Protein AF-A0A7C4EGX7-F1 (afdb_monomer_lite)

Structure (mmCIF, N/CA/C/O backbone):
data_AF-A0A7C4EGX7-F1
#
_entry.id   AF-A0A7C4EGX7-F1
#
loop_
_atom_site.group_PDB
_atom_site.id
_atom_site.type_symbol
_atom_site.label_atom_id
_atom_site.label_alt_id
_atom_site.label_comp_id
_atom_site.label_asym_id
_atom_site.label_entity_id
_atom_site.label_seq_id
_atom_site.pdbx_PDB_ins_code
_atom_site.Cartn_x
_atom_site.Cartn_y
_atom_site.Cartn_z
_atom_site.occupancy
_atom_site.B_iso_or_equiv
_atom_site.auth_seq_id
_atom_site.auth_comp_id
_atom_site.auth_asym_id
_atom_site.auth_atom_id
_atom_site.pdbx_PDB_model_num
ATOM 1 N N . MET A 1 1 ? 46.959 39.408 42.301 1.00 31.08 1 MET A N 1
ATOM 2 C CA . MET A 1 1 ? 48.158 40.152 41.850 1.00 31.08 1 MET A CA 1
ATOM 3 C C . MET A 1 1 ? 49.341 39.191 41.805 1.00 31.08 1 MET A C 1
ATOM 5 O O . MET A 1 1 ? 49.471 38.444 42.759 1.00 31.08 1 MET A O 1
ATOM 9 N N . ALA A 1 2 ? 50.121 39.245 40.710 1.00 28.59 2 ALA A N 1
ATOM 10 C CA . ALA A 1 2 ? 51.495 38.740 40.466 1.00 28.59 2 ALA A CA 1
ATOM 11 C C . ALA A 1 2 ? 51.808 37.249 40.782 1.00 28.59 2 ALA A C 1
ATOM 13 O O . ALA A 1 2 ? 51.752 36.844 41.931 1.00 28.59 2 ALA A O 1
ATOM 14 N N . VAL A 1 3 ? 51.978 36.334 39.810 1.00 28.19 3 VAL A N 1
ATOM 15 C CA . VAL A 1 3 ? 53.048 36.126 38.786 1.00 28.19 3 VAL A CA 1
ATOM 16 C C . VAL A 1 3 ? 54.298 35.387 39.323 1.00 28.19 3 VAL A C 1
ATOM 18 O O . VAL A 1 3 ? 55.082 35.977 40.050 1.00 28.19 3 VAL A O 1
ATOM 21 N N . VAL A 1 4 ? 54.428 34.113 38.885 1.00 32.00 4 VAL A N 1
ATOM 22 C CA . VAL A 1 4 ? 55.608 33.334 38.386 1.00 32.00 4 VAL A CA 1
ATOM 23 C C . VAL A 1 4 ? 56.923 33.414 39.190 1.00 32.00 4 VAL A C 1
ATOM 25 O O . VAL A 1 4 ? 57.422 34.495 39.439 1.00 32.00 4 VAL A O 1
ATOM 28 N N . GLY A 1 5 ? 57.663 32.358 39.551 1.00 28.59 5 GLY A N 1
ATOM 29 C CA . GLY A 1 5 ? 57.717 30.928 39.217 1.00 28.59 5 GLY A CA 1
ATOM 30 C C . GLY A 1 5 ? 59.186 30.460 39.348 1.00 28.59 5 GLY A C 1
ATOM 31 O O . GLY A 1 5 ? 60.080 31.268 39.105 1.00 28.59 5 GLY A O 1
ATOM 32 N N . LYS A 1 6 ? 59.455 29.197 39.731 1.00 25.88 6 LYS A N 1
ATOM 33 C CA . LYS A 1 6 ? 60.702 28.446 39.432 1.00 25.88 6 LYS A CA 1
ATOM 34 C C . LYS A 1 6 ? 60.573 26.944 39.789 1.00 25.88 6 LYS A C 1
ATOM 36 O O . LYS A 1 6 ? 60.050 26.582 40.833 1.00 25.88 6 LYS A O 1
ATOM 41 N N . SER A 1 7 ? 61.043 26.133 38.841 1.00 28.33 7 SER A N 1
ATOM 42 C CA . SER A 1 7 ? 61.294 24.674 38.713 1.00 28.33 7 SER A CA 1
ATOM 43 C C . SER A 1 7 ? 62.180 24.051 39.830 1.00 28.33 7 SER A C 1
ATOM 45 O O . SER A 1 7 ? 62.887 24.825 40.461 1.00 28.33 7 SER A O 1
ATOM 47 N N . LEU A 1 8 ? 62.329 22.736 40.128 1.00 25.83 8 LEU A N 1
ATOM 48 C CA . LEU A 1 8 ? 62.163 21.406 39.466 1.00 25.83 8 LEU A CA 1
ATOM 49 C C . LEU A 1 8 ? 62.235 20.258 40.576 1.00 25.83 8 LEU A C 1
ATOM 51 O O . LEU A 1 8 ? 62.137 20.619 41.742 1.00 25.83 8 LEU A O 1
ATOM 55 N N . PRO A 1 9 ? 62.464 18.932 40.325 1.00 41.22 9 PRO A N 1
ATOM 56 C CA . PRO A 1 9 ? 61.529 17.771 40.357 1.00 41.22 9 PRO A CA 1
ATOM 57 C C . PRO A 1 9 ? 61.746 16.664 41.453 1.00 41.22 9 PRO A C 1
ATOM 59 O O . PRO A 1 9 ? 62.824 16.585 42.023 1.00 41.22 9 PRO A O 1
ATOM 62 N N . HIS A 1 10 ? 60.777 15.738 41.665 1.00 27.00 10 HIS A N 1
ATOM 63 C CA . HIS A 1 10 ? 60.859 14.250 41.482 1.00 27.00 10 HIS A CA 1
ATOM 64 C C . HIS A 1 10 ? 59.695 13.434 42.133 1.00 27.00 10 HIS A C 1
ATOM 66 O O . HIS A 1 10 ? 59.415 13.561 43.315 1.00 27.00 10 HIS A O 1
ATOM 72 N N . GLN A 1 11 ? 59.097 12.557 41.307 1.00 28.45 11 GLN A N 1
ATOM 73 C CA . GLN A 1 11 ? 58.602 11.172 41.510 1.00 28.45 11 GLN A CA 1
ATOM 74 C C . GLN A 1 11 ? 57.504 10.727 42.529 1.00 28.45 11 GLN A C 1
ATOM 76 O O . GLN A 1 11 ? 57.683 10.739 43.737 1.00 28.45 11 GLN A O 1
ATOM 81 N N . ILE A 1 12 ? 56.473 10.101 41.915 1.00 26.48 12 ILE A N 1
ATOM 82 C CA . ILE A 1 12 ? 55.692 8.876 42.251 1.00 26.48 12 ILE A CA 1
ATOM 83 C C . ILE A 1 12 ? 54.601 8.938 43.345 1.00 26.48 12 ILE A C 1
ATOM 85 O O . ILE A 1 12 ? 54.891 8.933 44.533 1.00 26.48 12 ILE A O 1
ATOM 89 N N . ALA A 1 13 ? 53.331 8.783 42.924 1.00 27.42 13 ALA A N 1
ATOM 90 C CA . ALA A 1 13 ? 52.282 8.086 43.687 1.00 27.42 13 ALA A CA 1
ATOM 91 C C . ALA A 1 13 ? 51.165 7.526 42.772 1.00 27.42 13 ALA A C 1
ATOM 93 O O . ALA A 1 13 ? 50.861 8.073 41.713 1.00 27.42 13 ALA A O 1
ATOM 94 N N . GLN A 1 14 ? 50.614 6.386 43.194 1.00 28.70 14 GLN A N 1
ATOM 95 C CA . GLN A 1 14 ? 49.834 5.383 42.458 1.00 28.70 14 GLN A CA 1
ATOM 96 C C . GLN A 1 14 ? 48.339 5.722 42.265 1.00 28.70 14 GLN A C 1
ATOM 98 O O . GLN A 1 14 ? 47.744 6.468 43.038 1.00 28.70 14 GLN A O 1
ATOM 103 N N . ARG A 1 15 ? 47.723 5.105 41.242 1.00 27.77 15 ARG A N 1
ATOM 104 C CA . ARG A 1 15 ? 46.274 5.087 40.954 1.00 27.77 15 ARG A CA 1
ATOM 105 C C . ARG A 1 15 ? 45.603 3.869 41.602 1.00 27.77 15 ARG A C 1
ATOM 107 O O . ARG A 1 15 ? 46.111 2.761 41.462 1.00 27.77 15 ARG A O 1
ATOM 114 N N . LEU A 1 16 ? 44.429 4.074 42.204 1.00 23.73 16 LEU A N 1
ATOM 115 C CA . LEU A 1 16 ? 43.520 3.024 42.677 1.00 23.73 16 LEU A CA 1
ATOM 116 C C . LEU A 1 16 ? 42.332 2.884 41.704 1.00 23.73 16 LEU A C 1
ATOM 118 O O . LEU A 1 16 ? 41.705 3.879 41.344 1.00 23.73 16 LEU A O 1
ATOM 122 N N . VAL A 1 17 ? 42.031 1.648 41.303 1.00 23.53 17 VAL A N 1
ATOM 123 C CA . VAL A 1 17 ? 40.806 1.215 40.606 1.00 23.53 17 VAL A CA 1
ATOM 124 C C . VAL A 1 17 ? 40.046 0.321 41.586 1.00 23.53 17 VAL A C 1
ATOM 126 O O . VAL A 1 17 ? 40.646 -0.590 42.152 1.00 23.53 17 VAL A O 1
ATOM 129 N N . LEU A 1 18 ? 38.753 0.580 41.803 1.00 22.22 18 LEU A N 1
ATOM 130 C CA . LEU A 1 18 ? 37.898 -0.208 42.695 1.00 22.22 18 LEU A CA 1
ATOM 131 C C . LEU A 1 18 ? 36.970 -1.121 41.878 1.00 22.22 18 LEU A C 1
ATOM 133 O O . LEU A 1 18 ? 36.244 -0.661 40.999 1.00 22.22 18 LEU A O 1
ATOM 137 N N . VAL A 1 19 ? 37.018 -2.413 42.203 1.00 23.64 19 VAL A N 1
ATOM 138 C CA . VAL A 1 19 ? 36.162 -3.508 41.723 1.00 23.64 19 VAL A CA 1
ATOM 139 C C . VAL A 1 19 ? 35.101 -3.782 42.794 1.00 23.64 19 VAL A C 1
ATOM 141 O O . VAL A 1 19 ? 35.438 -3.793 43.977 1.00 23.64 19 VAL A O 1
ATOM 144 N N . ILE A 1 20 ? 33.845 -4.033 42.408 1.00 23.48 20 ILE A N 1
ATOM 145 C CA . ILE A 1 20 ? 32.796 -4.521 43.320 1.00 23.48 20 ILE A CA 1
ATOM 146 C C . ILE A 1 20 ? 32.321 -5.901 42.850 1.00 23.48 20 ILE A C 1
ATOM 148 O O . ILE A 1 20 ? 31.915 -6.075 41.703 1.00 23.48 20 ILE A O 1
ATOM 152 N N . SER A 1 21 ? 32.405 -6.863 43.771 1.00 25.28 21 SER A N 1
ATOM 153 C CA . SER A 1 21 ? 32.056 -8.282 43.643 1.00 25.28 21 SER A CA 1
ATOM 154 C C . SER A 1 21 ? 30.624 -8.566 44.127 1.00 25.28 21 SER A C 1
ATOM 156 O O . SER A 1 21 ? 30.154 -7.929 45.068 1.00 25.28 21 SER A O 1
ATOM 158 N N . LEU A 1 22 ? 29.964 -9.570 43.537 1.00 23.44 22 LEU A N 1
ATOM 159 C CA . LEU A 1 22 ? 28.702 -10.173 44.007 1.00 23.44 22 LEU A CA 1
ATOM 160 C C . LEU A 1 22 ? 28.979 -11.468 44.807 1.00 23.44 22 LEU A C 1
ATOM 162 O O . LEU A 1 22 ? 29.961 -12.149 44.497 1.00 23.44 22 LEU A O 1
ATOM 166 N N . PRO A 1 23 ? 28.145 -11.850 45.799 1.00 28.70 23 PRO A N 1
ATOM 167 C CA . PRO A 1 23 ? 28.383 -13.031 46.628 1.00 28.70 23 PRO A CA 1
ATOM 168 C C . PRO A 1 23 ? 27.711 -14.305 46.082 1.00 28.70 23 PRO A C 1
ATOM 170 O O . PRO A 1 23 ? 26.596 -14.271 45.565 1.00 28.70 23 PRO A O 1
ATOM 173 N N . VAL A 1 24 ? 28.384 -15.444 46.273 1.00 23.62 24 VAL A N 1
ATOM 174 C CA . VAL A 1 24 ? 27.868 -16.812 46.091 1.00 23.62 24 VAL A CA 1
ATOM 175 C C . VAL A 1 24 ? 27.718 -17.447 47.474 1.00 23.62 24 VAL A C 1
ATOM 177 O O . VAL A 1 24 ? 28.634 -17.357 48.290 1.00 23.62 24 VAL A O 1
ATOM 180 N N . ALA A 1 25 ? 26.584 -18.102 47.730 1.00 25.58 25 ALA A N 1
ATOM 181 C CA . ALA A 1 25 ? 26.356 -18.925 48.915 1.00 25.58 25 ALA A CA 1
ATOM 182 C C . ALA A 1 25 ? 26.492 -20.420 48.570 1.00 25.58 25 ALA A C 1
ATOM 184 O O . ALA A 1 25 ? 25.968 -20.885 47.560 1.00 25.58 25 ALA A O 1
ATOM 185 N N . THR A 1 26 ? 27.190 -21.160 49.430 1.00 25.25 26 THR A N 1
ATOM 186 C CA . THR A 1 26 ? 27.412 -22.616 49.395 1.00 25.25 26 THR A CA 1
ATOM 187 C C . THR A 1 26 ? 26.672 -23.302 50.543 1.00 25.25 26 THR A C 1
ATOM 189 O O . THR A 1 26 ? 26.768 -22.816 51.668 1.00 25.25 26 THR A O 1
ATOM 192 N N . VAL A 1 27 ? 26.042 -24.462 50.297 1.00 26.03 27 VAL A N 1
ATOM 193 C CA . VAL A 1 27 ? 25.704 -25.474 51.326 1.00 26.03 27 VAL A CA 1
ATOM 194 C C . VAL A 1 27 ? 25.920 -26.899 50.768 1.00 26.03 27 VAL A C 1
ATOM 196 O O . VAL A 1 27 ? 25.755 -27.144 49.575 1.00 26.03 27 VAL A O 1
ATOM 199 N N . ASP A 1 28 ? 26.353 -27.781 51.673 1.00 26.53 28 ASP A N 1
ATOM 200 C CA . ASP A 1 28 ? 27.012 -29.097 51.589 1.00 26.53 28 ASP A CA 1
ATOM 201 C C . ASP A 1 28 ? 26.179 -30.359 51.197 1.00 26.53 28 ASP A C 1
ATOM 203 O O . ASP A 1 28 ? 24.998 -30.473 51.504 1.00 26.53 28 ASP A O 1
ATOM 207 N N . ARG A 1 29 ? 26.914 -31.337 50.615 1.00 26.19 29 ARG A N 1
ATOM 208 C CA . ARG A 1 29 ? 26.995 -32.832 50.779 1.00 26.19 29 ARG A CA 1
ATOM 209 C C . ARG A 1 29 ? 25.771 -33.804 50.737 1.00 26.19 29 ARG A C 1
ATOM 211 O O . ARG A 1 29 ? 25.076 -33.956 51.727 1.00 26.19 29 ARG A O 1
ATOM 218 N N . GLN A 1 30 ? 25.715 -34.593 49.632 1.00 24.12 30 GLN A N 1
ATOM 219 C CA . GLN A 1 30 ? 25.692 -36.091 49.424 1.00 24.12 30 GLN A CA 1
ATOM 220 C C . GLN A 1 30 ? 24.792 -37.079 50.244 1.00 24.12 30 GLN A C 1
ATOM 222 O O . GLN A 1 30 ? 24.519 -36.796 51.402 1.00 24.12 30 GLN A O 1
ATOM 227 N N . PRO A 1 31 ? 24.566 -38.364 49.802 1.00 47.06 31 PRO A N 1
ATOM 228 C CA . PRO A 1 31 ? 24.392 -38.974 48.448 1.00 47.06 31 PRO A CA 1
ATOM 229 C C . PRO A 1 31 ? 23.313 -40.122 48.369 1.00 47.06 31 PRO A C 1
ATOM 231 O O . PRO A 1 31 ? 22.775 -40.513 49.396 1.00 47.06 31 PRO A O 1
ATOM 234 N N . LEU A 1 32 ? 23.045 -40.692 47.167 1.00 26.28 32 LEU A N 1
ATOM 235 C CA . LEU A 1 32 ? 22.717 -42.120 46.816 1.00 26.28 32 LEU A CA 1
ATOM 236 C C . LEU A 1 32 ? 22.138 -42.172 45.369 1.00 26.28 32 LEU A C 1
ATOM 238 O O . LEU A 1 32 ? 21.136 -41.521 45.109 1.00 26.28 32 LEU A O 1
ATOM 242 N N . GLY A 1 33 ? 22.850 -42.681 44.342 1.00 23.75 33 GLY A N 1
ATOM 243 C CA . GLY A 1 33 ? 22.751 -44.049 43.757 1.00 23.75 33 GLY A CA 1
ATOM 244 C C . GLY A 1 33 ? 21.582 -44.155 42.745 1.00 23.75 33 GLY A C 1
ATOM 245 O O . GLY A 1 33 ? 20.476 -43.803 43.110 1.00 23.75 33 GLY A O 1
ATOM 246 N N . LEU A 1 34 ? 21.651 -44.574 41.472 1.00 25.84 34 LEU A N 1
ATOM 247 C CA . LEU A 1 34 ? 22.515 -45.436 40.647 1.00 25.84 34 LEU A CA 1
ATOM 248 C C . LEU A 1 34 ? 22.307 -45.045 39.151 1.00 25.84 34 LEU A C 1
ATOM 250 O O . LEU A 1 34 ? 21.224 -44.597 38.789 1.00 25.84 34 LEU A O 1
ATOM 254 N N . GLY A 1 35 ? 23.334 -45.184 38.294 1.00 25.95 35 GLY A N 1
ATOM 255 C CA . GLY A 1 35 ? 23.310 -44.826 36.851 1.00 25.95 35 GLY A CA 1
ATOM 256 C C . GLY A 1 35 ? 22.769 -45.931 35.920 1.00 25.95 35 GLY A C 1
ATOM 257 O O . GLY A 1 35 ? 21.938 -46.716 36.359 1.00 25.95 35 GLY A O 1
ATOM 258 N N . PRO A 1 36 ? 23.328 -46.140 34.706 1.00 41.34 36 PRO A N 1
ATOM 259 C CA . PRO A 1 36 ? 23.906 -45.180 33.751 1.00 41.34 36 PRO A CA 1
ATOM 260 C C . PRO A 1 36 ? 23.484 -45.460 32.278 1.00 41.34 36 PRO A C 1
ATOM 262 O O . PRO A 1 36 ? 23.054 -46.555 31.946 1.00 41.34 36 PRO A O 1
ATOM 265 N N . HIS A 1 37 ? 23.762 -44.537 31.347 1.00 25.69 37 HIS A N 1
ATOM 266 C CA . HIS A 1 37 ? 24.266 -44.920 30.016 1.00 25.69 37 HIS A CA 1
ATOM 267 C C . HIS A 1 37 ? 25.221 -43.845 29.461 1.00 25.69 37 HIS A C 1
ATOM 269 O O . HIS A 1 37 ? 24.865 -42.685 29.274 1.00 25.69 37 HIS A O 1
ATOM 275 N N . ARG A 1 38 ? 26.480 -44.270 29.272 1.00 28.48 38 ARG A N 1
ATOM 276 C CA . ARG A 1 38 ? 27.599 -43.595 28.578 1.00 28.48 38 ARG A CA 1
ATOM 277 C C . ARG A 1 38 ? 27.318 -43.594 27.057 1.00 28.48 38 ARG A C 1
ATOM 279 O O . ARG A 1 38 ? 26.510 -44.397 26.609 1.00 28.48 38 ARG A O 1
ATOM 286 N N . SER A 1 39 ? 27.947 -42.821 26.166 1.00 26.27 39 SER A N 1
ATOM 287 C CA . SER A 1 39 ? 29.379 -42.497 25.984 1.00 26.27 39 SER A CA 1
ATOM 288 C C . SER A 1 39 ? 29.453 -41.486 24.814 1.00 26.27 39 SER A C 1
ATOM 290 O O . SER A 1 39 ? 28.737 -41.678 23.843 1.00 26.27 39 SER A O 1
ATOM 292 N N . HIS A 1 40 ? 30.125 -40.334 24.867 1.00 25.84 40 HIS A N 1
ATOM 293 C CA . HIS A 1 40 ? 31.567 -40.030 24.759 1.00 25.84 40 HIS A CA 1
ATOM 294 C C . HIS A 1 40 ? 31.889 -39.156 23.525 1.00 25.84 40 HIS A C 1
ATOM 296 O O . HIS A 1 40 ? 31.771 -39.569 22.378 1.00 25.84 40 HIS A O 1
ATOM 302 N N . LEU A 1 41 ? 32.360 -37.944 23.838 1.00 25.38 41 LEU A N 1
ATOM 303 C CA . LEU A 1 41 ? 33.113 -36.999 23.012 1.00 25.38 41 LEU A CA 1
ATOM 304 C C . LEU A 1 41 ? 34.391 -37.596 22.394 1.00 25.38 41 LEU A C 1
ATOM 306 O O . LEU A 1 41 ? 35.042 -38.420 23.036 1.00 25.38 41 LEU A O 1
ATOM 310 N N . ARG A 1 42 ? 34.881 -36.972 21.308 1.00 23.42 42 ARG A N 1
ATOM 311 C CA . ARG A 1 42 ? 36.255 -36.421 21.265 1.00 23.42 42 ARG A CA 1
ATOM 312 C C . ARG A 1 42 ? 36.448 -35.364 20.169 1.00 23.42 42 ARG A C 1
ATOM 314 O O . ARG A 1 42 ? 36.116 -35.571 19.012 1.00 23.42 42 ARG A O 1
ATOM 321 N N . VAL A 1 43 ? 37.041 -34.246 20.586 1.00 22.94 43 VAL A N 1
ATOM 322 C CA . VAL A 1 43 ? 37.581 -33.139 19.784 1.00 22.94 43 VAL A CA 1
ATOM 323 C C . VAL A 1 43 ? 39.104 -33.298 19.737 1.00 22.94 43 VAL A C 1
ATOM 325 O O . VAL A 1 43 ? 39.708 -33.582 20.772 1.00 22.94 43 VAL A O 1
ATOM 328 N N . GLN A 1 44 ? 39.736 -33.053 18.585 1.00 23.64 44 GLN A N 1
ATOM 329 C CA . GLN A 1 44 ? 41.179 -32.794 18.490 1.00 23.64 44 GLN A CA 1
ATOM 330 C C . GLN A 1 44 ? 41.476 -31.608 17.556 1.00 23.64 44 GLN A C 1
ATOM 332 O O . GLN A 1 44 ? 40.919 -31.488 16.470 1.00 23.64 44 GLN A O 1
ATOM 337 N N . ARG A 1 45 ? 42.376 -30.736 18.026 1.00 25.31 45 ARG A N 1
ATOM 338 C CA . ARG A 1 45 ? 43.075 -29.652 17.314 1.00 25.31 45 ARG A CA 1
ATOM 339 C C . ARG A 1 45 ? 44.400 -30.190 16.759 1.00 25.31 45 ARG A C 1
ATOM 341 O O . ARG A 1 45 ? 45.053 -30.918 17.496 1.00 25.31 45 ARG A O 1
ATOM 348 N N . PHE A 1 46 ? 44.874 -29.692 15.610 1.00 22.66 46 PHE A N 1
ATOM 349 C CA . PHE A 1 46 ? 46.311 -29.466 15.354 1.00 22.66 46 PHE A CA 1
ATOM 350 C C . PHE A 1 46 ? 46.551 -28.397 14.262 1.00 22.66 46 PHE A C 1
ATOM 352 O O . PHE A 1 46 ? 45.690 -28.143 13.425 1.00 22.66 46 PHE A O 1
ATOM 359 N N . LEU A 1 47 ? 47.712 -27.736 14.337 1.00 24.56 47 LEU A N 1
ATOM 360 C CA . LEU A 1 47 ? 48.193 -26.568 13.576 1.00 24.56 47 LEU A CA 1
ATOM 361 C C . LEU A 1 47 ? 49.359 -26.941 12.626 1.00 24.56 47 LEU A C 1
ATOM 363 O O . LEU A 1 47 ? 50.199 -27.725 13.050 1.00 24.56 47 LEU A O 1
ATOM 367 N N . ARG A 1 48 ? 49.487 -26.206 11.491 1.00 27.34 48 ARG A N 1
ATOM 368 C CA . ARG A 1 48 ? 50.701 -25.918 10.647 1.00 27.34 48 ARG A CA 1
ATOM 369 C C . ARG A 1 48 ? 51.334 -27.131 9.905 1.00 27.34 48 ARG A C 1
ATOM 371 O O . ARG A 1 48 ? 51.307 -28.229 10.419 1.00 27.34 48 ARG A O 1
ATOM 378 N N . SER A 1 49 ? 51.927 -27.071 8.701 1.00 26.61 49 SER A N 1
ATOM 379 C CA . SER A 1 49 ? 52.599 -26.024 7.905 1.00 26.61 49 SER A CA 1
ATOM 380 C C . SER A 1 49 ? 52.832 -26.478 6.436 1.00 26.61 49 SER A C 1
ATOM 382 O O . SER A 1 49 ? 52.947 -27.669 6.194 1.00 26.61 49 SER A O 1
ATOM 384 N N . ALA A 1 50 ? 52.953 -25.496 5.526 1.00 26.80 50 ALA A N 1
ATOM 385 C CA . ALA A 1 50 ? 53.821 -25.372 4.331 1.00 26.80 50 ALA A CA 1
ATOM 386 C C . ALA A 1 50 ? 53.978 -26.483 3.251 1.00 26.80 50 ALA A C 1
ATOM 388 O O . ALA A 1 50 ? 54.550 -27.532 3.504 1.00 26.80 50 ALA A O 1
ATOM 389 N N . GLY A 1 51 ? 53.757 -26.086 1.980 1.00 25.09 51 GLY A N 1
ATOM 390 C CA . GLY A 1 51 ? 54.848 -26.065 0.981 1.00 25.09 51 GLY A CA 1
ATOM 391 C C . GLY A 1 51 ? 54.753 -26.928 -0.295 1.00 25.09 51 GLY A C 1
ATOM 392 O O . GLY A 1 51 ? 55.104 -28.093 -0.259 1.00 25.09 51 GLY A O 1
ATOM 393 N N . ARG A 1 52 ? 54.487 -26.241 -1.427 1.00 28.05 52 ARG A N 1
ATOM 394 C CA . ARG A 1 52 ? 55.015 -26.410 -2.813 1.00 28.05 52 ARG A CA 1
ATOM 395 C C . ARG A 1 52 ? 54.774 -27.712 -3.615 1.00 28.05 52 ARG A C 1
ATOM 397 O O . ARG A 1 52 ? 55.149 -28.790 -3.187 1.00 28.05 52 ARG A O 1
ATOM 404 N N . GLY A 1 53 ? 54.384 -27.527 -4.888 1.00 24.77 53 GLY A N 1
ATOM 405 C CA . GLY A 1 53 ? 54.811 -28.384 -6.014 1.00 24.77 53 GLY A CA 1
ATOM 406 C C . GLY A 1 53 ? 53.717 -28.817 -7.003 1.00 24.77 53 GLY A C 1
ATOM 407 O O . GLY A 1 53 ? 53.004 -29.772 -6.742 1.00 24.77 53 GLY A O 1
ATOM 408 N N . THR A 1 54 ? 53.622 -28.128 -8.144 1.00 26.41 54 THR A N 1
ATOM 409 C CA . THR A 1 54 ? 52.982 -28.523 -9.430 1.00 26.41 54 THR A CA 1
ATOM 410 C C . THR A 1 54 ? 53.717 -29.722 -10.098 1.00 26.41 54 THR A C 1
ATOM 412 O O . THR A 1 54 ? 54.764 -30.080 -9.554 1.00 26.41 54 THR A O 1
ATOM 415 N N . PRO A 1 55 ? 53.314 -30.322 -11.263 1.00 40.84 55 PRO A N 1
ATOM 416 C CA . PRO A 1 55 ? 52.369 -29.879 -12.314 1.00 40.84 55 PRO A CA 1
ATOM 417 C C . PRO A 1 55 ? 51.438 -30.962 -12.960 1.00 40.84 55 PRO A C 1
ATOM 419 O O . PRO A 1 55 ? 51.374 -32.112 -12.543 1.00 40.84 55 PRO A O 1
ATOM 422 N N . VAL A 1 56 ? 50.714 -30.492 -13.988 1.00 29.97 56 VAL A N 1
ATOM 423 C CA . VAL A 1 56 ? 49.724 -31.067 -14.942 1.00 29.97 56 VAL A CA 1
ATOM 424 C C . VAL A 1 56 ? 50.298 -32.181 -15.866 1.00 29.97 56 VAL A C 1
ATOM 426 O O . VAL A 1 56 ? 51.520 -32.312 -15.927 1.00 29.97 56 VAL A O 1
ATOM 429 N N . PRO A 1 57 ? 49.463 -32.977 -16.584 1.00 37.88 57 PRO A N 1
ATOM 430 C CA . PRO A 1 57 ? 49.151 -32.732 -18.023 1.00 37.88 57 PRO A CA 1
ATOM 431 C C . PRO A 1 57 ? 47.643 -32.943 -18.365 1.00 37.88 57 PRO A C 1
ATOM 433 O O . PRO A 1 57 ? 46.979 -33.754 -17.731 1.00 37.88 57 PRO A O 1
ATOM 436 N N . GLN A 1 58 ? 46.966 -32.048 -19.102 1.00 28.70 58 GLN A N 1
ATOM 437 C CA . GLN A 1 58 ? 46.817 -31.905 -20.570 1.00 28.70 58 GLN A CA 1
ATOM 438 C C . GLN A 1 58 ? 46.085 -33.060 -21.274 1.00 28.70 58 GLN A C 1
ATOM 440 O O . GLN A 1 58 ? 46.613 -34.159 -21.326 1.00 28.70 58 GLN A O 1
ATOM 445 N N . ASP A 1 59 ? 44.939 -32.741 -21.898 1.00 26.25 59 ASP A N 1
ATOM 446 C CA . ASP A 1 59 ? 44.544 -33.296 -23.200 1.00 26.25 59 ASP A CA 1
ATOM 447 C C . ASP A 1 59 ? 43.665 -32.312 -24.005 1.00 26.25 59 ASP A C 1
ATOM 449 O O . ASP A 1 59 ? 42.837 -31.578 -23.460 1.00 26.25 59 ASP A O 1
ATOM 453 N N . HIS A 1 60 ? 43.951 -32.274 -25.311 1.00 28.88 60 HIS A N 1
ATOM 454 C CA . HIS A 1 60 ? 43.485 -31.371 -26.375 1.00 28.88 60 HIS A CA 1
ATOM 455 C C . HIS A 1 60 ? 42.151 -31.831 -27.010 1.00 28.88 60 HIS A C 1
ATOM 457 O O . HIS A 1 60 ? 41.799 -32.999 -26.913 1.00 28.88 60 HIS A O 1
ATOM 463 N N . CYS A 1 61 ? 41.307 -30.971 -27.601 1.00 24.97 61 CYS A N 1
ATOM 464 C CA . CYS A 1 61 ? 41.213 -30.570 -29.032 1.00 24.97 61 CYS A CA 1
ATOM 465 C C . CYS A 1 61 ? 39.736 -30.118 -29.249 1.00 24.97 61 CYS A C 1
ATOM 467 O O . CYS A 1 61 ? 38.875 -30.597 -28.523 1.00 24.97 61 CYS A O 1
ATOM 469 N N . HIS A 1 62 ? 39.261 -29.269 -30.169 1.00 27.19 62 HIS A N 1
ATOM 470 C CA . HIS A 1 62 ? 39.741 -28.621 -31.393 1.00 27.19 62 HIS A CA 1
ATOM 471 C C . HIS A 1 62 ? 38.797 -27.423 -31.698 1.00 27.19 62 HIS A C 1
ATOM 473 O O . HIS A 1 62 ? 37.585 -27.542 -31.528 1.00 27.19 62 HIS A O 1
ATOM 479 N N . GLN A 1 63 ? 39.338 -26.307 -32.205 1.00 28.86 63 GLN A N 1
ATOM 480 C CA . GLN A 1 63 ? 38.640 -25.370 -33.114 1.00 28.86 63 GLN A CA 1
ATOM 481 C C . GLN A 1 63 ? 38.952 -25.743 -34.581 1.00 28.86 63 GLN A C 1
ATOM 483 O O . GLN A 1 63 ? 39.866 -26.544 -34.811 1.00 28.86 63 GLN A O 1
ATOM 488 N N . PRO A 1 64 ? 38.233 -25.171 -35.569 1.00 42.72 64 PRO A N 1
ATOM 489 C CA . PRO A 1 64 ? 38.766 -24.011 -36.329 1.00 42.72 64 PRO A CA 1
ATOM 490 C C . PRO A 1 64 ? 37.662 -22.976 -36.693 1.00 42.72 64 PRO A C 1
ATOM 492 O O . PRO A 1 64 ? 36.485 -23.299 -36.613 1.00 42.72 64 PRO A O 1
ATOM 495 N N . GLY A 1 65 ? 37.890 -21.727 -37.125 1.00 27.23 65 GLY A N 1
ATOM 496 C CA . GLY A 1 65 ? 39.082 -20.913 -37.379 1.00 27.23 65 GLY A CA 1
ATOM 497 C C . GLY A 1 65 ? 38.734 -19.663 -38.235 1.00 27.23 65 GLY A C 1
ATOM 498 O O . GLY A 1 65 ? 37.753 -19.694 -38.970 1.00 27.23 65 GLY A O 1
ATOM 499 N N . GLY A 1 66 ? 39.578 -18.613 -38.154 1.00 26.59 66 GLY A N 1
ATOM 500 C CA . GLY A 1 66 ? 39.826 -17.532 -39.148 1.00 26.59 66 GLY A CA 1
ATOM 501 C C . GLY A 1 66 ? 38.893 -16.301 -39.142 1.00 26.59 66 GLY A C 1
ATOM 502 O O . GLY A 1 66 ? 37.704 -16.447 -38.914 1.00 26.59 66 GLY A O 1
ATOM 503 N N . GLN A 1 67 ? 39.304 -15.047 -39.399 1.00 26.86 67 GLN A N 1
ATOM 504 C CA . GLN A 1 67 ? 40.579 -14.351 -39.709 1.00 26.86 67 GLN A CA 1
ATOM 505 C C . GLN A 1 67 ? 40.389 -12.857 -39.298 1.00 26.86 67 GLN A C 1
ATOM 507 O O . GLN A 1 67 ? 39.306 -12.321 -39.488 1.00 26.86 67 GLN A O 1
ATOM 512 N N . ALA A 1 68 ? 41.259 -12.202 -38.518 1.00 27.70 68 ALA A N 1
ATOM 513 C CA . ALA A 1 68 ? 42.460 -11.421 -38.877 1.00 27.70 68 ALA A CA 1
ATOM 514 C C . ALA A 1 68 ? 42.298 -10.295 -39.932 1.00 27.70 68 ALA A C 1
ATOM 516 O O . ALA A 1 68 ? 42.215 -10.585 -41.120 1.00 27.70 68 ALA A O 1
ATOM 517 N N . GLN A 1 69 ? 42.439 -9.028 -39.502 1.00 28.84 69 GLN A N 1
ATOM 518 C CA . GLN A 1 69 ? 43.227 -8.000 -40.210 1.00 28.84 69 GLN A CA 1
ATOM 519 C C . GLN A 1 69 ? 43.663 -6.851 -39.268 1.00 28.84 69 GLN A C 1
ATOM 521 O O . GLN A 1 69 ? 42.874 -6.329 -38.484 1.00 28.84 69 GLN A O 1
ATOM 526 N N . GLN A 1 70 ? 44.955 -6.515 -39.344 1.00 29.02 70 GLN A N 1
ATOM 527 C CA . GLN A 1 70 ? 45.676 -5.408 -38.695 1.00 29.02 70 GLN A CA 1
ATOM 528 C C . GLN A 1 70 ? 45.701 -4.172 -39.614 1.00 29.02 70 GLN A C 1
ATOM 530 O O . GLN A 1 70 ? 45.758 -4.356 -40.827 1.00 29.02 70 GLN A O 1
ATOM 535 N N . HIS A 1 71 ? 45.772 -2.951 -39.060 1.00 28.94 71 HIS A N 1
ATOM 536 C CA . HIS A 1 71 ? 46.962 -2.069 -39.129 1.00 28.94 71 HIS A CA 1
ATOM 537 C C . HIS A 1 71 ? 46.714 -0.643 -38.585 1.00 28.94 71 HIS A C 1
ATOM 539 O O . HIS A 1 71 ? 45.657 -0.073 -38.824 1.00 28.94 71 HIS A O 1
ATOM 545 N N . ASP A 1 72 ? 47.758 -0.124 -37.910 1.00 27.45 72 ASP A N 1
ATOM 546 C CA . ASP A 1 72 ? 48.287 1.258 -37.789 1.00 27.45 72 ASP A CA 1
ATOM 547 C C . ASP A 1 72 ? 47.344 2.430 -37.435 1.00 27.45 72 ASP A C 1
ATOM 549 O O . ASP A 1 72 ? 46.262 2.573 -37.971 1.00 27.45 72 ASP A O 1
ATOM 553 N N . GLY A 1 73 ? 47.678 3.416 -36.596 1.00 25.92 73 GLY A N 1
ATOM 554 C CA . GLY A 1 73 ? 48.927 3.862 -35.983 1.00 25.92 73 GLY A CA 1
ATOM 555 C C . GLY A 1 73 ? 48.862 5.395 -35.778 1.00 25.92 73 GLY A C 1
ATOM 556 O O . GLY A 1 73 ? 48.218 6.084 -36.560 1.00 25.92 73 GLY A O 1
ATOM 557 N N . ARG A 1 74 ? 49.609 5.912 -34.783 1.00 26.34 74 ARG A N 1
ATOM 558 C CA . ARG A 1 74 ? 50.044 7.324 -34.566 1.00 26.34 74 ARG A CA 1
ATOM 559 C C . ARG A 1 74 ? 49.172 8.286 -33.719 1.00 26.34 74 ARG A C 1
ATOM 561 O O . ARG A 1 74 ? 48.204 8.874 -34.177 1.00 26.34 74 ARG A O 1
ATOM 568 N N . HIS A 1 75 ? 49.676 8.561 -32.509 1.00 32.62 75 HIS A N 1
ATOM 569 C CA . HIS A 1 75 ? 49.811 9.908 -31.904 1.00 32.62 75 HIS A CA 1
ATOM 570 C C . HIS A 1 75 ? 50.932 10.702 -32.634 1.00 32.62 75 HIS A C 1
ATOM 572 O O . HIS A 1 75 ? 51.692 10.032 -33.343 1.00 32.62 75 HIS A O 1
ATOM 578 N N . PRO A 1 76 ? 51.138 12.043 -32.478 1.00 44.03 76 PRO A N 1
ATOM 579 C CA . PRO A 1 76 ? 50.955 12.869 -31.260 1.00 44.03 76 PRO A CA 1
ATOM 580 C C . PRO A 1 76 ? 50.506 14.344 -31.488 1.00 44.03 76 PRO A C 1
ATOM 582 O O . PRO A 1 76 ? 50.319 14.774 -32.620 1.00 44.03 76 PRO A O 1
ATOM 585 N N . GLY A 1 77 ? 50.410 15.144 -30.411 1.00 26.39 77 GLY A N 1
ATOM 586 C CA . GLY A 1 77 ? 50.617 16.602 -30.498 1.00 26.39 77 GLY A CA 1
ATOM 587 C C . GLY A 1 77 ? 49.754 17.481 -29.587 1.00 26.39 77 GLY A C 1
ATOM 588 O O . GLY A 1 77 ? 48.645 17.843 -29.958 1.00 26.39 77 GLY A O 1
ATOM 589 N N . ASP A 1 78 ? 50.316 17.882 -28.447 1.00 33.75 78 ASP A N 1
ATOM 590 C CA . ASP A 1 78 ? 50.045 19.158 -27.759 1.00 33.75 78 ASP A CA 1
ATOM 591 C C . ASP A 1 78 ? 51.178 20.138 -28.143 1.00 33.75 78 ASP A C 1
ATOM 593 O O . ASP A 1 78 ? 52.296 19.670 -28.410 1.00 33.75 78 ASP A O 1
ATOM 597 N N . PRO A 1 79 ? 50.932 21.460 -28.229 1.00 44.94 79 PRO A N 1
ATOM 598 C CA . PRO A 1 79 ? 51.676 22.349 -27.328 1.00 44.94 79 PRO A CA 1
ATOM 599 C C . PRO A 1 79 ? 50.907 23.600 -26.830 1.00 44.94 79 PRO A C 1
ATOM 601 O O . PRO A 1 79 ? 50.466 24.448 -27.600 1.00 44.94 79 PRO A O 1
ATOM 604 N N . THR A 1 80 ? 50.862 23.736 -25.502 1.00 30.38 80 THR A N 1
ATOM 605 C CA . THR A 1 80 ? 51.252 24.861 -24.609 1.00 30.38 80 THR A CA 1
ATOM 606 C C . THR A 1 80 ? 51.422 26.325 -25.087 1.00 30.38 80 THR A C 1
ATOM 608 O O . THR A 1 80 ? 52.068 26.599 -26.097 1.00 30.38 80 THR A O 1
ATOM 611 N N . ASN A 1 81 ? 51.103 27.223 -24.125 1.00 27.58 81 ASN A N 1
ATOM 612 C CA . ASN A 1 81 ? 51.489 28.640 -23.874 1.00 27.58 81 ASN A CA 1
ATOM 613 C C . ASN A 1 81 ? 50.447 29.692 -24.304 1.00 27.58 81 ASN A C 1
ATOM 615 O O . ASN A 1 81 ? 50.021 29.708 -25.444 1.00 27.58 81 ASN A O 1
ATOM 619 N N . GLY A 1 82 ? 49.996 30.650 -23.488 1.00 26.00 82 GLY A N 1
ATOM 620 C CA . GLY A 1 82 ? 50.482 31.230 -22.232 1.00 26.00 82 GLY A CA 1
ATOM 621 C C . GLY A 1 82 ? 49.729 32.564 -21.964 1.00 26.00 82 GLY A C 1
ATOM 622 O O . GLY A 1 82 ? 48.817 32.892 -22.713 1.00 26.00 82 GLY A O 1
ATOM 623 N N . PRO A 1 83 ? 50.059 33.333 -20.911 1.00 50.12 83 PRO A N 1
ATOM 624 C CA . PRO A 1 83 ? 49.089 33.947 -19.984 1.00 50.12 83 PRO A CA 1
ATOM 625 C C . PRO A 1 83 ? 48.994 35.484 -20.059 1.00 50.12 83 PRO A C 1
ATOM 627 O O . PRO A 1 83 ? 49.987 36.106 -20.404 1.00 50.12 83 PRO A O 1
ATOM 630 N N . VAL A 1 84 ? 47.896 36.112 -19.592 1.00 27.56 84 VAL A N 1
ATOM 631 C CA . VAL A 1 84 ? 47.913 37.481 -19.007 1.00 27.56 84 VAL A CA 1
ATOM 632 C C . VAL A 1 84 ? 46.795 37.664 -17.963 1.00 27.56 84 VAL A C 1
ATOM 634 O O . VAL A 1 84 ? 45.689 37.148 -18.091 1.00 27.56 84 VAL A O 1
ATOM 637 N N . ALA A 1 85 ? 47.149 38.398 -16.910 1.00 26.55 85 ALA A N 1
ATOM 638 C CA . ALA A 1 85 ? 46.441 38.699 -15.676 1.00 26.55 85 ALA A CA 1
ATOM 639 C C . ALA A 1 85 ? 45.361 39.804 -15.751 1.00 26.55 85 ALA A C 1
ATOM 641 O O . ALA A 1 85 ? 45.410 40.678 -16.607 1.00 26.55 85 ALA A O 1
ATOM 642 N N . GLY A 1 86 ? 44.529 39.859 -14.699 1.00 23.27 86 GLY A N 1
ATOM 643 C CA . GLY A 1 86 ? 44.365 41.088 -13.907 1.00 23.27 86 GLY A CA 1
ATOM 644 C C . GLY A 1 86 ? 43.056 41.885 -14.029 1.00 23.27 86 GLY A C 1
ATOM 645 O O . GLY A 1 86 ? 42.743 42.430 -15.076 1.00 23.27 86 GLY A O 1
ATOM 646 N N . GLY A 1 87 ? 42.402 42.087 -12.874 1.00 22.84 87 GLY A N 1
ATOM 647 C CA . GLY A 1 87 ? 41.702 43.339 -12.538 1.00 22.84 87 GLY A CA 1
ATOM 648 C C . GLY A 1 87 ? 40.187 43.383 -12.755 1.00 22.84 87 GLY A C 1
ATOM 649 O O . GLY A 1 87 ? 39.706 43.399 -13.879 1.00 22.84 87 GLY A O 1
ATOM 650 N N . GLY A 1 88 ? 39.430 43.451 -11.655 1.00 21.64 88 GLY A N 1
ATOM 651 C CA . GLY A 1 88 ? 37.968 43.537 -11.654 1.00 21.64 88 GLY A CA 1
ATOM 652 C C . GLY A 1 88 ? 37.383 44.938 -11.861 1.00 21.64 88 GLY A C 1
ATOM 653 O O . GLY A 1 88 ? 38.103 45.923 -11.811 1.00 21.64 88 GLY A O 1
ATOM 654 N N . LEU A 1 89 ? 36.052 45.010 -11.999 1.00 23.39 89 LEU A N 1
ATOM 655 C CA . LEU A 1 89 ? 35.151 45.864 -11.206 1.00 23.39 89 LEU A CA 1
ATOM 656 C C . LEU A 1 89 ? 33.673 45.670 -11.625 1.00 23.39 89 LEU A C 1
ATOM 658 O O . LEU A 1 89 ? 33.331 45.743 -12.796 1.00 23.39 89 LEU A O 1
ATOM 662 N N . LEU A 1 90 ? 32.815 45.477 -10.614 1.00 23.97 90 LEU A N 1
ATOM 663 C CA . LEU A 1 90 ? 31.510 46.128 -10.379 1.00 23.97 90 LEU A CA 1
ATOM 664 C C . LEU A 1 90 ? 30.565 46.481 -11.557 1.00 23.97 90 LEU A C 1
ATOM 666 O O . LEU A 1 90 ? 30.806 47.447 -12.266 1.00 23.97 90 LEU A O 1
ATOM 670 N N . ALA A 1 91 ? 29.355 45.894 -11.549 1.00 26.06 91 ALA A N 1
ATOM 671 C CA . ALA A 1 91 ? 28.057 46.612 -11.499 1.00 26.06 91 ALA A CA 1
ATOM 672 C C . ALA A 1 91 ? 26.874 45.614 -11.406 1.00 26.06 91 ALA A C 1
ATOM 674 O O . ALA A 1 91 ? 26.620 44.838 -12.315 1.00 26.06 91 ALA A O 1
ATOM 675 N N . ARG A 1 92 ? 26.239 45.487 -10.233 1.00 24.77 92 ARG A N 1
ATOM 676 C CA . ARG A 1 92 ? 24.935 46.087 -9.849 1.00 24.77 92 ARG A CA 1
ATOM 677 C C . ARG A 1 92 ? 23.683 45.471 -10.501 1.00 24.77 92 ARG A C 1
ATOM 679 O O . ARG A 1 92 ? 23.357 45.782 -11.634 1.00 24.77 92 ARG A O 1
ATOM 686 N N . ARG A 1 93 ? 22.896 44.780 -9.666 1.00 26.95 93 ARG A N 1
ATOM 687 C CA . ARG A 1 93 ? 21.423 44.857 -9.479 1.00 26.95 93 ARG A CA 1
ATOM 688 C C . ARG A 1 93 ? 21.135 44.011 -8.225 1.00 26.95 93 ARG A C 1
ATOM 690 O O . ARG A 1 93 ? 21.590 42.885 -8.152 1.00 26.95 93 ARG A O 1
ATOM 697 N N . GLY A 1 94 ? 20.510 44.447 -7.138 1.00 24.34 94 GLY A N 1
ATOM 698 C CA . GLY A 1 94 ? 19.650 45.591 -6.866 1.00 24.34 94 GLY A CA 1
ATOM 699 C C . GLY A 1 94 ? 18.541 45.071 -5.948 1.00 24.34 94 GLY A C 1
ATOM 700 O O . GLY A 1 94 ? 17.522 44.600 -6.433 1.00 24.34 94 GLY A O 1
ATOM 701 N N . ARG A 1 95 ? 18.790 45.067 -4.631 1.00 24.86 95 ARG A N 1
ATOM 702 C CA . ARG A 1 95 ? 17.820 44.697 -3.588 1.00 24.86 95 ARG A CA 1
ATOM 703 C C . ARG A 1 95 ? 16.667 45.704 -3.573 1.00 24.86 95 ARG A C 1
ATOM 705 O O . ARG A 1 95 ? 16.934 46.899 -3.481 1.00 24.86 95 ARG A O 1
ATOM 712 N N . TRP A 1 96 ? 15.427 45.222 -3.538 1.00 22.88 96 TRP A N 1
ATOM 713 C CA . TRP A 1 96 ? 14.278 45.993 -3.062 1.00 22.88 96 TRP A CA 1
ATOM 714 C C . TRP A 1 96 ? 13.769 45.388 -1.755 1.00 22.88 96 TRP A C 1
ATOM 716 O O . TRP A 1 96 ? 13.210 44.297 -1.711 1.00 22.88 96 TRP A O 1
ATOM 726 N N . LEU A 1 97 ? 14.037 46.123 -0.677 1.00 23.41 97 LEU A N 1
ATOM 727 C CA . LEU A 1 97 ? 13.427 45.994 0.638 1.00 23.41 97 LEU A CA 1
ATOM 728 C C . LEU A 1 97 ? 12.077 46.716 0.604 1.00 23.41 97 LEU A C 1
ATOM 730 O O . LEU A 1 97 ? 12.053 47.915 0.331 1.00 23.41 97 LEU A O 1
ATOM 734 N N . HIS A 1 98 ? 10.990 46.042 0.985 1.00 24.22 98 HIS A N 1
ATOM 735 C CA . HIS A 1 98 ? 9.793 46.730 1.465 1.00 24.22 98 HIS A CA 1
ATOM 736 C C . HIS A 1 98 ? 9.675 46.579 2.983 1.00 24.22 98 HIS A C 1
ATOM 738 O O . HIS A 1 98 ? 9.534 45.490 3.530 1.00 24.22 98 HIS A O 1
ATOM 744 N N . ARG A 1 99 ? 9.777 47.730 3.654 1.00 22.28 99 ARG A N 1
ATOM 745 C CA . ARG A 1 99 ? 9.460 47.957 5.065 1.00 22.28 99 ARG A CA 1
ATOM 746 C C . ARG A 1 99 ? 7.949 47.835 5.280 1.00 22.28 99 ARG A C 1
ATOM 748 O O . ARG A 1 99 ? 7.206 48.547 4.611 1.00 22.28 99 ARG A O 1
ATOM 755 N N . CYS A 1 100 ? 7.530 47.123 6.324 1.00 22.44 100 CYS A N 1
ATOM 756 C CA . CYS A 1 100 ? 6.283 47.424 7.030 1.00 22.44 100 CYS A CA 1
ATOM 757 C C . CYS A 1 100 ? 6.600 47.799 8.482 1.00 22.44 100 CYS A C 1
ATOM 759 O O . CYS A 1 100 ? 7.101 47.006 9.273 1.00 22.44 100 CYS A O 1
ATOM 761 N N . ARG A 1 101 ? 6.341 49.076 8.782 1.00 22.69 101 ARG A N 1
ATOM 762 C CA . ARG A 1 101 ? 6.372 49.706 10.104 1.00 22.69 101 ARG A CA 1
ATOM 763 C C . ARG A 1 101 ? 5.276 49.099 10.981 1.00 22.69 101 ARG A C 1
ATOM 765 O O . ARG A 1 101 ? 4.103 49.209 10.639 1.00 22.69 101 ARG A O 1
ATOM 772 N N . ILE A 1 102 ? 5.642 48.585 12.152 1.00 24.14 102 ILE A N 1
ATOM 773 C CA . ILE A 1 102 ? 4.694 48.396 13.254 1.00 24.14 102 ILE A CA 1
ATOM 774 C C . ILE A 1 102 ? 4.508 49.755 13.935 1.00 24.14 102 ILE A C 1
ATOM 776 O O . ILE A 1 102 ? 5.434 50.316 14.522 1.00 24.14 102 ILE A O 1
ATOM 780 N N . ILE A 1 103 ? 3.300 50.300 13.816 1.00 24.27 103 ILE A N 1
ATOM 781 C CA . ILE A 1 103 ? 2.850 51.487 14.539 1.00 24.27 103 ILE A CA 1
ATOM 782 C C . ILE A 1 103 ? 2.527 51.067 15.976 1.00 24.27 103 ILE A C 1
ATOM 784 O O . ILE A 1 103 ? 1.565 50.346 16.226 1.00 24.27 103 ILE A O 1
ATOM 788 N N . ARG A 1 104 ? 3.315 51.566 16.934 1.00 24.75 104 ARG A N 1
ATOM 789 C CA . ARG A 1 104 ? 2.914 51.661 18.342 1.00 24.75 104 ARG A CA 1
ATOM 790 C C . ARG A 1 104 ? 1.836 52.740 18.463 1.00 24.75 104 ARG A C 1
ATOM 792 O O . ARG A 1 104 ? 2.107 53.909 18.200 1.00 24.75 104 ARG A O 1
ATOM 799 N N . ARG A 1 105 ? 0.641 52.372 18.926 1.00 25.59 105 ARG A N 1
ATOM 800 C CA . ARG A 1 105 ? -0.304 53.307 19.552 1.00 25.59 105 ARG A CA 1
ATOM 801 C C . ARG A 1 105 ? -0.521 52.879 20.994 1.00 25.59 105 ARG A C 1
ATOM 803 O O . ARG A 1 105 ? -1.066 51.815 21.260 1.00 25.59 105 ARG A O 1
ATOM 810 N N . GLY A 1 106 ? -0.057 53.724 21.907 1.00 23.55 106 GLY A N 1
ATOM 811 C CA . GLY A 1 106 ? -0.381 53.628 23.320 1.00 23.55 106 GLY A CA 1
ATOM 812 C C . GLY A 1 106 ? -1.830 54.024 23.590 1.00 23.55 106 GLY A C 1
ATOM 813 O O . GLY A 1 106 ? -2.427 54.803 22.845 1.00 23.55 106 GLY A O 1
ATOM 814 N N . LYS A 1 107 ? -2.363 53.542 24.710 1.00 25.45 107 LYS A N 1
ATOM 815 C CA . LYS A 1 107 ? -3.437 54.224 25.427 1.00 25.45 107 LYS A CA 1
ATOM 816 C C . LYS A 1 107 ? -3.060 54.355 26.897 1.00 25.45 107 LYS A C 1
ATOM 818 O O . LYS A 1 107 ? -2.497 53.454 27.509 1.00 25.45 107 LYS A O 1
ATOM 823 N N . ARG A 1 108 ? -3.292 55.576 27.367 1.00 25.19 108 ARG A N 1
ATOM 824 C CA . ARG A 1 108 ? -2.921 56.172 28.646 1.00 25.19 108 ARG A CA 1
ATOM 825 C C . ARG A 1 108 ? -3.735 55.598 29.805 1.00 25.19 108 ARG A C 1
ATOM 827 O O . ARG A 1 108 ? -4.885 55.213 29.630 1.00 25.19 108 ARG A O 1
ATOM 834 N N . ARG A 1 109 ? -3.133 55.672 30.995 1.00 25.55 109 ARG A N 1
ATOM 835 C CA . ARG A 1 109 ? -3.811 55.692 32.297 1.00 25.55 109 ARG A CA 1
ATOM 836 C C . ARG A 1 109 ? -4.770 56.886 32.390 1.00 25.55 109 ARG A C 1
ATOM 838 O O . ARG A 1 109 ? -4.383 57.992 32.016 1.00 25.55 109 ARG A O 1
ATOM 845 N N . GLN A 1 110 ? -5.925 56.680 33.016 1.00 25.20 110 GLN A N 1
ATOM 846 C CA . GLN A 1 110 ? -6.621 57.699 33.801 1.00 25.20 110 GLN A CA 1
ATOM 847 C C . GLN A 1 110 ? -7.262 57.031 35.024 1.00 25.20 110 GLN A C 1
ATOM 849 O O . GLN A 1 110 ? -7.927 56.005 34.909 1.00 25.20 110 GLN A O 1
ATOM 854 N N . GLN A 1 111 ? -6.968 57.596 36.194 1.00 23.70 111 GLN A N 1
ATOM 855 C CA . GLN A 1 111 ? -7.657 57.358 37.458 1.00 23.70 111 GLN A CA 1
ATOM 856 C C . GLN A 1 111 ? -9.001 58.103 37.478 1.00 23.70 111 GLN A C 1
ATOM 858 O O . GLN A 1 111 ? -9.145 59.112 36.791 1.00 23.70 111 GLN A O 1
ATOM 863 N N . VAL A 1 112 ? -9.871 57.653 38.392 1.00 25.19 112 VAL A N 1
ATOM 864 C CA . VAL A 1 112 ? -10.756 58.408 39.311 1.00 25.19 112 VAL A CA 1
ATOM 865 C C . VAL A 1 112 ? -12.195 57.876 39.278 1.00 25.19 112 VAL A C 1
ATOM 867 O O . VAL A 1 112 ? -12.821 57.827 38.227 1.00 25.19 112 VAL A O 1
ATOM 870 N N . GLY A 1 113 ? -12.724 57.561 40.470 1.00 24.16 113 GLY A N 1
ATOM 871 C CA . GLY A 1 113 ? -14.160 57.635 40.762 1.00 24.16 113 GLY A CA 1
ATOM 872 C C . GLY A 1 113 ? -14.770 56.409 41.447 1.00 24.16 113 GLY A C 1
ATOM 873 O O . GLY A 1 113 ? -15.169 55.464 40.781 1.00 24.16 113 GLY A O 1
ATOM 874 N N . ARG A 1 114 ? -14.916 56.462 42.781 1.00 25.23 114 ARG A N 1
ATOM 875 C CA . ARG A 1 114 ? -15.976 55.731 43.511 1.00 25.23 114 ARG A CA 1
ATOM 876 C C . ARG A 1 114 ? -17.357 56.232 43.043 1.00 25.23 114 ARG A C 1
ATOM 878 O O . ARG A 1 114 ? -17.463 57.402 42.675 1.00 25.23 114 ARG A O 1
ATOM 885 N N . PRO A 1 115 ? -18.413 55.410 43.162 1.00 27.97 115 PRO A N 1
ATOM 886 C CA . PRO A 1 115 ? -19.340 55.634 44.275 1.00 27.97 115 PRO A CA 1
ATOM 887 C C . PRO A 1 115 ? -19.797 54.347 44.983 1.00 27.97 115 PRO A C 1
ATOM 889 O O . PRO A 1 115 ? -19.496 53.229 44.577 1.00 27.97 115 PRO A O 1
ATOM 892 N N . ALA A 1 116 ? -20.463 54.567 46.115 1.00 23.81 116 ALA A N 1
ATOM 893 C CA . ALA A 1 116 ? -20.945 53.599 47.090 1.00 23.81 116 ALA A CA 1
ATOM 894 C C . ALA A 1 116 ? -22.428 53.214 46.883 1.00 23.81 116 ALA A C 1
ATOM 896 O O . ALA A 1 116 ? -23.143 53.891 46.148 1.00 23.81 116 ALA A O 1
ATOM 897 N N . SER A 1 117 ? -22.868 52.223 47.681 1.00 24.72 117 SER A N 1
ATOM 898 C CA . SER A 1 117 ? -24.247 51.738 47.952 1.00 24.72 117 SER A CA 1
ATOM 899 C C . SER A 1 117 ? -24.854 50.813 46.870 1.00 24.72 117 SER A C 1
ATOM 901 O O . SER A 1 117 ? -24.629 51.043 45.694 1.00 24.72 117 SER A O 1
ATOM 903 N N . ALA A 1 118 ? -25.577 49.720 47.157 1.00 24.81 118 ALA A N 1
ATOM 904 C CA . ALA A 1 118 ? -26.277 49.303 48.372 1.00 24.81 118 ALA A CA 1
ATOM 905 C C . ALA A 1 118 ? -26.500 47.759 48.439 1.00 24.81 118 ALA A C 1
ATOM 907 O O . ALA A 1 118 ? -26.679 47.113 47.415 1.00 24.81 118 ALA A O 1
ATOM 908 N N . THR A 1 119 ? -26.463 47.236 49.675 1.00 24.11 119 THR A N 1
ATOM 909 C CA . THR A 1 119 ? -27.312 46.207 50.343 1.00 24.11 119 THR A CA 1
ATOM 910 C C . THR A 1 119 ? -27.705 44.837 49.738 1.00 24.11 119 THR A C 1
ATOM 912 O O . THR A 1 119 ? -28.306 44.777 48.676 1.00 24.11 119 THR A O 1
ATOM 915 N N . GLN A 1 120 ? -27.556 43.810 50.614 1.00 25.00 120 GLN A N 1
ATOM 916 C CA . GLN A 1 120 ? -28.358 42.564 50.801 1.00 25.00 120 GLN A CA 1
ATOM 917 C C . GLN A 1 120 ? -28.200 41.460 49.724 1.00 25.00 120 GLN A C 1
ATOM 919 O O . GLN A 1 120 ? -28.236 41.749 48.543 1.00 25.00 120 GLN A O 1
ATOM 924 N N . ASP A 1 121 ? -27.937 40.170 49.993 1.00 24.91 121 ASP A N 1
ATOM 925 C CA . ASP A 1 121 ? -28.222 39.296 51.140 1.00 24.91 121 ASP A CA 1
ATOM 926 C C . ASP A 1 121 ? -27.186 38.154 51.300 1.00 24.91 121 ASP A C 1
ATOM 928 O O . ASP A 1 121 ? -26.543 37.712 50.347 1.00 24.91 121 ASP A O 1
ATOM 932 N N . ARG A 1 122 ? -27.039 37.658 52.536 1.00 23.55 122 ARG A N 1
ATOM 933 C CA . ARG A 1 122 ? -26.271 36.456 52.922 1.00 23.55 122 ARG A CA 1
ATOM 934 C C . ARG A 1 122 ? -27.206 35.243 53.002 1.00 23.55 122 ARG A C 1
ATOM 936 O O . ARG A 1 122 ? -28.254 35.395 53.608 1.00 23.55 122 ARG A O 1
ATOM 943 N N . LEU A 1 123 ? -26.769 34.061 52.535 1.00 24.58 123 LEU A N 1
ATOM 944 C CA . LEU A 1 123 ? -27.103 32.689 53.011 1.00 24.58 123 LEU A CA 1
ATOM 945 C C . LEU A 1 123 ? -26.163 31.659 52.299 1.00 24.58 123 LEU A C 1
ATOM 947 O O . LEU A 1 123 ? -25.468 32.051 51.362 1.00 24.58 123 LEU A O 1
ATOM 951 N N . PRO A 1 124 ? -25.979 30.409 52.789 1.00 27.61 124 PRO A N 1
ATOM 952 C CA . PRO A 1 124 ? -24.669 29.916 53.217 1.00 27.61 124 PRO A CA 1
ATOM 953 C C . PRO A 1 124 ? -24.018 28.850 52.314 1.00 27.61 124 PRO A C 1
ATOM 955 O O . PRO A 1 124 ? -24.640 28.184 51.493 1.00 27.61 124 PRO A O 1
ATOM 958 N N . VAL A 1 125 ? -22.718 28.682 52.557 1.00 25.83 125 VAL A N 1
ATOM 959 C CA . VAL A 1 125 ? -21.787 27.720 51.958 1.00 25.83 125 VAL A CA 1
ATOM 960 C C . VAL A 1 125 ? -22.173 26.270 52.283 1.00 25.83 125 VAL A C 1
ATOM 962 O O . VAL A 1 125 ? -22.296 25.890 53.446 1.00 25.83 125 VAL A O 1
ATOM 965 N N . VAL A 1 126 ? -22.268 25.438 51.241 1.00 28.38 126 VAL A N 1
ATOM 966 C CA . VAL A 1 126 ? -22.371 23.972 51.313 1.00 28.38 126 VAL A CA 1
ATOM 967 C C . VAL A 1 126 ? -21.033 23.393 51.789 1.00 28.38 126 VAL A C 1
ATOM 969 O O . VAL A 1 126 ? -20.120 23.129 51.009 1.00 28.38 126 VAL A O 1
ATOM 972 N N . LEU A 1 127 ? -20.913 23.198 53.099 1.00 27.98 127 LEU A N 1
ATOM 973 C CA . LEU A 1 127 ? -19.801 22.526 53.776 1.00 27.98 127 LEU A CA 1
ATOM 974 C C . LEU A 1 127 ? -20.330 21.224 54.400 1.00 27.98 127 LEU A C 1
ATOM 976 O O . LEU A 1 127 ? -20.434 21.092 55.612 1.00 27.98 127 LEU A O 1
ATOM 980 N N . CYS A 1 128 ? -20.723 20.260 53.562 1.00 28.28 128 CYS A N 1
ATOM 981 C CA . CYS A 1 128 ? -21.111 18.923 54.040 1.00 28.28 128 CYS A CA 1
ATOM 982 C C . CYS A 1 128 ? -20.479 17.779 53.221 1.00 28.28 128 CYS A C 1
ATOM 984 O O . CYS A 1 128 ? -20.051 16.781 53.791 1.00 28.28 128 CYS A O 1
ATOM 986 N N . GLY A 1 129 ? -20.262 17.958 51.909 1.00 31.11 129 GLY A N 1
ATOM 987 C CA . GLY A 1 129 ? -19.684 16.900 51.059 1.00 31.11 129 GLY A CA 1
ATOM 988 C C . GLY A 1 129 ? -18.188 16.618 51.274 1.00 31.11 129 GLY A C 1
ATOM 989 O O . GLY A 1 129 ? -17.733 15.493 51.089 1.00 31.11 129 GLY A O 1
ATOM 990 N N . ARG A 1 130 ? -17.399 17.614 51.706 1.00 30.92 130 ARG A N 1
ATOM 991 C CA . ARG A 1 130 ? -15.933 17.470 51.843 1.00 30.92 130 ARG A CA 1
ATOM 992 C C . ARG A 1 130 ? -15.492 16.749 53.122 1.00 30.92 130 ARG A C 1
ATOM 994 O O . ARG A 1 130 ? -14.418 16.158 53.136 1.00 30.92 130 ARG A O 1
ATOM 1001 N N . VAL A 1 131 ? -16.315 16.768 54.172 1.00 30.20 131 VAL A N 1
ATOM 1002 C CA . VAL A 1 131 ? -15.991 16.138 55.467 1.00 30.20 131 VAL A CA 1
ATOM 1003 C C . VAL A 1 131 ? -16.281 14.631 55.438 1.00 30.20 131 VAL A C 1
ATOM 1005 O O . VAL A 1 131 ? -15.542 13.855 56.035 1.00 30.20 131 VAL A O 1
ATOM 1008 N N . GLN A 1 132 ? -17.277 14.192 54.661 1.00 38.66 132 GLN A N 1
ATOM 1009 C CA . GLN A 1 132 ? -17.594 12.767 54.497 1.00 38.66 132 GLN A CA 1
ATOM 1010 C C . GLN A 1 132 ? -16.573 12.027 53.613 1.00 38.66 132 GLN A C 1
ATOM 1012 O O . GLN A 1 132 ? -16.214 10.890 53.912 1.00 38.66 132 GLN A O 1
ATOM 1017 N N . PHE A 1 133 ? -16.028 12.689 52.585 1.00 34.59 133 PHE A N 1
ATOM 1018 C CA . PHE A 1 133 ? -15.024 12.097 51.687 1.00 34.59 133 PHE A CA 1
ATOM 1019 C C . PHE A 1 133 ? -13.677 11.826 52.381 1.00 34.59 133 PHE A C 1
ATOM 1021 O O . PHE A 1 133 ? -13.071 10.777 52.180 1.00 34.59 133 PHE A O 1
ATOM 1028 N N . LEU A 1 134 ? -13.232 12.739 53.253 1.00 36.22 134 LEU A N 1
ATOM 1029 C CA . LEU A 1 134 ? -11.994 12.570 54.027 1.00 36.22 134 LEU A CA 1
ATOM 1030 C C . LEU A 1 134 ? -12.132 11.516 55.142 1.00 36.22 134 LEU A C 1
ATOM 1032 O O . LEU A 1 134 ? -11.150 10.859 55.492 1.00 36.22 134 LEU A O 1
ATOM 1036 N N . ALA A 1 135 ? -13.340 11.307 55.675 1.00 36.25 135 ALA A N 1
ATOM 1037 C CA . ALA A 1 135 ? -13.610 10.265 56.667 1.00 36.25 135 ALA A CA 1
ATOM 1038 C C . ALA A 1 135 ? -13.617 8.850 56.049 1.00 36.25 135 ALA A C 1
ATOM 1040 O O . ALA A 1 135 ? -13.115 7.911 56.664 1.00 36.25 135 ALA A O 1
ATOM 1041 N N . ALA A 1 136 ? -14.112 8.696 54.816 1.00 41.47 136 ALA A N 1
ATOM 1042 C CA . ALA A 1 136 ? -14.117 7.413 54.109 1.00 41.47 136 ALA A CA 1
ATOM 1043 C C . ALA A 1 136 ? -12.714 6.997 53.621 1.00 41.47 136 ALA A C 1
ATOM 1045 O O . ALA A 1 136 ? -12.327 5.838 53.774 1.00 41.47 136 ALA A O 1
ATOM 1046 N N . ASP A 1 137 ? -11.920 7.949 53.113 1.00 42.16 137 ASP A N 1
ATOM 1047 C CA . ASP A 1 137 ? -10.558 7.685 52.619 1.00 42.16 137 ASP A CA 1
ATOM 1048 C C . ASP A 1 137 ? -9.535 7.459 53.754 1.00 42.16 137 ASP A C 1
ATOM 1050 O O . ASP A 1 137 ? -8.523 6.781 53.583 1.00 42.16 137 ASP A O 1
ATOM 1054 N N . SER A 1 138 ? -9.806 7.978 54.958 1.00 40.12 138 SER A N 1
ATOM 1055 C CA . SER A 1 138 ? -8.993 7.690 56.151 1.00 40.12 138 SER A CA 1
ATOM 1056 C C . SER A 1 138 ? -9.358 6.360 56.826 1.00 40.12 138 SER A C 1
ATOM 1058 O O . SER A 1 138 ? -8.486 5.728 57.428 1.00 40.12 138 SER A O 1
ATOM 1060 N N . ALA A 1 139 ? -10.604 5.891 56.695 1.00 40.69 139 ALA A N 1
ATOM 1061 C CA . ALA A 1 139 ? -11.044 4.595 57.216 1.00 40.69 139 ALA A CA 1
ATOM 1062 C C . ALA A 1 139 ? -10.582 3.413 56.341 1.00 40.69 139 ALA A C 1
ATOM 1064 O O . ALA A 1 139 ? -10.143 2.396 56.884 1.00 40.69 139 ALA A O 1
ATOM 1065 N N . SER A 1 140 ? -10.596 3.561 55.009 1.00 43.69 140 SER A N 1
ATOM 1066 C CA . SER A 1 140 ? -10.135 2.530 54.058 1.00 43.69 140 SER A CA 1
ATOM 1067 C C . SER A 1 140 ? -8.636 2.226 54.182 1.00 43.69 140 SER A C 1
ATOM 1069 O O . SER A 1 140 ? -8.209 1.090 54.002 1.00 43.69 140 SER A O 1
ATOM 1071 N N . ARG A 1 141 ? -7.829 3.222 54.569 1.00 47.97 141 ARG A N 1
ATOM 1072 C CA . ARG A 1 141 ? -6.383 3.059 54.800 1.00 47.97 141 ARG A CA 1
ATOM 1073 C C . ARG A 1 141 ? -6.040 2.417 56.148 1.00 47.97 141 ARG A C 1
ATOM 1075 O O . ARG A 1 141 ? -4.899 2.010 56.343 1.00 47.97 141 ARG A O 1
ATOM 1082 N N . ARG A 1 142 ? -6.992 2.334 57.088 1.00 42.72 142 ARG A N 1
ATOM 1083 C CA . ARG A 1 142 ? -6.777 1.780 58.442 1.00 42.72 142 ARG A CA 1
ATOM 1084 C C . ARG A 1 142 ? -7.300 0.359 58.634 1.00 42.72 142 ARG A C 1
ATOM 1086 O O . ARG A 1 142 ? -6.823 -0.326 59.535 1.00 42.72 142 ARG A O 1
ATOM 1093 N N . PHE A 1 143 ? -8.245 -0.098 57.817 1.00 44.78 143 PHE A N 1
ATOM 1094 C CA . PHE A 1 143 ? -8.838 -1.427 57.938 1.00 44.78 143 PHE A CA 1
ATOM 1095 C C . PHE A 1 143 ? -8.823 -2.127 56.579 1.00 44.78 143 PHE A C 1
ATOM 1097 O O . PHE A 1 143 ? -9.343 -1.594 55.606 1.00 44.78 143 PHE A O 1
ATOM 1104 N N . GLY A 1 144 ? -8.220 -3.319 56.514 1.00 49.19 144 GLY A N 1
ATOM 1105 C CA . GLY A 1 144 ? -8.200 -4.137 55.298 1.00 49.19 144 GLY A CA 1
ATOM 1106 C C . GLY A 1 144 ? -9.609 -4.453 54.755 1.00 49.19 144 GLY A C 1
ATOM 1107 O O . GLY A 1 144 ? -10.600 -4.302 55.481 1.00 49.19 144 GLY A O 1
ATOM 1108 N N . PRO A 1 145 ? -9.707 -4.920 53.495 1.00 46.53 145 PRO A N 1
ATOM 1109 C CA . PRO A 1 145 ? -10.951 -4.963 52.714 1.00 46.53 145 PRO A CA 1
ATOM 1110 C C . PRO A 1 145 ? -12.097 -5.738 53.384 1.00 46.53 145 PRO A C 1
ATOM 1112 O O . PRO A 1 145 ? -13.258 -5.353 53.259 1.00 46.53 145 PRO A O 1
ATOM 1115 N N . GLU A 1 146 ? -11.788 -6.765 54.179 1.00 45.91 146 GLU A N 1
ATOM 1116 C CA . GLU A 1 146 ? -12.797 -7.577 54.873 1.00 45.91 146 GLU A CA 1
ATOM 1117 C C . GLU A 1 146 ? -13.481 -6.852 56.047 1.00 45.91 146 GLU A C 1
ATOM 1119 O O . GLU A 1 146 ? -14.661 -7.066 56.318 1.00 45.91 146 GLU A O 1
ATOM 1124 N N . ARG A 1 147 ? -12.782 -5.933 56.729 1.00 46.16 147 ARG A N 1
ATOM 1125 C CA . ARG A 1 147 ? -13.343 -5.169 57.862 1.00 46.16 147 ARG A CA 1
ATOM 1126 C C . ARG A 1 147 ? -14.157 -3.951 57.422 1.00 46.16 147 ARG A C 1
ATOM 1128 O O . ARG A 1 147 ? -15.051 -3.524 58.150 1.00 46.16 147 ARG A O 1
ATOM 1135 N N . PHE A 1 148 ? -13.895 -3.425 56.227 1.00 47.53 148 PHE A N 1
ATOM 1136 C CA . PHE A 1 148 ? -14.658 -2.321 55.639 1.00 47.53 148 PHE A CA 1
ATOM 1137 C C . PHE A 1 148 ? -16.077 -2.756 55.224 1.00 47.53 148 PHE A C 1
ATOM 1139 O O . PHE A 1 148 ? -17.042 -2.018 55.429 1.00 47.53 148 PHE A O 1
ATOM 1146 N N . LEU A 1 149 ? -16.229 -3.996 54.745 1.00 46.62 149 LEU A N 1
ATOM 1147 C CA . LEU A 1 149 ? -17.529 -4.587 54.396 1.00 46.62 149 LEU A CA 1
ATOM 1148 C C . LEU A 1 149 ? -18.429 -4.814 55.627 1.00 46.62 149 LEU A C 1
ATOM 1150 O O . LEU A 1 149 ? -19.636 -4.585 55.562 1.00 46.62 149 LEU A O 1
ATOM 1154 N N . LEU A 1 150 ? -17.848 -5.169 56.778 1.00 44.38 150 LEU A N 1
ATOM 1155 C CA . LEU A 1 150 ? -18.574 -5.297 58.053 1.00 44.38 150 LEU A CA 1
ATOM 1156 C C . LEU A 1 150 ? -19.031 -3.942 58.629 1.00 44.38 150 LEU A C 1
ATOM 1158 O O . LEU A 1 150 ? -20.096 -3.862 59.247 1.00 44.38 150 LEU A O 1
ATOM 1162 N N . TRP A 1 151 ? -18.257 -2.875 58.397 1.00 46.69 151 TRP A N 1
ATOM 1163 C CA . TRP A 1 151 ? -18.618 -1.506 58.786 1.00 46.69 151 TRP A CA 1
ATOM 1164 C C . TRP A 1 151 ? -19.787 -0.957 57.951 1.00 46.69 151 TRP A C 1
ATOM 1166 O O . TRP A 1 151 ? -20.707 -0.355 58.505 1.00 46.69 151 TRP A O 1
ATOM 1176 N N . LEU A 1 152 ? -19.822 -1.252 56.645 1.00 43.03 152 LEU A N 1
ATOM 1177 C CA . LEU A 1 152 ? -20.961 -0.937 55.768 1.00 43.03 152 LEU A CA 1
ATOM 1178 C C . LEU A 1 152 ? -22.242 -1.687 56.174 1.00 43.03 152 LEU A C 1
ATOM 1180 O O . LEU A 1 152 ? -23.332 -1.116 56.113 1.00 43.03 152 LEU A O 1
ATOM 1184 N N . GLY A 1 153 ? -22.118 -2.926 56.662 1.00 42.19 153 GLY A N 1
ATOM 1185 C CA . GLY A 1 153 ? -23.251 -3.724 57.147 1.00 42.19 153 GLY A CA 1
ATOM 1186 C C . GLY A 1 153 ? -24.020 -3.076 58.307 1.00 42.19 153 GLY A C 1
ATOM 1187 O O . GLY A 1 153 ? -25.246 -3.171 58.353 1.00 42.19 153 GLY A O 1
ATOM 1188 N N . HIS A 1 154 ? -23.336 -2.339 59.190 1.00 42.56 154 HIS A N 1
ATOM 1189 C CA . HIS A 1 154 ? -23.954 -1.678 60.350 1.00 42.56 154 HIS A CA 1
ATOM 1190 C C . HIS A 1 154 ? -24.676 -0.360 60.015 1.00 42.56 154 HIS A C 1
ATOM 1192 O O . HIS A 1 154 ? -25.494 0.100 60.808 1.00 42.56 154 HIS A O 1
ATOM 1198 N N . PHE A 1 155 ? -24.440 0.230 58.837 1.00 39.66 155 PHE A N 1
ATOM 1199 C CA . PHE A 1 155 ? -25.127 1.452 58.387 1.00 39.66 155 PHE A CA 1
ATOM 1200 C C . PHE A 1 155 ? -26.408 1.187 57.576 1.00 39.66 155 PHE A C 1
ATOM 1202 O O . PHE A 1 155 ? -27.144 2.120 57.253 1.00 39.66 155 PHE A O 1
ATOM 1209 N N . SER A 1 156 ? -26.721 -0.081 57.292 1.00 37.78 156 SER A N 1
ATOM 1210 C CA . SER A 1 156 ? -27.910 -0.477 56.524 1.00 37.78 156 SER A CA 1
ATOM 1211 C C . SER A 1 156 ? -29.235 -0.342 57.297 1.00 37.78 156 SER A C 1
ATOM 1213 O O . SER A 1 156 ? -30.295 -0.244 56.683 1.00 37.78 156 SER A O 1
ATOM 1215 N N . GLY A 1 157 ? -29.193 -0.243 58.632 1.00 36.69 157 GLY A N 1
ATOM 1216 C CA . GLY A 1 157 ? -30.391 -0.134 59.477 1.00 36.69 157 GLY A CA 1
ATOM 1217 C C . GLY A 1 157 ? -31.041 1.257 59.540 1.00 36.69 157 GLY A C 1
ATOM 1218 O O . GLY A 1 157 ? -32.182 1.364 59.974 1.00 36.69 157 GLY A O 1
ATOM 1219 N N . ALA A 1 158 ? -30.357 2.322 59.101 1.00 37.19 158 ALA A N 1
ATOM 1220 C CA . ALA A 1 158 ? -30.830 3.705 59.272 1.00 37.19 158 ALA A CA 1
ATOM 1221 C C . ALA A 1 158 ? -31.285 4.404 57.973 1.00 37.19 158 ALA A C 1
ATOM 1223 O O . ALA A 1 158 ? -31.767 5.531 58.025 1.00 37.19 158 ALA A O 1
ATOM 1224 N N . ILE A 1 159 ? -31.167 3.755 56.807 1.00 38.75 159 ILE A N 1
ATOM 1225 C CA . ILE A 1 159 ? -31.496 4.363 55.497 1.00 38.75 159 ILE A CA 1
ATOM 1226 C C . ILE A 1 159 ? -32.851 3.870 54.943 1.00 38.75 159 ILE A C 1
ATOM 1228 O O . ILE A 1 159 ? -33.392 4.442 54.000 1.00 38.75 159 ILE A O 1
ATOM 1232 N N . CYS A 1 160 ? -33.491 2.886 55.585 1.00 30.84 160 CYS A N 1
ATOM 1233 C CA . CYS A 1 160 ? -34.785 2.351 55.138 1.00 30.84 160 CYS A CA 1
ATOM 1234 C C . CYS A 1 160 ? -36.006 3.251 55.463 1.00 30.84 160 CYS A C 1
ATOM 1236 O O . CYS A 1 160 ? -37.124 2.920 55.085 1.00 30.84 160 CYS A O 1
ATOM 1238 N N . ALA A 1 161 ? -35.817 4.406 56.118 1.00 34.06 161 ALA A N 1
ATOM 1239 C CA . ALA A 1 161 ? -36.906 5.330 56.474 1.00 34.06 161 ALA A CA 1
ATOM 1240 C C . ALA A 1 161 ? -37.125 6.495 55.482 1.00 34.06 161 ALA A C 1
ATOM 1242 O O . ALA A 1 161 ? -38.059 7.273 55.659 1.00 34.06 161 ALA A O 1
ATOM 1243 N N . CYS A 1 162 ? -36.312 6.622 54.426 1.00 32.50 162 CYS A N 1
ATOM 1244 C CA . CYS A 1 162 ? -36.376 7.757 53.495 1.00 32.50 162 CYS A CA 1
ATOM 1245 C C . CYS A 1 162 ? -36.351 7.311 52.024 1.00 32.50 162 CYS A C 1
ATOM 1247 O O . CYS A 1 162 ? -35.412 7.656 51.323 1.00 32.50 162 CYS A O 1
ATOM 1249 N N . GLY A 1 163 ? -37.343 6.530 51.577 1.00 33.84 163 GLY A N 1
ATOM 1250 C CA . GLY A 1 163 ? -37.857 6.399 50.192 1.00 33.84 163 GLY A CA 1
ATOM 1251 C C . GLY A 1 163 ? -36.978 6.672 48.949 1.00 33.84 163 GLY A C 1
ATOM 1252 O O . GLY A 1 163 ? -37.521 7.080 47.927 1.00 33.84 163 GLY A O 1
ATOM 1253 N N . LEU A 1 164 ? -35.662 6.466 48.983 1.00 36.09 164 LEU A N 1
ATOM 1254 C CA . LEU A 1 164 ? -34.734 6.728 47.881 1.00 36.09 164 LEU A CA 1
ATOM 1255 C C . LEU A 1 164 ? -34.260 5.396 47.294 1.00 36.09 164 LEU A C 1
ATOM 1257 O O . LEU A 1 164 ? -33.681 4.560 47.985 1.00 36.09 164 LEU A O 1
ATOM 1261 N N . SER A 1 165 ? -34.531 5.192 46.004 1.00 35.97 165 SER A N 1
ATOM 1262 C CA . SER A 1 165 ? -34.190 3.972 45.271 1.00 35.97 165 SER A CA 1
ATOM 1263 C C . SER A 1 165 ? -32.680 3.705 45.277 1.00 35.97 165 SER A C 1
ATOM 1265 O O . SER A 1 165 ? -31.902 4.579 44.901 1.00 35.97 165 SER A O 1
ATOM 1267 N N . LEU A 1 166 ? -32.277 2.473 45.599 1.00 35.19 166 LEU A N 1
ATOM 1268 C CA . LEU A 1 166 ? -30.886 1.981 45.599 1.00 35.19 166 LEU A CA 1
ATOM 1269 C C . LEU A 1 166 ? -30.283 1.738 44.196 1.00 35.19 166 LEU A C 1
ATOM 1271 O O . LEU A 1 166 ? -29.132 1.321 44.079 1.00 35.19 166 LEU A O 1
ATOM 1275 N N . LEU A 1 167 ? -31.020 2.029 43.121 1.00 36.12 167 LEU A N 1
ATOM 1276 C CA . LEU A 1 167 ? -30.569 1.844 41.734 1.00 36.12 167 LEU A CA 1
ATOM 1277 C C . LEU A 1 167 ? -29.305 2.647 41.333 1.00 36.12 167 LEU A C 1
ATOM 1279 O O . LEU A 1 167 ? -28.517 2.107 40.559 1.00 36.12 167 LEU A O 1
ATOM 1283 N N . PRO A 1 168 ? -29.008 3.852 41.867 1.00 37.19 168 PRO A N 1
ATOM 1284 C CA . PRO A 1 168 ? -27.766 4.564 41.538 1.00 37.19 168 PRO A CA 1
ATOM 1285 C C . PRO A 1 168 ? -26.514 3.990 42.224 1.00 37.19 168 PRO A C 1
ATOM 1287 O O . PRO A 1 168 ? -25.399 4.283 41.800 1.00 37.19 168 PRO A O 1
ATOM 1290 N N . LEU A 1 169 ? -26.672 3.186 43.284 1.00 31.97 169 LEU A N 1
ATOM 1291 C CA . LEU A 1 169 ? -25.556 2.647 44.078 1.00 31.97 169 LEU A CA 1
ATOM 1292 C C . LEU A 1 169 ? -24.984 1.343 43.502 1.00 31.97 169 LEU A C 1
ATOM 1294 O O . LEU A 1 169 ? -23.802 1.063 43.685 1.00 31.97 169 LEU A O 1
ATOM 1298 N N . LEU A 1 170 ? -25.770 0.588 42.730 1.00 31.33 170 LEU A N 1
ATOM 1299 C CA . LEU A 1 170 ? -25.288 -0.600 42.010 1.00 31.33 170 LEU A CA 1
ATOM 1300 C C . LEU A 1 170 ? -24.362 -0.251 40.827 1.00 31.33 170 LEU A C 1
ATOM 1302 O O . LEU A 1 170 ? -23.518 -1.062 40.455 1.00 31.33 170 LEU A O 1
ATOM 1306 N N . GLY A 1 171 ? -24.440 0.975 40.294 1.00 31.77 171 GLY A N 1
ATOM 1307 C CA . GLY A 1 171 ? -23.525 1.487 39.261 1.00 31.77 171 GLY A CA 1
ATOM 1308 C C . GLY A 1 171 ? -22.134 1.894 39.771 1.00 31.77 171 GLY A C 1
ATOM 1309 O O . GLY A 1 171 ? -21.256 2.190 38.965 1.00 31.77 171 GLY A O 1
ATOM 1310 N N . LEU A 1 172 ? -21.921 1.908 41.093 1.00 35.38 172 LEU A N 1
ATOM 1311 C CA . LEU A 1 172 ? -20.640 2.235 41.740 1.00 35.38 172 LEU A CA 1
ATOM 1312 C C . LEU A 1 172 ? -19.818 0.993 42.130 1.00 35.38 172 LEU A C 1
ATOM 1314 O O . LEU A 1 172 ? -18.665 1.135 42.527 1.00 35.38 172 LEU A O 1
ATOM 1318 N N . LEU A 1 173 ? -20.400 -0.209 42.022 1.00 28.44 173 LEU A N 1
ATOM 1319 C CA . LEU A 1 173 ? -19.781 -1.482 42.424 1.00 28.44 173 LEU A CA 1
ATOM 1320 C C . LEU A 1 173 ? -19.456 -2.416 41.251 1.00 28.44 173 LEU A C 1
ATOM 1322 O O . LEU A 1 173 ? -18.772 -3.417 41.445 1.00 28.44 173 LEU A O 1
ATOM 1326 N N . TYR A 1 174 ? -19.884 -2.078 40.033 1.00 28.17 174 TYR A N 1
ATOM 1327 C CA . TYR A 1 174 ? -19.275 -2.641 38.834 1.00 28.17 174 TYR A CA 1
ATOM 1328 C C . TYR A 1 174 ? -17.975 -1.881 38.566 1.00 28.17 174 TYR A C 1
ATOM 1330 O O . TYR A 1 174 ? -18.005 -0.645 38.578 1.00 28.17 174 TYR A O 1
ATOM 1338 N N . PRO A 1 175 ? -16.839 -2.550 38.283 1.00 30.25 175 PRO A N 1
ATOM 1339 C CA . PRO A 1 175 ? -15.765 -1.845 37.611 1.00 30.25 175 PRO A CA 1
ATOM 1340 C C . PRO A 1 175 ? -16.413 -1.243 36.366 1.00 30.25 175 PRO A C 1
ATOM 1342 O O . PRO A 1 175 ? -17.019 -1.971 35.575 1.00 30.25 175 PRO A O 1
ATOM 1345 N N . ARG A 1 176 ? -16.350 0.088 36.208 1.00 35.50 176 ARG A N 1
ATOM 1346 C CA . ARG A 1 176 ? -16.486 0.678 34.874 1.00 35.50 176 ARG A CA 1
ATOM 1347 C C . ARG A 1 176 ? -15.647 -0.230 33.987 1.00 35.50 176 ARG A C 1
ATOM 1349 O O . ARG A 1 176 ? -14.463 -0.377 34.298 1.00 35.50 176 ARG A O 1
ATOM 1356 N N . MET A 1 177 ? -16.251 -0.886 32.986 1.00 32.75 177 MET A N 1
ATOM 1357 C CA . MET A 1 177 ? -15.482 -1.464 31.882 1.00 32.75 177 MET A CA 1
ATOM 1358 C C . MET A 1 177 ? -14.436 -0.409 31.586 1.00 32.75 177 MET A C 1
ATOM 1360 O O . MET A 1 177 ? -14.828 0.726 31.300 1.00 32.75 177 MET A O 1
ATOM 1364 N N . ALA A 1 178 ? -13.164 -0.706 31.868 1.00 34.03 178 ALA A N 1
ATOM 1365 C CA . ALA A 1 178 ? -12.122 0.291 31.731 1.00 34.03 178 ALA A CA 1
ATOM 1366 C C . ALA A 1 178 ? -12.273 0.789 30.300 1.00 34.03 178 ALA A C 1
ATOM 1368 O O . ALA A 1 178 ? -12.167 -0.015 29.372 1.00 34.03 178 ALA A O 1
ATOM 1369 N N . ALA A 1 179 ? -12.699 2.048 30.143 1.00 45.78 179 ALA A N 1
ATOM 1370 C CA . ALA A 1 179 ? -12.913 2.618 28.828 1.00 45.78 179 ALA A CA 1
ATOM 1371 C C . ALA A 1 179 ? -11.607 2.371 28.086 1.00 45.78 179 ALA A C 1
ATOM 1373 O O . ALA A 1 179 ? -10.547 2.685 28.635 1.00 45.78 179 ALA A O 1
ATOM 1374 N N . ASN A 1 180 ? -11.680 1.696 26.936 1.00 55.25 180 ASN A N 1
ATOM 1375 C CA . ASN A 1 180 ? -10.486 1.343 26.190 1.00 55.25 180 ASN A CA 1
ATOM 1376 C C . ASN A 1 180 ? -9.669 2.638 26.035 1.00 55.25 180 ASN A C 1
ATOM 1378 O O . ASN A 1 180 ? -10.226 3.606 25.515 1.00 55.25 180 ASN A O 1
ATOM 1382 N N . PRO A 1 181 ? -8.414 2.724 26.522 1.00 55.81 181 PRO A N 1
ATOM 1383 C CA . PRO A 1 181 ? -7.622 3.949 26.411 1.00 55.81 181 PRO A CA 1
ATOM 1384 C C . PRO A 1 181 ? -7.565 4.462 24.967 1.00 55.81 181 PRO A C 1
ATOM 1386 O O . PRO A 1 181 ? -7.562 5.673 24.739 1.00 55.81 181 PRO A O 1
ATOM 1389 N N . TYR A 1 182 ? -7.650 3.535 24.010 1.00 56.19 182 TYR A N 1
ATOM 1390 C CA . TYR A 1 182 ? -7.780 3.790 22.582 1.00 56.19 182 TYR A CA 1
ATOM 1391 C C . TYR A 1 182 ? -9.021 4.623 22.188 1.00 56.19 182 TYR A C 1
ATOM 1393 O O . TYR A 1 182 ? -8.952 5.434 21.268 1.00 56.19 182 TYR A O 1
ATOM 1401 N N . ASP A 1 183 ? -10.141 4.491 22.902 1.00 61.19 183 ASP A N 1
ATOM 1402 C CA . ASP A 1 183 ? -11.401 5.197 22.618 1.00 61.19 183 ASP A CA 1
ATOM 1403 C C . ASP A 1 183 ? -11.405 6.646 23.142 1.00 61.19 183 ASP A C 1
ATOM 1405 O O . ASP A 1 183 ? -12.290 7.430 22.800 1.00 61.19 183 ASP A O 1
ATOM 1409 N N . SER A 1 184 ? -10.418 7.028 23.964 1.00 58.06 184 SER A N 1
ATOM 1410 C CA . SER A 1 184 ? -10.336 8.377 24.544 1.00 58.06 184 SER A CA 1
ATOM 1411 C C . SER A 1 184 ? -9.968 9.458 23.519 1.00 58.06 184 SER A C 1
ATOM 1413 O O . SER A 1 184 ? -10.420 10.598 23.635 1.00 58.06 184 SER A O 1
ATOM 1415 N N . VAL A 1 185 ? -9.185 9.092 22.497 1.00 57.31 185 VAL A N 1
ATOM 1416 C CA . VAL A 1 185 ? -8.871 9.917 21.323 1.00 57.31 185 VAL A CA 1
ATOM 1417 C C . VAL A 1 185 ? -8.977 9.019 20.090 1.00 57.31 185 VAL A C 1
ATOM 1419 O O . VAL A 1 185 ? -8.031 8.283 19.796 1.00 57.31 185 VAL A O 1
ATOM 1422 N N . PRO A 1 186 ? -10.119 9.046 19.375 1.00 60.25 186 PRO A N 1
ATOM 1423 C CA . PRO A 1 186 ? -10.347 8.164 18.240 1.00 60.25 186 PRO A CA 1
ATOM 1424 C C . PRO A 1 186 ? -9.229 8.281 17.204 1.00 60.25 186 PRO A C 1
ATOM 1426 O O . PRO A 1 186 ? -8.860 9.384 16.797 1.00 60.25 186 PRO A O 1
ATOM 1429 N N . TYR A 1 187 ? -8.703 7.137 16.768 1.00 61.28 187 TYR A N 1
ATOM 1430 C CA . TYR A 1 187 ? -7.737 7.070 15.675 1.00 61.28 187 TYR A CA 1
ATOM 1431 C C . TYR A 1 187 ? -8.341 7.677 14.405 1.00 61.28 187 TYR A C 1
ATOM 1433 O O . TYR A 1 187 ? -9.478 7.354 14.042 1.00 61.28 187 TYR A O 1
ATOM 1441 N N . THR A 1 188 ? -7.601 8.552 13.719 1.00 67.44 188 THR A N 1
ATOM 1442 C CA . THR A 1 188 ? -8.098 9.158 12.480 1.00 67.44 188 THR A CA 1
ATOM 1443 C C . THR A 1 188 ? -8.304 8.074 11.430 1.00 67.44 188 THR A C 1
ATOM 1445 O O . THR A 1 188 ? -7.392 7.311 11.119 1.00 67.44 188 THR A O 1
ATOM 1448 N N . ASN A 1 189 ? -9.490 8.045 10.829 1.00 72.81 189 ASN A N 1
ATOM 1449 C CA . ASN A 1 189 ? -9.854 7.072 9.807 1.00 72.81 189 ASN A CA 1
ATOM 1450 C C . ASN A 1 189 ? -9.052 7.335 8.512 1.00 72.81 189 ASN A C 1
ATOM 1452 O O . ASN A 1 189 ? -9.384 8.227 7.727 1.00 72.81 189 ASN A O 1
ATOM 1456 N N . ARG A 1 190 ? -7.932 6.623 8.324 1.00 81.44 190 ARG A N 1
ATOM 1457 C C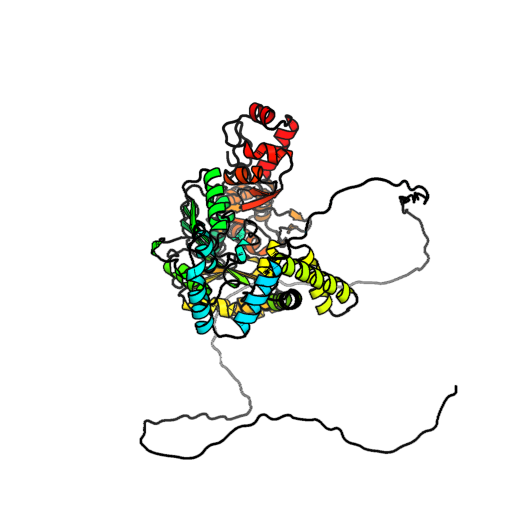A . ARG A 1 190 ? -6.970 6.834 7.226 1.00 81.44 190 ARG A CA 1
ATOM 1458 C C . ARG A 1 190 ? -7.080 5.723 6.182 1.00 81.44 190 ARG A C 1
ATOM 1460 O O . ARG A 1 190 ? -7.404 4.582 6.490 1.00 81.44 190 ARG A O 1
ATOM 1467 N N . THR A 1 191 ? -6.767 6.063 4.934 1.00 89.56 191 THR A N 1
ATOM 1468 C CA . THR A 1 191 ? -6.617 5.094 3.842 1.00 89.56 191 THR A CA 1
ATOM 1469 C C . THR A 1 191 ? -5.145 4.894 3.513 1.00 89.56 191 THR A C 1
ATOM 1471 O O . THR A 1 191 ? -4.359 5.847 3.505 1.00 89.56 191 THR A O 1
ATOM 1474 N N . HIS A 1 192 ? -4.771 3.652 3.214 1.00 91.31 192 HIS A N 1
ATOM 1475 C CA . HIS A 1 192 ? -3.389 3.272 2.950 1.00 91.31 192 HIS A CA 1
ATOM 1476 C C . HIS A 1 192 ? -3.293 2.600 1.582 1.00 91.31 192 HIS A C 1
ATOM 1478 O O . HIS A 1 192 ? -3.527 1.407 1.448 1.00 91.31 192 HIS A O 1
ATOM 1484 N N . SER A 1 193 ? -2.903 3.357 0.556 1.00 91.06 193 SER A N 1
ATOM 1485 C CA . SER A 1 193 ? -2.863 2.890 -0.840 1.00 91.06 193 SER A CA 1
ATOM 1486 C C . SER A 1 193 ? -2.133 1.545 -1.016 1.00 91.06 193 SER A C 1
ATOM 1488 O O . SER A 1 193 ? -2.597 0.662 -1.737 1.00 91.06 193 SER A O 1
ATOM 1490 N N . VAL A 1 194 ? -1.029 1.359 -0.292 1.00 91.81 194 VAL A N 1
ATOM 1491 C CA . VAL A 1 194 ? -0.178 0.155 -0.246 1.00 91.81 194 VAL A CA 1
ATOM 1492 C C . VAL A 1 194 ? -0.853 -1.119 0.276 1.00 91.81 194 VAL A C 1
ATOM 1494 O O . VAL A 1 194 ? -0.306 -2.197 0.061 1.00 91.81 194 VAL A O 1
ATOM 1497 N N . THR A 1 195 ? -2.003 -1.020 0.949 1.00 96.19 195 THR A N 1
ATOM 1498 C CA . THR A 1 195 ? -2.767 -2.184 1.437 1.00 96.19 195 THR A CA 1
ATOM 1499 C C . THR A 1 195 ? -3.812 -2.667 0.432 1.00 96.19 195 THR A C 1
ATOM 1501 O O . THR A 1 195 ? -4.418 -3.712 0.644 1.00 96.19 195 THR A O 1
ATOM 1504 N N . HIS A 1 196 ? -4.016 -1.942 -0.675 1.00 96.81 196 HIS A N 1
ATOM 1505 C CA . HIS A 1 196 ? -5.016 -2.295 -1.680 1.00 96.81 196 HIS A CA 1
ATOM 1506 C C . HIS A 1 196 ? -4.754 -3.705 -2.258 1.00 96.81 196 HIS A C 1
ATOM 1508 O O . HIS A 1 196 ? -3.635 -3.942 -2.727 1.00 96.81 196 HIS A O 1
ATOM 1514 N N . PRO A 1 197 ? -5.755 -4.612 -2.314 1.00 97.50 197 PRO A N 1
ATOM 1515 C CA . PRO A 1 197 ? -5.592 -5.992 -2.787 1.00 97.50 197 PRO A CA 1
ATOM 1516 C C . PRO A 1 197 ? -4.879 -6.113 -4.136 1.00 97.50 197 PRO A C 1
ATOM 1518 O O . PRO A 1 197 ? -3.978 -6.928 -4.279 1.00 97.50 197 PRO A O 1
ATOM 1521 N N . ASP A 1 198 ? -5.193 -5.232 -5.090 1.00 96.38 198 ASP A N 1
ATOM 1522 C CA . ASP A 1 198 ? -4.540 -5.173 -6.411 1.00 96.38 198 ASP A CA 1
ATOM 1523 C C . ASP A 1 198 ? -3.013 -4.966 -6.341 1.00 96.38 198 ASP A C 1
ATOM 1525 O O . ASP A 1 198 ? -2.262 -5.563 -7.114 1.00 96.38 198 ASP A O 1
ATOM 1529 N N . ARG A 1 199 ? -2.511 -4.202 -5.359 1.00 95.69 199 ARG A N 1
ATOM 1530 C CA . ARG A 1 199 ? -1.062 -4.043 -5.136 1.00 95.69 199 ARG A CA 1
ATOM 1531 C C . ARG A 1 199 ? -0.436 -5.306 -4.534 1.00 95.69 199 ARG A C 1
ATOM 1533 O O . ARG A 1 199 ? 0.676 -5.685 -4.914 1.00 95.69 199 ARG A O 1
ATOM 1540 N N . LEU A 1 200 ? -1.155 -5.978 -3.630 1.00 98.00 200 LEU A N 1
ATOM 1541 C CA . LEU A 1 200 ? -0.720 -7.249 -3.034 1.00 98.00 200 LEU A CA 1
ATOM 1542 C C . LEU A 1 200 ? -0.664 -8.348 -4.108 1.00 98.00 200 LEU A C 1
ATOM 1544 O O . LEU A 1 200 ? 0.343 -9.044 -4.237 1.00 98.00 200 LEU A O 1
ATOM 1548 N N . ALA A 1 201 ? -1.719 -8.442 -4.922 1.00 98.19 201 ALA A N 1
ATOM 1549 C CA . ALA A 1 201 ? -1.858 -9.365 -6.041 1.00 98.19 201 ALA A CA 1
ATOM 1550 C C . ALA A 1 201 ? -0.758 -9.156 -7.085 1.00 98.19 201 ALA A C 1
ATOM 1552 O O . ALA A 1 201 ? -0.082 -10.103 -7.473 1.00 98.19 201 ALA A O 1
ATOM 1553 N N . THR A 1 202 ? -0.512 -7.905 -7.476 1.00 97.31 202 THR A N 1
ATOM 1554 C CA . THR A 1 202 ? 0.558 -7.549 -8.416 1.00 97.31 202 THR A CA 1
ATOM 1555 C C . THR A 1 202 ? 1.914 -8.040 -7.924 1.00 97.31 202 THR A C 1
ATOM 1557 O O . THR A 1 202 ? 2.643 -8.703 -8.660 1.00 97.31 202 THR A O 1
ATOM 1560 N N . THR A 1 203 ? 2.243 -7.771 -6.658 1.00 96.44 203 THR A N 1
ATOM 1561 C CA . THR A 1 203 ? 3.508 -8.236 -6.081 1.00 96.44 203 THR A CA 1
ATOM 1562 C C . THR A 1 203 ? 3.582 -9.764 -6.086 1.00 96.44 203 THR A C 1
ATOM 1564 O O . THR A 1 203 ? 4.607 -10.327 -6.460 1.00 96.44 203 THR A O 1
ATOM 1567 N N . ALA A 1 204 ? 2.489 -10.448 -5.744 1.00 97.25 204 ALA A N 1
ATOM 1568 C CA . ALA A 1 204 ? 2.414 -11.904 -5.797 1.00 97.25 204 ALA A CA 1
ATOM 1569 C C . ALA A 1 204 ? 2.670 -12.454 -7.213 1.00 97.25 204 ALA A C 1
ATOM 1571 O O . ALA A 1 204 ? 3.514 -13.338 -7.370 1.00 97.25 204 ALA A O 1
ATOM 1572 N N . VAL A 1 205 ? 2.041 -11.877 -8.243 1.00 97.62 205 VAL A N 1
ATOM 1573 C CA . VAL A 1 205 ? 2.255 -12.247 -9.654 1.00 97.62 205 VAL A CA 1
ATOM 1574 C C . VAL A 1 205 ? 3.724 -12.102 -10.062 1.00 97.62 205 VAL A C 1
ATOM 1576 O O . VAL A 1 205 ? 4.287 -13.009 -10.681 1.00 97.62 205 VAL A O 1
ATOM 1579 N N . LEU A 1 206 ? 4.382 -11.004 -9.674 1.00 95.88 206 LEU A N 1
ATOM 1580 C CA . LEU A 1 206 ? 5.796 -10.757 -9.990 1.00 95.88 206 LEU A CA 1
ATOM 1581 C C . LEU A 1 206 ? 6.750 -11.783 -9.357 1.00 95.88 206 LEU A C 1
ATOM 1583 O O . LEU A 1 206 ? 7.805 -12.070 -9.924 1.00 95.88 206 LEU A O 1
ATOM 1587 N N . PHE A 1 207 ? 6.372 -12.358 -8.213 1.00 95.56 207 PHE A N 1
ATOM 1588 C CA . PHE A 1 207 ? 7.112 -13.421 -7.526 1.00 95.56 207 PHE A CA 1
ATOM 1589 C C . PHE A 1 207 ? 6.578 -14.831 -7.830 1.00 95.56 207 PHE A C 1
ATOM 1591 O O . PHE A 1 207 ? 6.945 -15.791 -7.152 1.00 95.56 207 PHE A O 1
ATOM 1598 N N . GLY A 1 208 ? 5.762 -14.984 -8.877 1.00 95.44 208 GLY A N 1
ATOM 1599 C CA . GLY A 1 208 ? 5.357 -16.281 -9.423 1.00 95.44 208 GLY A CA 1
ATOM 1600 C C . GLY A 1 208 ? 4.096 -16.901 -8.817 1.00 95.44 208 GLY A C 1
ATOM 1601 O O . GLY A 1 208 ? 3.747 -18.010 -9.217 1.00 95.44 208 GLY A O 1
ATOM 1602 N N . LEU A 1 209 ? 3.391 -16.207 -7.917 1.00 95.75 209 LEU A N 1
ATOM 1603 C CA . LEU A 1 209 ? 2.063 -16.632 -7.464 1.00 95.75 209 LEU A CA 1
ATOM 1604 C C . LEU A 1 209 ? 1.011 -16.433 -8.559 1.00 95.75 209 LEU A C 1
ATOM 1606 O O . LEU A 1 209 ? 1.122 -15.546 -9.403 1.00 95.75 209 LEU A O 1
ATOM 1610 N N . SER A 1 210 ? -0.064 -17.213 -8.469 1.00 95.75 210 SER A N 1
ATOM 1611 C CA . SER A 1 210 ? -1.330 -16.951 -9.164 1.00 95.75 210 SER A CA 1
ATOM 1612 C C . SER A 1 210 ? -2.382 -16.583 -8.113 1.00 95.75 210 SER A C 1
ATOM 1614 O O . SER A 1 210 ? -3.099 -17.470 -7.647 1.00 95.75 210 SER A O 1
ATOM 1616 N N . PRO A 1 211 ? -2.405 -15.323 -7.638 1.00 97.31 211 PRO A N 1
ATOM 1617 C CA . PRO A 1 211 ? -3.327 -14.920 -6.586 1.00 97.31 211 PRO A CA 1
ATOM 1618 C C . PRO A 1 211 ? -4.781 -14.931 -7.098 1.00 97.31 211 PRO A C 1
ATOM 1620 O O . PRO A 1 211 ? -4.998 -14.806 -8.306 1.00 97.31 211 PRO A O 1
ATOM 1623 N N . PRO A 1 212 ? -5.776 -15.062 -6.204 1.00 98.00 212 PRO A N 1
ATOM 1624 C CA . PRO A 1 212 ? -7.189 -14.941 -6.563 1.00 98.00 212 PRO A CA 1
ATOM 1625 C C . PRO A 1 212 ? -7.514 -13.597 -7.232 1.00 98.00 212 PRO A C 1
ATOM 1627 O O . PRO A 1 212 ? -6.856 -12.595 -6.969 1.00 98.00 212 PRO A O 1
ATOM 1630 N N . ASP A 1 213 ? -8.542 -13.555 -8.081 1.00 97.56 213 ASP A N 1
ATOM 1631 C CA . ASP A 1 213 ? -8.959 -12.310 -8.737 1.00 97.56 213 ASP A CA 1
ATOM 1632 C C . ASP A 1 213 ? -9.482 -11.296 -7.709 1.00 97.56 213 ASP A C 1
ATOM 1634 O O . ASP A 1 213 ? -10.465 -11.541 -7.002 1.00 97.56 213 ASP A O 1
ATOM 1638 N N . VAL A 1 214 ? -8.840 -10.126 -7.655 1.00 97.38 214 VAL A N 1
ATOM 1639 C CA . VAL A 1 214 ? -9.200 -9.032 -6.750 1.00 97.38 214 VAL A CA 1
ATOM 1640 C C . VAL A 1 214 ? -10.633 -8.551 -6.951 1.00 97.38 214 VAL A C 1
ATOM 1642 O O . VAL A 1 214 ? -11.266 -8.165 -5.969 1.00 97.38 214 VAL A O 1
ATOM 1645 N N . GLN A 1 215 ? -11.171 -8.619 -8.175 1.00 96.06 215 GLN A N 1
ATOM 1646 C CA . GLN A 1 215 ? -12.520 -8.146 -8.491 1.00 96.06 215 GLN A CA 1
ATOM 1647 C C . GLN A 1 215 ? -13.614 -8.986 -7.824 1.00 96.06 215 GLN A C 1
ATOM 1649 O O . GLN A 1 215 ? -14.689 -8.455 -7.563 1.00 96.06 215 GLN A O 1
ATOM 1654 N N . THR A 1 216 ? -13.349 -10.256 -7.508 1.00 97.56 216 THR A N 1
ATOM 1655 C CA . THR A 1 216 ? -14.301 -11.174 -6.849 1.00 97.56 216 THR A CA 1
ATOM 1656 C C . THR A 1 216 ? -13.789 -11.716 -5.514 1.00 97.56 216 THR A C 1
ATOM 1658 O O . THR A 1 216 ? -14.348 -12.667 -4.967 1.00 97.56 216 THR A O 1
ATOM 1661 N N . SER A 1 217 ? -12.702 -11.141 -5.004 1.00 98.19 217 SER A N 1
ATOM 1662 C CA . SER A 1 217 ? -11.987 -11.644 -3.833 1.00 98.19 217 SER A CA 1
ATOM 1663 C C . SER A 1 217 ? -12.756 -11.476 -2.522 1.00 98.19 217 SER A C 1
ATOM 1665 O O . SER A 1 217 ? -13.664 -10.649 -2.390 1.00 98.19 217 SER A O 1
ATOM 1667 N N . ARG A 1 218 ? -12.355 -12.249 -1.513 1.00 98.69 218 ARG A N 1
ATOM 1668 C CA . ARG A 1 218 ? -12.720 -12.029 -0.110 1.00 98.69 218 ARG A CA 1
ATOM 1669 C C . ARG A 1 218 ? -11.556 -11.383 0.632 1.00 98.69 218 ARG A C 1
ATOM 1671 O O . ARG A 1 218 ? -10.465 -11.947 0.676 1.00 98.69 218 ARG A O 1
ATOM 1678 N N . VAL A 1 219 ? -11.796 -10.240 1.264 1.00 98.81 219 VAL A N 1
ATOM 1679 C CA . VAL A 1 219 ? -10.770 -9.454 1.958 1.00 98.81 219 VAL A CA 1
ATOM 1680 C C . VAL A 1 219 ? -11.124 -9.302 3.435 1.00 98.81 219 VAL A C 1
ATOM 1682 O O . VAL A 1 219 ? -12.251 -8.937 3.773 1.00 98.81 219 VAL A O 1
ATOM 1685 N N . LEU A 1 220 ? -10.156 -9.570 4.308 1.00 98.81 220 LEU A N 1
ATOM 1686 C CA . LEU A 1 220 ? -10.247 -9.363 5.754 1.00 98.81 220 LEU A CA 1
ATOM 1687 C C . LEU A 1 220 ? -9.288 -8.251 6.179 1.00 98.81 220 LEU A C 1
ATOM 1689 O O . LEU A 1 220 ? -8.107 -8.321 5.851 1.00 98.81 220 LEU A O 1
ATOM 1693 N N . GLU A 1 221 ? -9.753 -7.273 6.951 1.00 98.81 221 GLU A N 1
ATOM 1694 C CA . GLU A 1 221 ? -8.891 -6.303 7.636 1.00 98.81 221 GLU A CA 1
ATOM 1695 C C . GLU A 1 221 ? -8.934 -6.517 9.154 1.00 98.81 221 GLU A C 1
ATOM 1697 O O . GLU A 1 221 ? -9.997 -6.471 9.773 1.00 98.81 221 GLU A O 1
ATOM 1702 N N . LEU A 1 222 ? -7.762 -6.760 9.744 1.00 98.44 222 LEU A N 1
ATOM 1703 C CA . LEU A 1 222 ? -7.532 -6.883 11.180 1.00 98.44 222 LEU A CA 1
ATOM 1704 C C . LEU A 1 222 ? -7.110 -5.520 11.741 1.00 98.44 222 LEU A C 1
ATOM 1706 O O . LEU A 1 222 ? -6.090 -4.977 11.315 1.00 98.44 222 LEU A O 1
ATOM 1710 N N . GLY A 1 223 ? -7.870 -5.003 12.707 1.00 96.06 223 GLY A N 1
ATOM 1711 C CA . GLY A 1 223 ? -7.728 -3.639 13.225 1.00 96.06 223 GLY A CA 1
ATOM 1712 C C . GLY A 1 223 ? -8.212 -2.599 12.220 1.00 96.06 223 GLY A C 1
ATOM 1713 O O . GLY A 1 223 ? -7.462 -1.703 11.840 1.00 96.06 223 GLY A O 1
ATOM 1714 N N . CYS A 1 224 ? -9.445 -2.754 11.729 1.00 96.06 224 CYS A N 1
ATOM 1715 C CA . CYS A 1 224 ? -9.995 -1.882 10.690 1.00 96.06 224 CYS A CA 1
ATOM 1716 C C . CYS A 1 224 ? -10.354 -0.472 11.183 1.00 96.06 224 CYS A C 1
ATOM 1718 O O . CYS A 1 224 ? -10.692 0.384 10.361 1.00 96.06 224 CYS A O 1
ATOM 1720 N N . ALA A 1 225 ? -10.331 -0.225 12.500 1.00 93.50 225 ALA A N 1
ATOM 1721 C CA . ALA A 1 225 ? -10.801 1.005 13.124 1.00 93.50 225 ALA A CA 1
ATOM 1722 C C . ALA A 1 225 ? -12.156 1.445 12.526 1.00 93.50 225 ALA A C 1
ATOM 1724 O O . ALA A 1 225 ? -13.072 0.631 12.379 1.00 93.50 225 ALA A O 1
ATOM 1725 N N . GLY A 1 226 ? -12.291 2.722 12.164 1.00 92.69 226 GLY A N 1
ATOM 1726 C CA . GLY A 1 226 ? -13.493 3.289 11.552 1.00 92.69 226 GLY A CA 1
ATOM 1727 C C . GLY A 1 226 ? -13.770 2.822 10.116 1.00 92.69 226 GLY A C 1
ATOM 1728 O O . GLY A 1 226 ? -14.686 3.341 9.483 1.00 92.69 226 GLY A O 1
ATOM 1729 N N . GLY A 1 227 ? -12.994 1.890 9.561 1.00 95.31 227 GLY A N 1
ATOM 1730 C CA . GLY A 1 227 ? -13.294 1.200 8.307 1.00 95.31 227 GLY A CA 1
ATOM 1731 C C . GLY A 1 227 ? -13.033 1.978 7.014 1.00 95.31 227 GLY A C 1
ATOM 1732 O O . GLY A 1 227 ? -13.337 1.451 5.944 1.00 95.31 227 GLY A O 1
ATOM 1733 N N . ALA A 1 228 ? -12.457 3.190 7.047 1.00 94.75 228 ALA A N 1
ATOM 1734 C CA . ALA A 1 228 ? -12.245 3.989 5.829 1.00 94.75 228 ALA A CA 1
ATOM 1735 C C . ALA A 1 228 ? -11.369 3.275 4.800 1.00 94.75 228 ALA A C 1
ATOM 1737 O O . ALA A 1 228 ? -11.581 3.448 3.599 1.00 94.75 228 ALA A O 1
ATOM 1738 N N . ASN A 1 229 ? -10.385 2.491 5.251 1.00 96.44 229 ASN A N 1
ATOM 1739 C CA . ASN A 1 229 ? -9.506 1.763 4.349 1.00 96.44 229 ASN A CA 1
ATOM 1740 C C . ASN A 1 229 ? -10.299 0.748 3.507 1.00 96.44 229 ASN A C 1
ATOM 1742 O O . ASN A 1 229 ? -10.235 0.812 2.280 1.00 96.44 229 ASN A O 1
ATOM 1746 N N . LEU A 1 230 ? -11.113 -0.110 4.136 1.00 96.69 230 LEU A N 1
ATOM 1747 C CA . LEU A 1 230 ? -11.988 -1.046 3.420 1.00 96.69 230 LEU A CA 1
ATOM 1748 C C . LEU A 1 230 ? -13.079 -0.354 2.599 1.00 96.69 230 LEU A C 1
ATOM 1750 O O . LEU A 1 230 ? -13.334 -0.772 1.470 1.00 96.69 230 LEU A O 1
ATOM 1754 N N . LEU A 1 231 ? -13.713 0.698 3.121 1.00 96.62 231 LEU A N 1
ATOM 1755 C CA . LEU A 1 231 ? -14.779 1.403 2.400 1.00 96.62 231 LEU A CA 1
ATOM 1756 C C . LEU A 1 231 ? -14.270 2.034 1.098 1.00 96.62 231 LEU A C 1
ATOM 1758 O O . LEU A 1 231 ? -14.926 1.909 0.068 1.00 96.62 231 LEU A O 1
ATOM 1762 N N . ALA A 1 232 ? -13.078 2.632 1.113 1.00 95.12 232 ALA A N 1
ATOM 1763 C CA . ALA A 1 232 ? -12.463 3.174 -0.097 1.00 95.12 232 ALA A CA 1
ATOM 1764 C C . ALA A 1 232 ? -12.015 2.084 -1.088 1.00 95.12 232 ALA A C 1
ATOM 1766 O O . ALA A 1 232 ? -12.098 2.289 -2.294 1.00 95.12 232 ALA A O 1
ATOM 1767 N N . ILE A 1 233 ? -11.582 0.910 -0.615 1.00 95.56 233 ILE A N 1
ATOM 1768 C CA . ILE A 1 233 ? -11.310 -0.238 -1.502 1.00 95.56 233 ILE A CA 1
ATOM 1769 C C . ILE A 1 233 ? -12.616 -0.743 -2.140 1.00 95.56 233 ILE A C 1
ATOM 1771 O O . ILE A 1 233 ? -12.634 -1.124 -3.310 1.00 95.56 233 ILE A O 1
ATOM 1775 N N . THR A 1 234 ? -13.716 -0.716 -1.383 1.00 95.00 234 THR A N 1
ATOM 1776 C CA . THR A 1 234 ? -15.034 -1.188 -1.831 1.00 95.00 234 THR A CA 1
ATOM 1777 C C . THR A 1 234 ? -15.570 -0.366 -3.010 1.00 95.00 234 THR A C 1
ATOM 1779 O O . THR A 1 234 ? -16.161 -0.960 -3.910 1.00 95.00 234 THR A O 1
ATOM 1782 N N . ASP A 1 235 ? -15.298 0.951 -3.066 1.00 91.06 235 ASP A N 1
ATOM 1783 C CA . ASP A 1 235 ? -15.645 1.822 -4.213 1.00 91.06 235 ASP A CA 1
ATOM 1784 C C . ASP A 1 235 ? -15.152 1.227 -5.549 1.00 91.06 235 ASP A C 1
ATOM 1786 O O . ASP A 1 235 ? -15.881 1.224 -6.540 1.00 91.06 235 ASP A O 1
ATOM 1790 N N . GLY A 1 236 ? -13.923 0.696 -5.572 1.00 89.75 236 GLY A N 1
ATOM 1791 C CA . GLY A 1 236 ? -13.292 0.154 -6.778 1.00 89.75 236 GLY A CA 1
ATOM 1792 C C . GLY A 1 236 ? -13.563 -1.330 -7.041 1.00 89.75 236 GLY A C 1
ATOM 1793 O O . GLY A 1 236 ? -13.283 -1.815 -8.134 1.00 89.75 236 GLY A O 1
ATOM 1794 N N . LEU A 1 237 ? -14.089 -2.074 -6.065 1.00 94.06 237 LEU A N 1
ATOM 1795 C CA . LEU A 1 237 ? -14.242 -3.533 -6.133 1.00 94.06 237 LEU A CA 1
ATOM 1796 C C . LEU A 1 237 ? -15.657 -3.970 -5.698 1.00 94.06 237 LEU A C 1
ATOM 1798 O O . LEU A 1 237 ? -15.813 -4.683 -4.704 1.00 94.06 237 LEU A O 1
ATOM 1802 N N . PRO A 1 238 ? -16.713 -3.592 -6.445 1.00 91.62 238 PRO A N 1
ATOM 1803 C CA . PRO A 1 238 ? -18.104 -3.824 -6.039 1.00 91.62 238 PRO A CA 1
ATOM 1804 C C . PRO A 1 238 ? -18.508 -5.307 -5.975 1.00 91.62 238 PRO A C 1
ATOM 1806 O O . PRO A 1 238 ? -19.473 -5.652 -5.298 1.00 91.62 238 PRO A O 1
ATOM 1809 N N . ASN A 1 239 ? -17.774 -6.191 -6.661 1.00 95.50 239 ASN A N 1
ATOM 1810 C CA . ASN A 1 239 ? -18.040 -7.633 -6.685 1.00 95.50 239 ASN A CA 1
ATOM 1811 C C . ASN A 1 239 ? -17.201 -8.425 -5.660 1.00 95.50 239 ASN A C 1
ATOM 1813 O O . ASN A 1 239 ? -17.448 -9.617 -5.459 1.00 95.50 239 ASN A O 1
ATOM 1817 N N . ALA A 1 240 ? -16.237 -7.780 -4.995 1.00 97.94 240 ALA A N 1
ATOM 1818 C CA . ALA A 1 240 ? -15.476 -8.366 -3.895 1.00 97.94 240 ALA A CA 1
ATOM 1819 C C . ALA A 1 240 ? -16.278 -8.291 -2.587 1.00 97.94 240 ALA A C 1
ATOM 1821 O O . ALA A 1 240 ? -17.272 -7.570 -2.495 1.00 97.94 240 ALA A O 1
ATOM 1822 N N . ARG A 1 241 ? -15.867 -9.044 -1.563 1.00 98.50 241 ARG A N 1
ATOM 1823 C CA . ARG A 1 241 ? -16.510 -9.059 -0.239 1.00 98.50 241 ARG A CA 1
ATOM 1824 C C . ARG A 1 241 ? -15.512 -8.699 0.847 1.00 98.50 241 ARG A C 1
ATOM 1826 O O . ARG A 1 241 ? -14.418 -9.255 0.885 1.00 98.50 241 ARG A O 1
ATOM 1833 N N . PHE A 1 242 ? -15.924 -7.835 1.763 1.00 98.69 242 PHE A N 1
ATOM 1834 C CA . PHE A 1 242 ? -15.048 -7.230 2.758 1.00 98.69 242 PHE A CA 1
ATOM 1835 C C . PHE A 1 242 ? -15.548 -7.495 4.175 1.00 98.69 242 PHE A C 1
ATOM 1837 O O . PHE A 1 242 ? -16.729 -7.314 4.473 1.00 98.69 242 PHE A O 1
ATOM 1844 N N . ILE A 1 243 ? -14.633 -7.893 5.056 1.00 98.62 243 ILE A N 1
ATOM 1845 C CA . ILE A 1 243 ? -14.869 -8.009 6.494 1.00 98.62 243 ILE A CA 1
ATOM 1846 C C . ILE A 1 243 ? -13.802 -7.190 7.219 1.00 98.62 243 ILE A C 1
ATOM 1848 O O . ILE A 1 243 ? -12.611 -7.435 7.050 1.00 98.62 243 ILE A O 1
ATOM 1852 N N . GLY A 1 244 ? -14.227 -6.221 8.024 1.00 98.44 244 GLY A N 1
ATOM 1853 C CA . GLY A 1 244 ? -13.365 -5.481 8.941 1.00 98.44 244 GLY A CA 1
ATOM 1854 C C . GLY A 1 244 ? -13.605 -5.919 10.381 1.00 98.44 244 GLY A C 1
ATOM 1855 O O . GLY A 1 244 ? -14.755 -6.078 10.802 1.00 98.44 244 GLY A O 1
ATOM 1856 N N . ILE A 1 245 ? -12.527 -6.118 11.132 1.00 98.12 245 ILE A N 1
ATOM 1857 C CA . ILE A 1 245 ? -12.580 -6.467 12.550 1.00 98.12 245 ILE A CA 1
ATOM 1858 C C . ILE A 1 245 ? -11.765 -5.463 13.348 1.00 98.12 245 ILE A C 1
ATOM 1860 O O . ILE A 1 245 ? -10.630 -5.161 12.988 1.00 98.12 245 ILE A O 1
ATOM 1864 N N . ASP A 1 246 ? -12.321 -4.996 14.457 1.00 97.25 246 ASP A N 1
ATOM 1865 C CA . ASP A 1 246 ? -11.621 -4.162 15.429 1.00 97.25 246 ASP A CA 1
ATOM 1866 C C . ASP A 1 246 ? -12.080 -4.509 16.849 1.00 97.25 246 ASP A C 1
ATOM 1868 O O . ASP A 1 246 ? -13.191 -5.001 17.054 1.00 97.25 246 ASP A O 1
ATOM 1872 N N . TYR A 1 247 ? -11.228 -4.256 17.838 1.00 94.69 247 TYR A N 1
ATOM 1873 C CA . TYR A 1 247 ? -11.565 -4.478 19.242 1.00 94.69 247 TYR A CA 1
ATOM 1874 C C . TYR A 1 247 ? -12.482 -3.367 19.793 1.00 94.69 247 TYR A C 1
ATOM 1876 O O . TYR A 1 247 ? -13.319 -3.618 20.666 1.00 94.69 247 TYR A O 1
ATOM 1884 N N . SER A 1 248 ? -12.356 -2.138 19.277 1.00 92.62 248 SER A N 1
ATOM 1885 C CA . SER A 1 248 ? -13.128 -0.972 19.715 1.00 92.62 248 SER A CA 1
ATOM 1886 C C . SER A 1 248 ? -14.565 -1.000 19.186 1.00 92.62 248 SER A C 1
ATOM 1888 O O . SER A 1 248 ? -14.813 -0.871 17.985 1.00 92.62 248 SER A O 1
ATOM 1890 N N . ALA A 1 249 ? -15.539 -1.080 20.099 1.00 93.56 249 ALA A N 1
ATOM 1891 C CA . ALA A 1 249 ? -16.956 -0.925 19.763 1.00 93.56 249 ALA A CA 1
ATOM 1892 C C . ALA A 1 249 ? -17.236 0.437 19.104 1.00 93.56 249 ALA A C 1
ATOM 1894 O O . ALA A 1 249 ? -17.942 0.506 18.100 1.00 93.56 249 ALA A O 1
ATOM 1895 N N . THR A 1 250 ? -16.616 1.503 19.624 1.00 92.00 250 THR A N 1
ATOM 1896 C CA . THR A 1 250 ? -16.765 2.880 19.134 1.00 92.00 250 THR A CA 1
ATOM 1897 C C . THR A 1 250 ? -16.352 3.006 17.665 1.00 92.00 250 THR A C 1
ATOM 1899 O O . THR A 1 250 ? -17.070 3.596 16.855 1.00 92.00 250 THR A O 1
ATOM 1902 N N . GLN A 1 251 ? -15.212 2.416 17.293 1.00 92.38 251 GLN A N 1
ATOM 1903 C CA . GLN A 1 251 ? -14.749 2.410 15.905 1.00 92.38 251 GLN A CA 1
ATOM 1904 C C . GLN A 1 251 ? -15.662 1.585 14.991 1.00 92.38 251 GLN A C 1
ATOM 1906 O O . GLN A 1 251 ? -15.988 2.018 13.886 1.00 92.38 251 GLN A O 1
ATOM 1911 N N . ILE A 1 252 ? -16.128 0.423 15.454 1.00 96.62 252 ILE A N 1
ATOM 1912 C CA . ILE A 1 252 ? -17.026 -0.436 14.672 1.00 96.62 252 ILE A CA 1
ATOM 1913 C C . ILE A 1 252 ? -18.387 0.225 14.442 1.00 96.62 252 ILE A C 1
ATOM 1915 O O . ILE A 1 252 ? -18.952 0.111 13.352 1.00 96.62 252 ILE A O 1
ATOM 1919 N N . GLU A 1 253 ? -18.920 0.949 15.424 1.00 95.88 253 GLU A N 1
ATOM 1920 C CA . GLU A 1 253 ? -20.130 1.754 15.250 1.00 95.88 253 GLU A CA 1
ATOM 1921 C C . GLU A 1 253 ? -19.937 2.850 14.195 1.00 95.88 253 GLU A C 1
ATOM 1923 O O . GLU A 1 253 ? -20.799 3.024 13.327 1.00 95.88 253 GLU A O 1
ATOM 1928 N N . LEU A 1 254 ? -18.788 3.538 14.206 1.00 93.75 254 LEU A N 1
ATOM 1929 C CA . LEU A 1 254 ? -18.433 4.512 13.173 1.00 93.75 254 LEU A CA 1
ATOM 1930 C C . LEU A 1 254 ? -18.352 3.859 11.784 1.00 93.75 254 LEU A C 1
ATOM 1932 O O . LEU A 1 254 ? -18.968 4.363 10.843 1.00 93.75 254 LEU A O 1
ATOM 1936 N N . ALA A 1 255 ? -17.667 2.721 11.663 1.00 95.56 255 ALA A N 1
ATOM 1937 C CA . ALA A 1 255 ? -17.520 1.992 10.405 1.00 95.56 255 ALA A CA 1
ATOM 1938 C C . ALA A 1 255 ? -18.879 1.567 9.827 1.00 95.56 255 ALA A C 1
ATOM 1940 O O . ALA A 1 255 ? -19.170 1.798 8.652 1.00 95.56 255 ALA A O 1
ATOM 1941 N N . ARG A 1 256 ? -19.764 1.018 10.671 1.00 97.12 256 ARG A N 1
ATOM 1942 C CA . ARG A 1 256 ? -21.137 0.644 10.288 1.00 97.12 256 ARG A CA 1
ATOM 1943 C C . ARG A 1 256 ? -21.960 1.853 9.857 1.00 97.12 256 ARG A C 1
ATOM 1945 O O . ARG A 1 256 ? -22.673 1.777 8.857 1.00 97.12 256 ARG A O 1
ATOM 1952 N N . LYS A 1 257 ? -21.849 2.977 10.574 1.00 94.94 257 LYS A N 1
ATOM 1953 C CA . LYS A 1 257 ? -22.530 4.228 10.215 1.00 94.94 257 LYS A CA 1
ATOM 1954 C C . LYS A 1 257 ? -22.072 4.741 8.850 1.00 94.94 257 LYS A C 1
ATOM 1956 O O . LYS A 1 257 ? -22.916 5.145 8.055 1.00 94.94 257 LYS A O 1
ATOM 1961 N N . GLN A 1 258 ? -20.769 4.722 8.572 1.00 93.62 258 GLN A N 1
ATOM 1962 C CA . GLN A 1 258 ? -20.231 5.151 7.280 1.00 93.62 258 GLN A CA 1
ATOM 1963 C C . GLN A 1 258 ? -20.653 4.203 6.149 1.00 93.62 258 GLN A C 1
ATOM 1965 O O . GLN A 1 258 ? -21.141 4.674 5.125 1.00 93.62 258 GLN A O 1
ATOM 1970 N N . ALA A 1 259 ? -20.576 2.884 6.358 1.00 95.50 259 ALA A N 1
ATOM 1971 C CA . ALA A 1 259 ? -21.036 1.882 5.391 1.00 95.50 259 ALA A CA 1
ATOM 1972 C C . ALA A 1 259 ? -22.526 2.035 5.034 1.00 95.50 259 ALA A C 1
ATOM 1974 O O . ALA A 1 259 ? -22.910 1.948 3.870 1.00 95.50 259 ALA A O 1
ATOM 1975 N N . ALA A 1 260 ? -23.379 2.333 6.018 1.00 95.81 260 ALA A N 1
ATOM 1976 C CA . ALA A 1 260 ? -24.804 2.553 5.773 1.00 95.81 260 ALA A CA 1
ATOM 1977 C C . ALA A 1 260 ? -25.074 3.757 4.849 1.00 95.81 260 ALA A C 1
ATOM 1979 O O . ALA A 1 260 ? -26.071 3.771 4.130 1.00 95.81 260 ALA A O 1
ATOM 1980 N N . GLN A 1 261 ? -24.191 4.762 4.839 1.00 95.12 261 GLN A N 1
ATOM 1981 C CA . GLN A 1 261 ? -24.334 5.950 3.992 1.00 95.12 261 GLN A CA 1
ATOM 1982 C C . GLN A 1 261 ? -23.863 5.735 2.549 1.00 95.12 261 GLN A C 1
ATOM 1984 O O . GLN A 1 261 ? -24.263 6.506 1.673 1.00 95.12 261 GLN A O 1
ATOM 1989 N N . THR A 1 262 ? -23.028 4.724 2.291 1.00 94.50 262 THR A N 1
ATOM 1990 C CA . THR A 1 262 ? -22.574 4.383 0.933 1.00 94.50 262 THR A CA 1
ATOM 1991 C C . THR A 1 262 ? -23.560 3.475 0.201 1.00 94.50 262 THR A C 1
ATOM 1993 O O . THR A 1 262 ? -23.584 3.471 -1.026 1.00 94.50 262 THR A O 1
ATOM 1996 N N . GLY A 1 263 ? -24.379 2.717 0.941 1.00 92.56 263 GLY A N 1
ATOM 1997 C CA . GLY A 1 263 ? -25.291 1.719 0.377 1.00 92.56 263 GLY A CA 1
ATOM 1998 C C . GLY A 1 263 ? -24.603 0.410 -0.023 1.00 92.56 263 GLY A C 1
ATOM 1999 O O . GLY A 1 263 ? -25.192 -0.393 -0.745 1.00 92.56 263 GLY A O 1
ATOM 2000 N N . PHE A 1 264 ? -23.367 0.177 0.425 1.00 94.94 264 PHE A N 1
ATOM 2001 C CA . PHE A 1 264 ? -22.657 -1.067 0.139 1.00 94.94 264 PHE A CA 1
ATOM 2002 C C . PHE A 1 264 ? -23.310 -2.269 0.821 1.00 94.94 264 PHE A C 1
ATOM 2004 O O . PHE A 1 264 ? -23.531 -2.276 2.029 1.00 94.94 264 PHE A O 1
ATOM 2011 N N . ALA A 1 265 ? -23.553 -3.324 0.043 1.00 94.38 265 ALA A N 1
ATOM 2012 C CA . ALA A 1 265 ? -24.060 -4.604 0.539 1.00 94.38 265 ALA A CA 1
ATOM 2013 C C . ALA A 1 265 ? -22.945 -5.641 0.781 1.00 94.38 265 ALA A C 1
ATOM 2015 O O . ALA A 1 265 ? -23.188 -6.709 1.343 1.00 94.38 265 ALA A O 1
ATOM 2016 N N . ASN A 1 266 ? -21.724 -5.349 0.330 1.00 97.12 266 ASN A N 1
ATOM 2017 C CA . ASN A 1 266 ? -20.596 -6.275 0.265 1.00 97.12 266 ASN A CA 1
ATOM 2018 C C . ASN A 1 266 ? -19.495 -5.998 1.306 1.00 97.12 266 ASN A C 1
ATOM 2020 O O . ASN A 1 266 ? -18.420 -6.588 1.211 1.00 97.12 266 ASN A O 1
ATOM 2024 N N . VAL A 1 267 ? -19.758 -5.157 2.313 1.00 98.25 267 VAL A N 1
ATOM 2025 C CA . VAL A 1 267 ? -18.839 -4.868 3.427 1.00 98.25 267 VAL A CA 1
ATOM 2026 C C . VAL A 1 267 ? -19.528 -5.069 4.775 1.00 98.25 267 VAL A C 1
ATOM 2028 O O . VAL A 1 267 ? -20.674 -4.665 4.966 1.00 98.25 267 VAL A O 1
ATOM 2031 N N . GLN A 1 268 ? -18.834 -5.712 5.714 1.00 98.06 268 GLN A N 1
ATOM 2032 C CA . GLN A 1 268 ? -19.320 -5.971 7.069 1.00 98.06 268 GLN A CA 1
ATOM 2033 C C . GLN A 1 268 ? -18.242 -5.636 8.102 1.00 98.06 268 GLN A C 1
ATOM 2035 O O . GLN A 1 268 ? -17.053 -5.823 7.853 1.00 98.06 268 GLN A O 1
ATOM 2040 N N . PHE A 1 269 ? -18.667 -5.152 9.270 1.00 98.50 269 PHE A N 1
ATOM 2041 C CA . PHE A 1 269 ? -17.777 -4.758 10.363 1.00 98.50 269 PHE A CA 1
ATOM 2042 C C . PHE A 1 269 ? -18.186 -5.441 11.668 1.00 98.50 269 PHE A C 1
ATOM 2044 O O . PHE A 1 269 ? -19.356 -5.369 12.073 1.00 98.50 269 PHE A O 1
ATOM 2051 N N . HIS A 1 270 ? -17.225 -6.075 12.339 1.00 97.81 270 HIS A N 1
ATOM 2052 C CA . HIS A 1 270 ? -17.440 -6.853 13.557 1.00 97.81 270 HIS A CA 1
ATOM 2053 C C . HIS A 1 270 ? -16.520 -6.382 14.680 1.00 97.81 270 HIS A C 1
ATOM 2055 O O . HIS A 1 270 ? -15.318 -6.227 14.486 1.00 97.81 270 HIS A O 1
ATOM 2061 N N . GLN A 1 271 ? -17.092 -6.198 15.868 1.00 97.75 271 GLN A N 1
ATOM 2062 C CA . GLN A 1 271 ? -16.300 -6.032 17.078 1.00 97.75 271 GLN A CA 1
ATOM 2063 C C . GLN A 1 271 ? -15.855 -7.418 17.547 1.00 97.75 271 GLN A C 1
ATOM 2065 O O . GLN A 1 271 ? -16.715 -8.228 17.890 1.00 97.75 271 GLN A O 1
ATOM 2070 N N . MET A 1 272 ? -14.552 -7.701 17.530 1.00 96.75 272 MET A N 1
ATOM 2071 C CA . MET A 1 272 ? -13.994 -8.975 18.006 1.00 96.75 272 MET A CA 1
ATOM 2072 C C . MET A 1 272 ? -12.567 -8.782 18.525 1.00 96.75 272 MET A C 1
ATOM 2074 O O . MET A 1 272 ? -11.825 -7.938 18.020 1.00 96.75 272 MET A O 1
ATOM 2078 N N . ASP A 1 273 ? -12.155 -9.605 19.491 1.00 96.94 273 ASP A N 1
ATOM 2079 C CA . ASP A 1 273 ? -10.737 -9.742 19.835 1.00 96.94 273 ASP A CA 1
ATOM 2080 C C . ASP A 1 273 ? -10.038 -10.651 18.805 1.00 96.94 273 ASP A C 1
ATOM 2082 O O . ASP A 1 273 ? -10.593 -11.656 18.360 1.00 96.94 273 ASP A O 1
ATOM 2086 N N . LEU A 1 274 ? -8.790 -10.335 18.446 1.00 97.50 274 LEU A N 1
ATOM 2087 C CA . LEU A 1 274 ? -7.944 -11.165 17.577 1.00 97.50 274 LEU A CA 1
ATOM 2088 C C . LEU A 1 274 ? -7.824 -12.616 18.075 1.00 97.50 274 LEU A C 1
ATOM 2090 O O . LEU A 1 274 ? -7.651 -13.535 17.274 1.00 97.50 274 LEU A O 1
ATOM 2094 N N . LEU A 1 275 ? -7.921 -12.844 19.385 1.00 97.75 275 LEU A N 1
ATOM 2095 C CA . LEU A 1 275 ? -7.910 -14.187 19.967 1.00 97.75 275 LEU A CA 1
ATOM 2096 C C . LEU A 1 275 ? -9.139 -15.027 19.565 1.00 97.75 275 LEU A C 1
ATOM 2098 O O . LEU A 1 275 ? -9.036 -16.251 19.526 1.00 97.75 275 LEU A O 1
ATOM 2102 N N . GLU A 1 276 ? -10.259 -14.390 19.218 1.00 96.62 276 GLU A N 1
ATOM 2103 C CA . GLU A 1 276 ? -11.536 -15.032 18.865 1.00 96.62 276 GLU A CA 1
ATOM 2104 C C . GLU A 1 276 ? -11.713 -15.232 17.351 1.00 96.62 276 GLU A C 1
ATOM 2106 O O . GLU A 1 276 ? -12.558 -16.012 16.907 1.00 96.62 276 GLU A O 1
ATOM 2111 N N . VAL A 1 277 ? -10.914 -14.540 16.536 1.00 96.12 277 VAL A N 1
ATOM 2112 C CA . VAL A 1 277 ? -10.951 -14.644 15.071 1.00 96.12 277 VAL A CA 1
ATOM 2113 C C . VAL A 1 277 ? -10.426 -16.013 14.635 1.00 96.12 277 VAL A C 1
ATOM 2115 O O . VAL A 1 277 ? -9.328 -16.429 15.014 1.00 96.12 277 VAL A O 1
ATOM 2118 N N . GLY A 1 278 ? -11.174 -16.719 13.792 1.00 92.50 278 GLY A N 1
ATOM 2119 C CA . GLY A 1 278 ? -10.784 -18.042 13.312 1.00 92.50 278 GLY A CA 1
ATOM 2120 C C . GLY A 1 278 ? -11.578 -18.508 12.091 1.00 92.50 278 GLY A C 1
ATOM 2121 O O . GLY A 1 278 ? -12.339 -17.726 11.514 1.00 92.50 278 GLY A O 1
ATOM 2122 N N . PRO A 1 279 ? -11.441 -19.794 11.711 1.00 93.75 279 PRO A N 1
ATOM 2123 C CA . PRO A 1 279 ? -12.023 -20.358 10.489 1.00 93.75 279 PRO A CA 1
ATOM 2124 C C . PRO A 1 279 ? -13.543 -20.216 10.346 1.00 93.75 279 PRO A C 1
ATOM 2126 O O . PRO A 1 279 ? -14.063 -20.333 9.240 1.00 93.75 279 PRO A O 1
ATOM 2129 N N . SER A 1 280 ? -14.270 -19.963 11.438 1.00 95.38 280 SER A N 1
ATOM 2130 C CA . SER A 1 280 ? -15.720 -19.733 11.423 1.00 95.38 280 SER A CA 1
ATOM 2131 C C . SER A 1 280 ? -16.133 -18.494 10.618 1.00 95.38 280 SER A C 1
ATOM 2133 O O . SER A 1 280 ? -17.243 -18.463 10.092 1.00 95.38 280 SER A O 1
ATOM 2135 N N . LEU A 1 281 ? -15.247 -17.503 10.459 1.00 95.62 281 LEU A N 1
ATOM 2136 C CA . LEU A 1 281 ? -15.456 -16.357 9.560 1.00 95.62 281 LEU A CA 1
ATOM 2137 C C . LEU A 1 281 ? -15.240 -16.710 8.076 1.00 95.62 281 LEU A C 1
ATOM 2139 O O . LEU A 1 281 ? -15.583 -15.936 7.176 1.00 95.62 281 LEU A O 1
ATOM 2143 N N . GLY A 1 282 ? -14.704 -17.900 7.813 1.00 96.06 282 GLY A N 1
ATOM 2144 C CA . GLY A 1 282 ? -14.400 -18.422 6.493 1.00 96.06 282 GLY A CA 1
ATOM 2145 C C . GLY A 1 282 ? -12.988 -18.094 6.017 1.00 96.06 282 GLY A C 1
ATOM 2146 O O . GLY A 1 282 ? -12.111 -17.689 6.777 1.00 96.06 282 GLY A O 1
ATOM 2147 N N . THR A 1 283 ? -12.781 -18.313 4.722 1.00 98.25 283 THR A N 1
ATOM 2148 C CA . THR A 1 283 ? -11.493 -18.137 4.048 1.00 98.25 283 THR A CA 1
ATOM 2149 C C . THR A 1 283 ? -11.452 -16.814 3.277 1.00 98.25 283 THR A C 1
ATOM 2151 O O . THR A 1 283 ? -12.468 -16.381 2.728 1.00 98.25 283 THR A O 1
ATOM 2154 N N . PHE A 1 284 ? -10.282 -16.183 3.227 1.00 98.81 284 PHE A N 1
ATOM 2155 C CA . PHE A 1 284 ? -10.024 -14.882 2.618 1.00 98.81 284 PHE A CA 1
ATOM 2156 C C . PHE A 1 284 ? -8.831 -14.955 1.673 1.00 98.81 284 PHE A C 1
ATOM 2158 O O . PHE A 1 284 ? -7.828 -15.599 1.966 1.00 98.81 284 PHE A O 1
ATOM 2165 N N . ASP A 1 285 ? -8.928 -14.261 0.552 1.00 98.88 285 ASP A N 1
ATOM 2166 C CA . ASP A 1 285 ? -7.884 -14.188 -0.468 1.00 98.88 285 ASP A CA 1
ATOM 2167 C C . ASP A 1 285 ? -6.820 -13.155 -0.116 1.00 98.88 285 ASP A C 1
ATOM 2169 O O . ASP A 1 285 ? -5.638 -13.337 -0.411 1.00 98.88 285 ASP A O 1
ATOM 2173 N N . TYR A 1 286 ? -7.235 -12.096 0.579 1.00 98.88 286 TYR A N 1
ATOM 2174 C CA . TYR A 1 286 ? -6.347 -11.064 1.084 1.00 98.88 286 TYR A CA 1
ATOM 2175 C C . TYR A 1 286 ? -6.648 -10.789 2.550 1.00 98.88 286 TYR A C 1
ATOM 2177 O O . TYR A 1 286 ? -7.795 -10.541 2.921 1.00 98.88 286 TYR A O 1
ATOM 2185 N N . ILE A 1 287 ? -5.614 -10.818 3.386 1.00 98.88 287 ILE A N 1
ATOM 2186 C CA . ILE A 1 287 ? -5.715 -10.439 4.799 1.00 98.88 287 ILE A CA 1
ATOM 2187 C C . ILE A 1 287 ? -4.823 -9.225 5.018 1.00 98.88 287 ILE A C 1
ATOM 2189 O O . ILE A 1 287 ? -3.647 -9.260 4.677 1.00 98.88 287 ILE A O 1
ATOM 2193 N N . ILE A 1 288 ? -5.361 -8.151 5.580 1.00 98.88 288 ILE A N 1
ATOM 2194 C CA . ILE A 1 288 ? -4.664 -6.887 5.813 1.00 98.88 288 ILE A CA 1
ATOM 2195 C C . ILE A 1 288 ? -4.559 -6.663 7.319 1.00 98.88 288 ILE A C 1
ATOM 2197 O O . ILE A 1 288 ? -5.557 -6.666 8.024 1.00 98.88 288 ILE A O 1
ATOM 2201 N N . CYS A 1 289 ? -3.344 -6.449 7.813 1.00 98.44 289 CYS A N 1
ATOM 2202 C CA . CYS A 1 289 ? -3.057 -6.073 9.193 1.00 98.44 289 CYS A CA 1
ATOM 2203 C C . CYS A 1 289 ? -2.105 -4.869 9.183 1.00 98.44 289 CYS A C 1
ATOM 2205 O O . CYS A 1 289 ? -0.878 -5.010 9.097 1.00 98.44 289 CYS A O 1
ATOM 2207 N N . HIS A 1 290 ? -2.679 -3.663 9.185 1.00 96.38 290 HIS A N 1
ATOM 2208 C CA . HIS A 1 290 ? -1.933 -2.409 9.096 1.00 96.38 290 HIS A CA 1
ATOM 2209 C C . HIS A 1 290 ? -1.881 -1.706 10.450 1.00 96.38 290 HIS A C 1
ATOM 2211 O O . HIS A 1 290 ? -2.913 -1.392 11.018 1.00 96.38 290 HIS A O 1
ATOM 2217 N N . GLY A 1 291 ? -0.678 -1.430 10.954 1.00 91.94 291 GLY A N 1
ATOM 2218 C CA . GLY A 1 291 ? -0.508 -0.671 12.195 1.00 91.94 291 GLY A CA 1
ATOM 2219 C C . GLY A 1 291 ? -1.039 -1.362 13.456 1.00 91.94 291 GLY A C 1
ATOM 2220 O O . GLY A 1 291 ? -1.392 -0.669 14.397 1.00 91.94 291 GLY A O 1
ATOM 2221 N N . VAL A 1 292 ? -1.081 -2.702 13.502 1.00 94.44 292 VAL A N 1
ATOM 2222 C CA . VAL A 1 292 ? -1.575 -3.457 14.677 1.00 94.44 292 VAL A CA 1
ATOM 2223 C C . VAL A 1 292 ? -0.489 -4.319 15.314 1.00 94.44 292 VAL A C 1
ATOM 2225 O O . VAL A 1 292 ? -0.319 -4.298 16.526 1.00 94.44 292 VAL A O 1
ATOM 2228 N N . TRP A 1 293 ? 0.281 -5.071 14.519 1.00 97.00 293 TRP A N 1
ATOM 2229 C CA . TRP A 1 293 ? 1.143 -6.145 15.035 1.00 97.00 293 TRP A CA 1
ATOM 2230 C C . TRP A 1 293 ? 2.162 -5.677 16.088 1.00 97.00 293 TRP A C 1
ATOM 2232 O O . TRP A 1 293 ? 2.348 -6.345 17.099 1.00 97.00 293 TRP A O 1
ATOM 2242 N N . SER A 1 294 ? 2.789 -4.511 15.908 1.00 95.31 294 SER A N 1
ATOM 2243 C CA . SER A 1 294 ? 3.721 -3.966 16.909 1.00 95.31 294 SER A CA 1
ATOM 2244 C C . SER A 1 294 ? 3.037 -3.420 18.165 1.00 95.31 294 SER A C 1
ATOM 2246 O O . SER A 1 294 ? 3.723 -3.213 19.157 1.00 95.31 294 SER A O 1
ATOM 2248 N N . TRP A 1 295 ? 1.728 -3.186 18.150 1.00 92.12 295 TRP A N 1
ATOM 2249 C CA . TRP A 1 295 ? 0.980 -2.487 19.207 1.00 92.12 295 TRP A CA 1
ATOM 2250 C C . TRP A 1 295 ? 0.143 -3.416 20.082 1.00 92.12 295 TRP A C 1
ATOM 2252 O O . TRP A 1 295 ? -0.567 -2.960 20.970 1.00 92.12 295 TRP A O 1
ATOM 2262 N N . VAL A 1 296 ? 0.218 -4.721 19.838 1.00 93.94 296 VAL A N 1
ATOM 2263 C CA . VAL A 1 296 ? -0.492 -5.735 20.617 1.00 93.94 296 VAL A CA 1
ATOM 2264 C C . VAL A 1 296 ? 0.499 -6.640 21.331 1.00 93.94 296 VAL A C 1
ATOM 2266 O O . VAL A 1 296 ? 1.648 -6.773 20.903 1.00 93.94 296 VAL A O 1
ATOM 2269 N N . ASP A 1 297 ? 0.055 -7.279 22.410 1.00 94.50 297 ASP A N 1
ATOM 2270 C CA . ASP A 1 297 ? 0.867 -8.224 23.173 1.00 94.50 297 ASP A CA 1
ATOM 2271 C C . ASP A 1 297 ? 1.259 -9.482 22.374 1.00 94.50 297 ASP A C 1
ATOM 2273 O O . ASP A 1 297 ? 0.835 -9.724 21.242 1.00 94.50 297 ASP A O 1
ATOM 2277 N N . GLU A 1 298 ? 2.091 -10.322 22.982 1.00 95.56 298 GLU A N 1
ATOM 2278 C CA . GLU A 1 298 ? 2.613 -11.533 22.352 1.00 95.56 298 GLU A CA 1
ATOM 2279 C C . GLU A 1 298 ? 1.524 -12.546 21.955 1.00 95.56 298 GLU A C 1
ATOM 2281 O O . GLU A 1 298 ? 1.644 -13.208 20.921 1.00 95.56 298 GLU A O 1
ATOM 2286 N N . GLN A 1 299 ? 0.449 -12.670 22.742 1.00 97.19 299 GLN A N 1
ATOM 2287 C CA . GLN A 1 299 ? -0.641 -13.601 22.439 1.00 97.19 299 GLN A CA 1
ATOM 2288 C C . GLN A 1 299 ? -1.382 -13.160 21.176 1.00 97.19 299 GLN A C 1
ATOM 2290 O O . GLN A 1 299 ? -1.619 -13.973 20.280 1.00 97.19 299 GLN A O 1
ATOM 2295 N N . ARG A 1 300 ? -1.670 -11.863 21.062 1.00 97.44 300 ARG A N 1
ATOM 2296 C CA . ARG A 1 300 ? -2.344 -11.259 19.909 1.00 97.44 300 ARG A CA 1
ATOM 2297 C C . ARG A 1 300 ? -1.445 -11.211 18.673 1.00 97.44 300 ARG A C 1
ATOM 2299 O O . ARG A 1 300 ? -1.923 -11.501 17.577 1.00 97.44 300 ARG A O 1
ATOM 2306 N N . ARG A 1 301 ? -0.132 -10.983 18.823 1.00 97.56 301 ARG A N 1
ATOM 2307 C CA . ARG A 1 301 ? 0.843 -11.122 17.717 1.00 97.56 301 ARG A CA 1
ATOM 2308 C C . ARG A 1 301 ? 0.848 -12.527 17.125 1.00 97.56 301 ARG A C 1
ATOM 2310 O O . ARG A 1 301 ? 0.796 -12.677 15.904 1.00 97.56 301 ARG A O 1
ATOM 2317 N N . ARG A 1 302 ? 0.859 -13.560 17.976 1.00 98.00 302 ARG A N 1
ATOM 2318 C CA . ARG A 1 302 ? 0.727 -14.957 17.529 1.00 98.00 302 ARG A CA 1
ATOM 2319 C C . ARG A 1 302 ? -0.627 -15.226 16.882 1.00 98.00 302 ARG A C 1
ATOM 2321 O O . ARG A 1 302 ? -0.679 -15.912 15.864 1.00 98.00 302 ARG A O 1
ATOM 2328 N N . ALA A 1 303 ? -1.708 -14.671 17.432 1.00 98.44 303 ALA A N 1
ATOM 2329 C CA . ALA A 1 303 ? -3.040 -14.820 16.859 1.00 98.44 303 ALA A CA 1
ATOM 2330 C C . ALA A 1 303 ? -3.128 -14.238 15.443 1.00 98.44 303 ALA A C 1
ATOM 2332 O O . ALA A 1 303 ? -3.698 -14.891 14.580 1.00 98.44 303 ALA A O 1
ATOM 2333 N N . ILE A 1 304 ? -2.492 -13.094 15.159 1.00 98.69 304 ILE A N 1
ATOM 2334 C CA . ILE A 1 304 ? -2.422 -12.538 13.795 1.00 98.69 304 ILE A CA 1
ATOM 2335 C C . ILE A 1 304 ? -1.824 -13.560 12.817 1.00 98.69 304 ILE A C 1
ATOM 2337 O O . ILE A 1 304 ? -2.411 -13.816 11.768 1.00 98.69 304 ILE A O 1
ATOM 2341 N N . PHE A 1 305 ? -0.698 -14.198 13.155 1.00 98.75 305 PHE A N 1
ATOM 2342 C CA . PHE A 1 305 ? -0.113 -15.224 12.284 1.00 98.75 305 PHE A CA 1
ATOM 2343 C C . PHE A 1 305 ? -0.978 -16.483 12.180 1.00 98.75 305 PHE A C 1
ATOM 2345 O O . PHE A 1 305 ? -1.121 -17.021 11.082 1.00 98.75 305 PHE A O 1
ATOM 2352 N N . ARG A 1 306 ? -1.602 -16.922 13.281 1.00 98.56 306 ARG A N 1
ATOM 2353 C CA . ARG A 1 306 ? -2.570 -18.029 13.272 1.00 98.56 306 ARG A CA 1
ATOM 2354 C C . ARG A 1 306 ? -3.735 -17.736 12.322 1.00 98.56 306 ARG A C 1
ATOM 2356 O O . ARG A 1 306 ? -4.026 -18.563 11.467 1.00 98.56 306 ARG A O 1
ATOM 2363 N N . ILE A 1 307 ? -4.351 -16.555 12.411 1.00 98.69 307 ILE A N 1
ATOM 2364 C CA . ILE A 1 307 ? -5.437 -16.116 11.520 1.00 98.69 307 ILE A CA 1
ATOM 2365 C C . ILE A 1 307 ? -4.957 -16.123 10.068 1.00 98.69 307 ILE A C 1
ATOM 2367 O O . ILE A 1 307 ? -5.615 -16.706 9.209 1.00 98.69 307 ILE A O 1
ATOM 2371 N N . CYS A 1 308 ? -3.786 -15.542 9.792 1.00 98.62 308 CYS A N 1
ATOM 2372 C CA . CYS A 1 308 ? -3.189 -15.560 8.458 1.00 98.62 308 CYS A CA 1
ATOM 2373 C C . CYS A 1 308 ? -2.921 -16.982 7.946 1.00 98.62 308 CYS A C 1
ATOM 2375 O O . CYS A 1 308 ? -2.957 -17.206 6.744 1.00 98.62 308 CYS A O 1
ATOM 2377 N N . ARG A 1 309 ? -2.653 -17.962 8.810 1.00 98.25 309 ARG A N 1
ATOM 2378 C CA . ARG A 1 309 ? -2.488 -19.357 8.388 1.00 98.25 309 ARG A CA 1
ATOM 2379 C C . ARG A 1 309 ? -3.826 -20.047 8.136 1.00 98.25 309 ARG A C 1
ATOM 2381 O O . ARG A 1 309 ? -3.995 -20.708 7.115 1.00 98.25 309 ARG A O 1
ATOM 2388 N N . GLU A 1 310 ? -4.747 -19.929 9.082 1.00 98.19 310 GLU A N 1
ATOM 2389 C CA . GLU A 1 310 ? -5.999 -20.686 9.125 1.00 98.19 310 GLU A CA 1
ATOM 2390 C C . GLU A 1 310 ? -7.066 -20.126 8.178 1.00 98.19 310 GLU A C 1
ATOM 2392 O O . GLU A 1 310 ? -7.851 -20.886 7.614 1.00 98.19 310 GLU A O 1
ATOM 2397 N N . CYS A 1 311 ? -7.090 -18.805 7.990 1.00 98.50 311 CYS A N 1
ATOM 2398 C CA . CYS A 1 311 ? -8.142 -18.112 7.249 1.00 98.50 311 CYS A CA 1
ATOM 2399 C C . CYS A 1 311 ? -7.702 -17.654 5.851 1.00 98.50 311 CYS A C 1
ATOM 2401 O O . CYS A 1 311 ? -8.552 -17.249 5.071 1.00 98.50 311 CYS A O 1
ATOM 2403 N N . LEU A 1 312 ? -6.415 -17.700 5.494 1.00 98.62 312 LEU A N 1
ATOM 2404 C CA . LEU A 1 312 ? -5.950 -17.291 4.159 1.00 98.62 312 LEU A CA 1
ATOM 2405 C C . LEU A 1 312 ? -6.194 -18.398 3.134 1.00 98.62 312 LEU A C 1
ATOM 2407 O O . LEU A 1 312 ? -5.946 -19.556 3.452 1.00 98.62 312 LEU A O 1
ATOM 2411 N N . SER A 1 313 ? -6.632 -18.086 1.916 1.00 98.38 313 SER A N 1
ATOM 2412 C CA . SER A 1 313 ? -6.783 -19.071 0.838 1.00 98.38 313 SER A CA 1
ATOM 2413 C C . SER A 1 313 ? -5.428 -19.628 0.381 1.00 98.38 313 SER A C 1
ATOM 2415 O O . SER A 1 313 ? -4.368 -19.150 0.788 1.00 98.38 313 SER A O 1
ATOM 2417 N N . GLU A 1 314 ? -5.444 -20.690 -0.430 1.00 97.25 314 GLU A N 1
ATOM 2418 C CA . GLU A 1 314 ? -4.229 -21.410 -0.841 1.00 97.25 314 GLU A CA 1
ATOM 2419 C C . GLU A 1 314 ? -3.189 -20.495 -1.506 1.00 97.25 314 GLU A C 1
ATOM 2421 O O . GLU A 1 314 ? -2.024 -20.500 -1.111 1.00 97.25 314 GLU A O 1
ATOM 2426 N N . ASN A 1 315 ? -3.642 -19.655 -2.441 1.00 97.56 315 ASN A N 1
ATOM 2427 C CA . ASN A 1 315 ? -2.829 -18.655 -3.138 1.00 97.56 315 ASN A CA 1
ATOM 2428 C C . ASN A 1 315 ? -3.064 -17.229 -2.613 1.00 97.56 315 ASN A C 1
ATOM 2430 O O . ASN A 1 315 ? -2.753 -16.253 -3.298 1.00 97.56 315 ASN A O 1
ATOM 2434 N N . GLY A 1 316 ? -3.645 -17.101 -1.419 1.00 98.50 316 GLY A N 1
ATOM 2435 C CA . GLY A 1 316 ? -3.924 -15.810 -0.810 1.00 98.50 316 GLY A CA 1
ATOM 2436 C C . GLY A 1 316 ? -2.658 -15.089 -0.344 1.00 98.50 316 GLY A C 1
ATOM 2437 O O . GLY A 1 316 ? -1.595 -15.690 -0.152 1.00 98.50 316 GLY A O 1
ATOM 2438 N N . VAL A 1 317 ? -2.782 -13.780 -0.131 1.00 98.88 317 VAL A N 1
ATOM 2439 C CA . VAL A 1 317 ? -1.692 -12.913 0.335 1.00 98.88 317 VAL A CA 1
ATOM 2440 C C . VAL A 1 317 ? -2.091 -12.203 1.623 1.00 98.88 317 VAL A C 1
ATOM 2442 O O . VAL A 1 317 ? -3.091 -11.490 1.676 1.00 98.88 317 VAL A O 1
ATOM 2445 N N . ALA A 1 318 ? -1.277 -12.354 2.664 1.00 98.88 318 ALA A N 1
ATOM 2446 C CA . ALA A 1 318 ? -1.421 -11.602 3.901 1.00 98.88 318 ALA A CA 1
ATOM 2447 C C . ALA A 1 318 ? -0.447 -10.418 3.926 1.00 98.88 318 ALA A C 1
ATOM 2449 O O . ALA A 1 318 ? 0.744 -10.575 3.681 1.00 98.88 318 ALA A O 1
ATOM 2450 N N . TYR A 1 319 ? -0.945 -9.237 4.259 1.00 98.88 319 TYR A N 1
ATOM 2451 C CA . TYR A 1 319 ? -0.186 -8.027 4.524 1.00 98.88 319 TYR A CA 1
ATOM 2452 C C . TYR A 1 319 ? -0.084 -7.825 6.036 1.00 98.88 319 TYR A C 1
ATOM 2454 O O . TYR A 1 319 ? -1.103 -7.775 6.725 1.00 98.88 319 TYR A O 1
ATOM 2462 N N . VAL A 1 320 ? 1.132 -7.654 6.555 1.00 98.75 320 VAL A N 1
ATOM 2463 C CA . VAL A 1 320 ? 1.379 -7.315 7.961 1.00 98.75 320 VAL A CA 1
ATOM 2464 C C . VAL A 1 320 ? 2.456 -6.242 8.041 1.00 98.75 320 VAL A C 1
ATOM 2466 O O . VAL A 1 320 ? 3.584 -6.441 7.581 1.00 98.75 320 VAL A O 1
ATOM 2469 N N . SER A 1 321 ? 2.130 -5.103 8.650 1.00 98.25 321 SER A N 1
ATOM 2470 C CA . SER A 1 321 ? 3.113 -4.047 8.910 1.00 98.25 321 SER A CA 1
ATOM 2471 C C . SER A 1 321 ? 3.534 -3.965 10.367 1.00 98.25 321 SER A C 1
ATOM 2473 O O . SER A 1 321 ? 2.704 -4.146 11.258 1.00 98.25 321 SER A O 1
ATOM 2475 N N . PHE A 1 322 ? 4.799 -3.629 10.598 1.00 97.62 322 PHE A N 1
ATOM 2476 C CA . PHE A 1 322 ? 5.396 -3.582 11.930 1.00 97.62 322 PHE A CA 1
ATOM 2477 C C . PHE A 1 322 ? 6.603 -2.641 11.978 1.00 97.62 322 PHE A C 1
ATOM 2479 O O . PHE A 1 322 ? 7.272 -2.390 10.968 1.00 97.62 322 PHE A O 1
ATOM 2486 N N . ASN A 1 323 ? 6.898 -2.151 13.179 1.00 96.94 323 ASN A N 1
ATOM 2487 C CA . ASN A 1 323 ? 8.095 -1.371 13.467 1.00 96.94 323 ASN A CA 1
ATOM 2488 C C . ASN A 1 323 ? 9.317 -2.296 13.456 1.00 96.94 323 ASN A C 1
ATOM 2490 O O . ASN A 1 323 ? 9.273 -3.404 13.987 1.00 96.94 323 ASN A O 1
ATOM 2494 N N . ALA A 1 324 ? 10.410 -1.855 12.837 1.00 97.19 324 ALA A N 1
ATOM 2495 C CA . ALA A 1 324 ? 11.570 -2.698 12.568 1.00 97.19 324 ALA A CA 1
ATOM 2496 C C . ALA A 1 324 ? 12.884 -2.068 13.045 1.00 97.19 324 ALA A C 1
ATOM 2498 O O . ALA A 1 324 ? 13.077 -0.848 12.995 1.00 97.19 324 ALA A O 1
ATOM 2499 N N . PHE A 1 325 ? 13.812 -2.916 13.479 1.00 97.25 325 PHE A N 1
ATOM 2500 C CA . PHE A 1 325 ? 15.194 -2.525 13.736 1.00 97.25 325 PHE A CA 1
ATOM 2501 C C . PHE A 1 325 ? 16.048 -2.549 12.453 1.00 97.25 325 PHE A C 1
ATOM 2503 O O . PHE A 1 325 ? 15.785 -3.347 11.550 1.00 97.25 325 PHE A O 1
ATOM 2510 N N . PRO A 1 326 ? 17.086 -1.688 12.361 1.00 95.75 326 PRO A N 1
ATOM 2511 C CA . PRO A 1 326 ? 17.608 -0.819 13.423 1.00 95.75 326 PRO A CA 1
ATOM 2512 C C . PRO A 1 326 ? 16.951 0.567 13.501 1.00 95.75 326 PRO A C 1
ATOM 2514 O O . PRO A 1 326 ? 17.145 1.263 14.493 1.00 95.75 326 PRO A O 1
ATOM 2517 N N . GLY A 1 327 ? 16.188 0.997 12.492 1.00 93.38 327 GLY A N 1
ATOM 2518 C CA . GLY A 1 327 ? 15.709 2.380 12.400 1.00 93.38 327 GLY A CA 1
ATOM 2519 C C . GLY A 1 327 ? 14.800 2.791 13.555 1.00 93.38 327 GLY A C 1
ATOM 2520 O O . GLY A 1 327 ? 14.830 3.943 13.989 1.00 93.38 327 GLY A O 1
ATOM 2521 N N . TRP A 1 328 ? 14.052 1.846 14.127 1.00 93.56 328 TRP A N 1
ATOM 2522 C CA . TRP A 1 328 ? 13.235 2.136 15.298 1.00 93.56 328 TRP A CA 1
ATOM 2523 C C . TRP A 1 328 ? 14.045 2.394 16.579 1.00 93.56 328 TRP A C 1
ATOM 2525 O O . TRP A 1 328 ? 13.526 3.037 17.485 1.00 93.56 328 TRP A O 1
ATOM 2535 N N . HIS A 1 329 ? 15.328 2.008 16.668 1.00 92.38 329 HIS A N 1
ATOM 2536 C CA . HIS A 1 329 ? 16.166 2.407 17.811 1.00 92.38 329 HIS A CA 1
ATOM 2537 C C . HIS A 1 329 ? 16.259 3.931 17.946 1.00 92.38 329 HIS A C 1
ATOM 2539 O O . HIS A 1 329 ? 16.268 4.439 19.061 1.00 92.38 329 HIS A O 1
ATOM 2545 N N . ILE A 1 330 ? 16.275 4.658 16.825 1.00 86.62 330 ILE A N 1
ATOM 2546 C CA . ILE A 1 330 ? 16.331 6.125 16.821 1.00 86.62 330 ILE A CA 1
ATOM 2547 C C . ILE A 1 330 ? 15.012 6.698 17.351 1.00 86.62 330 ILE A C 1
ATOM 2549 O O . ILE A 1 330 ? 15.007 7.501 18.280 1.00 86.62 330 ILE A O 1
ATOM 2553 N N . ARG A 1 331 ? 13.882 6.224 16.813 1.00 87.31 331 ARG A N 1
ATOM 2554 C CA . ARG A 1 331 ? 12.536 6.670 17.218 1.00 87.31 331 ARG A CA 1
ATOM 2555 C C . ARG A 1 331 ? 12.237 6.352 18.681 1.00 87.31 331 ARG A C 1
ATOM 2557 O O . ARG A 1 331 ? 11.612 7.148 19.379 1.00 87.31 331 ARG A O 1
ATOM 2564 N N . ARG A 1 332 ? 12.743 5.213 19.158 1.00 90.25 332 ARG A N 1
ATOM 2565 C CA . ARG A 1 332 ? 12.603 4.764 20.542 1.00 90.25 332 ARG A CA 1
ATOM 2566 C C . ARG A 1 332 ? 13.199 5.752 21.546 1.00 90.25 332 ARG A C 1
ATOM 2568 O O . ARG A 1 332 ? 12.594 5.934 22.593 1.00 90.25 332 ARG A O 1
ATOM 2575 N N . ILE A 1 333 ? 14.298 6.440 21.216 1.00 91.38 333 ILE A N 1
ATOM 2576 C CA . ILE A 1 333 ? 14.908 7.449 22.104 1.00 91.38 333 ILE A CA 1
ATOM 2577 C C . ILE A 1 333 ? 13.896 8.550 22.443 1.00 91.38 333 ILE A C 1
ATOM 2579 O O . ILE A 1 333 ? 13.675 8.851 23.614 1.00 91.38 333 ILE A O 1
ATOM 2583 N N . LEU A 1 334 ? 13.254 9.137 21.428 1.00 90.94 334 LEU A N 1
ATOM 2584 C CA . LEU A 1 334 ? 12.278 10.208 21.645 1.00 90.94 334 LEU A CA 1
ATOM 2585 C C . LEU A 1 334 ? 11.015 9.691 22.334 1.00 90.94 334 LEU A C 1
ATOM 2587 O O . LEU A 1 334 ? 10.502 10.355 23.231 1.00 90.94 334 LEU A O 1
ATOM 2591 N N . ARG A 1 335 ? 10.553 8.490 21.972 1.00 91.62 335 ARG A N 1
ATOM 2592 C CA . ARG A 1 335 ? 9.415 7.836 22.628 1.00 91.62 335 ARG A CA 1
ATOM 2593 C C . ARG A 1 335 ? 9.655 7.617 24.125 1.00 91.62 335 ARG A C 1
ATOM 2595 O O . ARG A 1 335 ? 8.805 7.982 24.927 1.00 91.62 335 ARG A O 1
ATOM 2602 N N . GLU A 1 336 ? 10.806 7.079 24.522 1.00 91.81 336 GLU A N 1
ATOM 2603 C CA . GLU A 1 336 ? 11.127 6.848 25.938 1.00 91.81 336 GLU A CA 1
ATOM 2604 C C . GLU A 1 336 ? 11.212 8.160 26.731 1.00 91.81 336 GLU A C 1
ATOM 2606 O O . GLU A 1 336 ? 10.689 8.238 27.843 1.00 91.81 336 GLU A O 1
ATOM 2611 N N . VAL A 1 337 ? 11.779 9.222 26.145 1.00 92.44 337 VAL A N 1
ATOM 2612 C CA . VAL A 1 337 ? 11.793 10.553 26.775 1.00 92.44 337 VAL A CA 1
ATOM 2613 C C . VAL A 1 337 ? 10.377 11.113 26.937 1.00 92.44 337 VAL A C 1
ATOM 2615 O O . VAL A 1 337 ? 10.045 11.649 27.996 1.00 92.44 337 VAL A O 1
ATOM 2618 N N . MET A 1 338 ? 9.528 10.972 25.915 1.00 92.50 338 MET A N 1
ATOM 2619 C CA . MET A 1 338 ? 8.129 11.392 25.985 1.00 92.50 338 MET A CA 1
ATOM 2620 C C . MET A 1 338 ? 7.361 10.629 27.065 1.00 92.50 338 MET A C 1
ATOM 2622 O O . MET A 1 338 ? 6.682 11.261 27.868 1.00 92.50 338 MET A O 1
ATOM 2626 N N . LEU A 1 339 ? 7.487 9.300 27.123 1.00 91.31 339 LEU A N 1
ATOM 2627 C CA . LEU A 1 339 ? 6.828 8.464 28.132 1.00 91.31 339 LEU A CA 1
ATOM 2628 C C . LEU A 1 339 ? 7.273 8.836 29.551 1.00 91.31 339 LEU A C 1
ATOM 2630 O O . LEU A 1 339 ? 6.425 9.035 30.424 1.00 91.31 339 LEU A O 1
ATOM 2634 N N . TYR A 1 340 ? 8.583 9.007 29.755 1.00 91.38 340 TYR A N 1
ATOM 2635 C CA . TYR A 1 340 ? 9.154 9.430 31.032 1.00 91.38 340 TYR A CA 1
ATOM 2636 C C . TYR A 1 340 ? 8.597 10.785 31.487 1.00 91.38 340 TYR A C 1
ATOM 2638 O O . TYR A 1 340 ? 8.186 10.939 32.635 1.00 91.38 340 TYR A O 1
ATOM 2646 N N . HIS A 1 341 ? 8.545 11.766 30.582 1.00 92.44 341 HIS A N 1
ATOM 2647 C CA . HIS A 1 341 ? 8.081 13.111 30.914 1.00 92.44 341 HIS A CA 1
ATOM 2648 C C . HIS A 1 341 ? 6.552 13.207 31.054 1.00 92.44 341 HIS A C 1
ATOM 2650 O O . HIS A 1 341 ? 6.046 13.960 31.886 1.00 92.44 341 HIS A O 1
ATOM 2656 N N . ALA A 1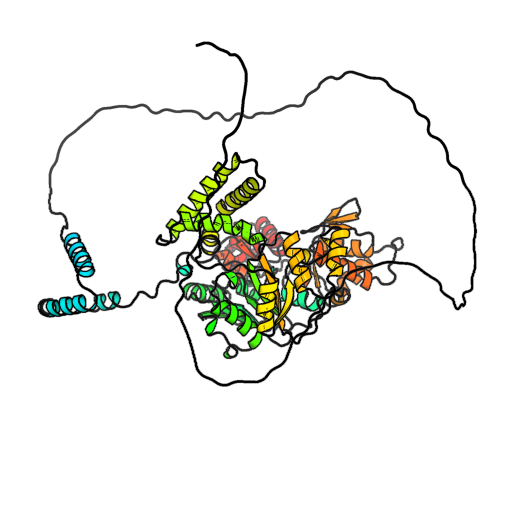 342 ? 5.798 12.432 30.270 1.00 89.50 342 ALA A N 1
ATOM 2657 C CA . ALA A 1 342 ? 4.340 12.405 30.316 1.00 89.50 342 ALA A CA 1
ATOM 2658 C C . ALA A 1 342 ? 3.806 11.926 31.676 1.00 89.50 342 ALA A C 1
ATOM 2660 O O . ALA A 1 342 ? 2.826 12.485 32.184 1.00 89.50 342 ALA A O 1
ATOM 2661 N N . GLY A 1 343 ? 4.481 10.946 32.286 1.00 83.44 343 GLY A N 1
ATOM 2662 C CA . GLY A 1 343 ? 4.058 10.284 33.519 1.00 83.44 343 GLY A CA 1
ATOM 2663 C C . GLY A 1 343 ? 2.952 9.249 33.275 1.00 83.44 343 GLY A C 1
ATOM 2664 O O . GLY A 1 343 ? 2.015 9.483 32.511 1.00 83.44 343 GLY A O 1
ATOM 2665 N N . GLU A 1 344 ? 3.059 8.092 33.932 1.00 75.38 344 GLU A N 1
ATOM 2666 C CA . GLU A 1 344 ? 2.211 6.916 33.666 1.00 75.38 344 GLU A CA 1
ATOM 2667 C C . GLU A 1 344 ? 0.751 7.083 34.117 1.00 75.38 344 GLU A C 1
ATOM 2669 O O . GLU A 1 344 ? -0.149 6.545 33.485 1.00 75.38 344 GLU A O 1
ATOM 2674 N N . SER A 1 345 ? 0.492 7.854 35.178 1.00 76.88 345 SER A N 1
ATOM 2675 C CA . SER A 1 345 ? -0.855 8.006 35.762 1.00 76.88 345 SER A CA 1
ATOM 2676 C C . SER A 1 345 ? -1.646 9.211 35.240 1.00 76.88 345 SER A C 1
ATOM 2678 O O . SER A 1 345 ? -2.684 9.551 35.805 1.00 76.88 345 SER A O 1
ATOM 2680 N N . ALA A 1 346 ? -1.137 9.923 34.232 1.00 79.25 346 ALA A N 1
ATOM 2681 C CA . ALA A 1 346 ? -1.792 11.116 33.704 1.00 79.25 346 ALA A CA 1
ATOM 2682 C C . ALA A 1 346 ? -2.845 10.768 32.638 1.00 79.25 346 ALA A C 1
ATOM 2684 O O . ALA A 1 346 ? -2.680 9.831 31.862 1.00 79.25 346 ALA A O 1
ATOM 2685 N N . GLU A 1 347 ? -3.905 11.574 32.562 1.00 84.56 347 GLU A N 1
ATOM 2686 C CA . GLU A 1 347 ? -4.922 11.468 31.509 1.00 84.56 347 GLU A CA 1
ATOM 2687 C C . GLU A 1 347 ? -4.305 11.658 30.104 1.00 84.56 347 GLU A C 1
ATOM 2689 O O . GLU A 1 347 ? -3.353 12.438 29.963 1.00 84.56 347 GLU A O 1
ATOM 2694 N N . PRO A 1 348 ? -4.851 11.034 29.039 1.00 84.62 348 PRO A N 1
ATOM 2695 C CA . PRO A 1 348 ? -4.261 11.051 27.693 1.00 84.62 348 PRO A CA 1
ATOM 2696 C C . PRO A 1 348 ? -3.906 12.450 27.166 1.00 84.62 348 PRO A C 1
ATOM 2698 O O . PRO A 1 348 ? -2.788 12.682 26.711 1.00 84.62 348 PRO A O 1
ATOM 2701 N N . HIS A 1 349 ? -4.811 13.422 27.304 1.00 86.31 349 HIS A N 1
ATOM 2702 C CA . HIS A 1 349 ? -4.576 14.804 26.870 1.00 86.31 349 HIS A CA 1
ATOM 2703 C C . HIS A 1 349 ? -3.427 15.489 27.637 1.00 86.31 349 HIS A C 1
ATOM 2705 O O . HIS A 1 349 ? -2.677 16.275 27.059 1.00 86.31 349 HIS A O 1
ATOM 2711 N N . VAL A 1 350 ? -3.249 15.168 28.924 1.00 88.81 350 VAL A N 1
ATOM 2712 C CA . VAL A 1 350 ? -2.131 15.669 29.739 1.00 88.81 350 VAL A CA 1
ATOM 2713 C C . VAL A 1 350 ? -0.825 15.014 29.300 1.00 88.81 350 VAL A C 1
ATOM 2715 O O . VAL A 1 350 ? 0.184 15.705 29.156 1.00 88.81 350 VAL A O 1
ATOM 2718 N N . ARG A 1 351 ? -0.843 13.699 29.044 1.00 89.94 351 ARG A N 1
ATOM 2719 C CA . ARG A 1 351 ? 0.320 12.964 28.521 1.00 89.94 351 ARG A CA 1
ATOM 2720 C C . ARG A 1 351 ? 0.773 13.537 27.181 1.00 89.94 351 ARG A C 1
ATOM 2722 O O . ARG A 1 351 ? 1.963 13.770 26.999 1.00 89.94 351 ARG A O 1
ATOM 2729 N N . LEU A 1 352 ? -0.167 13.837 26.286 1.00 90.31 352 LEU A N 1
ATOM 2730 C CA . LEU A 1 352 ? 0.105 14.474 25.000 1.00 90.31 352 LEU A CA 1
ATOM 2731 C C . LEU A 1 352 ? 0.711 15.872 25.156 1.00 90.31 352 LEU A C 1
ATOM 2733 O O . LEU A 1 352 ? 1.738 16.159 24.542 1.00 90.31 352 LEU A O 1
ATOM 2737 N N . ALA A 1 353 ? 0.109 16.730 25.987 1.00 91.50 353 ALA A N 1
ATOM 2738 C CA . ALA A 1 353 ? 0.614 18.082 26.224 1.00 91.50 353 ALA A CA 1
ATOM 2739 C C . ALA A 1 353 ? 2.064 18.062 26.737 1.00 91.50 353 ALA A C 1
ATOM 2741 O O . ALA A 1 353 ? 2.920 18.758 26.194 1.00 91.50 353 ALA A O 1
ATOM 2742 N N . ARG A 1 354 ? 2.357 17.192 27.710 1.00 93.62 354 ARG A N 1
ATOM 2743 C CA . ARG A 1 354 ? 3.713 16.965 28.235 1.00 93.62 354 ARG A CA 1
ATOM 2744 C C . ARG A 1 354 ? 4.655 16.376 27.184 1.00 93.62 354 ARG A C 1
ATOM 2746 O O . ARG A 1 354 ? 5.794 16.812 27.054 1.00 93.62 354 ARG A O 1
ATOM 2753 N N . GLY A 1 355 ? 4.187 15.415 26.391 1.00 93.00 355 GLY A N 1
ATOM 2754 C CA . GLY A 1 355 ? 4.949 14.865 25.270 1.00 93.00 355 GLY A CA 1
ATOM 2755 C C . GLY A 1 355 ? 5.380 15.956 24.282 1.00 93.00 355 GLY A C 1
ATOM 2756 O O . GLY A 1 355 ? 6.543 16.018 23.894 1.00 93.00 355 GLY A O 1
ATOM 2757 N N . ARG A 1 356 ? 4.472 16.873 23.928 1.00 94.19 356 ARG A N 1
ATOM 2758 C CA . ARG A 1 356 ? 4.786 18.031 23.076 1.00 94.19 356 ARG A CA 1
ATOM 2759 C C . ARG A 1 356 ? 5.746 19.011 23.753 1.00 94.19 356 ARG A C 1
ATOM 2761 O O . ARG A 1 356 ? 6.665 19.493 23.097 1.00 94.19 356 ARG A O 1
ATOM 2768 N N . GLU A 1 357 ? 5.567 19.277 25.044 1.00 95.25 357 GLU A N 1
ATOM 2769 C CA . GLU A 1 357 ? 6.458 20.138 25.832 1.00 95.25 357 GLU A CA 1
ATOM 2770 C C . GLU A 1 357 ? 7.912 19.644 25.781 1.00 95.25 357 GLU A C 1
ATOM 2772 O O . GLU A 1 357 ? 8.807 20.400 25.392 1.00 95.25 357 GLU A O 1
ATOM 2777 N N . VAL A 1 358 ? 8.152 18.362 26.082 1.00 95.06 358 VAL A N 1
ATOM 2778 C CA . VAL A 1 358 ? 9.517 17.814 26.085 1.00 95.06 358 VAL A CA 1
ATOM 2779 C C . VAL A 1 358 ? 10.125 17.746 24.685 1.00 95.06 358 VAL A C 1
ATOM 2781 O O . VAL A 1 358 ? 11.316 18.014 24.521 1.00 95.06 358 VAL A O 1
ATOM 2784 N N . LEU A 1 359 ? 9.325 17.460 23.652 1.00 94.38 359 LEU A N 1
ATOM 2785 C CA . LEU A 1 359 ? 9.794 17.515 22.265 1.00 94.38 359 LEU A CA 1
ATOM 2786 C C . LEU A 1 359 ? 10.227 18.935 21.870 1.00 94.38 359 LEU A C 1
ATOM 2788 O O . LEU A 1 359 ? 11.265 19.092 21.227 1.00 94.38 359 LEU A O 1
ATOM 2792 N N . GLY A 1 360 ? 9.469 19.959 22.280 1.00 94.56 360 GLY A N 1
ATOM 2793 C CA . GLY A 1 360 ? 9.813 21.370 22.079 1.00 94.56 360 GLY A CA 1
ATOM 2794 C C . GLY A 1 360 ? 11.142 21.723 22.738 1.00 94.56 360 GLY A C 1
ATOM 2795 O O . GLY A 1 360 ? 12.060 22.205 22.072 1.00 94.56 360 GLY A O 1
ATOM 2796 N N . PHE A 1 361 ? 11.279 21.373 24.017 1.00 94.62 361 PHE A N 1
ATOM 2797 C CA . PHE A 1 361 ? 12.517 21.558 24.772 1.00 94.62 361 PHE A CA 1
ATOM 2798 C C . PHE A 1 361 ? 13.728 20.898 24.091 1.00 94.62 361 PHE A C 1
ATOM 2800 O O . PHE A 1 361 ? 14.783 21.525 23.970 1.00 94.62 361 PHE A O 1
ATOM 2807 N N . LEU A 1 362 ? 13.594 19.656 23.609 1.00 92.50 362 LEU A N 1
ATOM 2808 C CA . LEU A 1 362 ? 14.673 18.947 22.913 1.00 92.50 362 LEU A CA 1
ATOM 2809 C C . LEU A 1 362 ? 15.020 19.589 21.566 1.00 92.50 362 LEU A C 1
ATOM 2811 O O . LEU A 1 362 ? 16.199 19.779 21.267 1.00 92.50 362 LEU A O 1
ATOM 2815 N N . ALA A 1 363 ? 14.018 19.931 20.753 1.00 91.81 363 ALA A N 1
ATOM 2816 C CA . ALA A 1 363 ? 14.230 20.524 19.435 1.00 91.81 363 ALA A CA 1
ATOM 2817 C C . ALA A 1 363 ? 14.975 21.872 19.514 1.00 91.81 363 ALA A C 1
ATOM 2819 O O . ALA A 1 363 ? 15.787 22.190 18.635 1.00 91.81 363 ALA A O 1
ATOM 2820 N N . GLU A 1 364 ? 14.725 22.643 20.575 1.00 92.69 364 GLU A N 1
ATOM 2821 C CA . GLU A 1 364 ? 15.429 23.889 20.878 1.00 92.69 364 GLU A CA 1
ATOM 2822 C C . GLU A 1 364 ? 16.826 23.639 21.462 1.00 92.69 364 GLU A C 1
ATOM 2824 O O . GLU A 1 364 ? 17.811 24.189 20.965 1.00 92.69 364 GLU A O 1
ATOM 2829 N N . SER A 1 365 ? 16.939 22.776 22.475 1.00 91.44 365 SER A N 1
ATOM 2830 C CA . SER A 1 365 ? 18.195 22.553 23.208 1.00 91.44 365 SER A CA 1
ATOM 2831 C C . SER A 1 365 ? 19.267 21.882 22.351 1.00 91.44 365 SER A C 1
ATOM 2833 O O . SER A 1 365 ? 20.437 22.262 22.393 1.00 91.44 365 SER A O 1
ATOM 2835 N N . LEU A 1 366 ? 18.873 20.934 21.496 1.00 91.75 366 LEU A N 1
ATOM 2836 C CA . LEU A 1 366 ? 19.791 20.235 20.592 1.00 91.75 366 LEU A CA 1
ATOM 2837 C C . LEU A 1 366 ? 20.273 21.114 19.428 1.00 91.75 366 LEU A C 1
ATOM 2839 O O . LEU A 1 366 ? 21.120 20.685 18.648 1.00 91.75 366 LEU A O 1
ATOM 2843 N N . ALA A 1 367 ? 19.769 22.345 19.281 1.00 86.56 367 ALA A N 1
ATOM 2844 C CA . ALA A 1 367 ? 20.175 23.237 18.198 1.00 86.56 367 ALA A CA 1
ATOM 2845 C C . ALA A 1 367 ? 21.635 23.699 18.288 1.00 86.56 367 ALA A C 1
ATOM 2847 O O . ALA A 1 367 ? 22.227 24.040 17.263 1.00 86.56 367 ALA A O 1
ATOM 2848 N N . GLN A 1 368 ? 22.191 23.736 19.500 1.00 87.12 368 GLN A N 1
ATOM 2849 C CA . GLN A 1 368 ? 23.566 24.171 19.761 1.00 87.12 368 GLN A CA 1
ATOM 2850 C C . GLN A 1 368 ? 24.569 23.010 19.707 1.00 87.12 368 GLN A C 1
ATOM 2852 O O . GLN A 1 368 ? 25.776 23.232 19.577 1.00 87.12 368 GLN A O 1
ATOM 2857 N N . GLU A 1 369 ? 24.068 21.778 19.763 1.00 91.75 369 GLU A N 1
ATOM 2858 C CA . GLU A 1 369 ? 24.875 20.570 19.725 1.00 91.75 369 GLU A CA 1
ATOM 2859 C C . GLU A 1 369 ? 25.379 20.283 18.309 1.00 91.75 369 GLU A C 1
ATOM 2861 O O . GLU A 1 369 ? 24.635 20.331 17.330 1.00 91.75 369 GLU A O 1
ATOM 2866 N N . LYS A 1 370 ? 26.667 19.948 18.193 1.00 90.06 370 LYS A N 1
ATOM 2867 C CA . LYS A 1 370 ? 27.322 19.700 16.894 1.00 90.06 370 LYS A CA 1
ATOM 2868 C C . LYS A 1 370 ? 27.369 18.223 16.499 1.00 90.06 370 LYS A C 1
ATOM 2870 O O . LYS A 1 370 ? 27.831 17.900 15.407 1.00 90.06 370 LYS A O 1
ATOM 2875 N N . SER A 1 371 ? 26.937 17.323 17.383 1.00 93.06 371 SER A N 1
ATOM 2876 C CA . SER A 1 371 ? 26.950 15.884 17.118 1.00 93.06 371 SER A CA 1
ATOM 2877 C C . SER A 1 371 ? 25.935 15.516 16.025 1.00 93.06 371 SER A C 1
ATOM 2879 O O . SER A 1 371 ? 24.783 15.955 16.105 1.00 93.06 371 SER A O 1
ATOM 2881 N N . PRO A 1 372 ? 26.295 14.659 15.047 1.00 90.75 372 PRO A N 1
ATOM 2882 C CA . PRO A 1 372 ? 25.347 14.138 14.060 1.00 90.75 372 PRO A CA 1
ATOM 2883 C C . PRO A 1 372 ? 24.110 13.479 14.687 1.00 90.75 372 PRO A C 1
ATOM 2885 O O . PRO A 1 372 ? 23.010 13.598 14.153 1.00 90.75 372 PRO A O 1
ATOM 2888 N N . VAL A 1 373 ? 24.268 12.833 15.849 1.00 89.38 373 VAL A N 1
ATOM 2889 C CA . VAL A 1 373 ? 23.154 12.215 16.588 1.00 89.38 373 VAL A CA 1
ATOM 2890 C C . VAL A 1 373 ? 22.186 13.278 17.111 1.00 89.38 373 VAL A C 1
ATOM 2892 O O . VAL A 1 373 ? 20.976 13.123 16.978 1.00 89.38 373 VAL A O 1
ATOM 2895 N N . SER A 1 374 ? 22.699 14.389 17.644 1.00 90.75 374 SER A N 1
ATOM 2896 C CA . SER A 1 374 ? 21.867 15.502 18.115 1.00 90.75 374 SER A CA 1
ATOM 2897 C C . SER A 1 374 ? 21.104 16.165 16.969 1.00 90.75 374 SER A C 1
ATOM 2899 O O . SER A 1 374 ? 19.939 16.516 17.134 1.00 90.75 374 SER A O 1
ATOM 2901 N N . ALA A 1 375 ? 21.723 16.284 15.789 1.00 91.19 375 ALA A N 1
ATOM 2902 C CA . ALA A 1 375 ? 21.054 16.798 14.594 1.00 91.19 375 ALA A CA 1
ATOM 2903 C C . ALA A 1 375 ? 19.894 15.890 14.143 1.00 91.19 375 ALA A C 1
ATOM 2905 O O . ALA A 1 375 ? 18.816 16.391 13.823 1.00 91.19 375 ALA A O 1
ATOM 2906 N N . LEU A 1 376 ? 20.095 14.568 14.173 1.00 90.06 376 LEU A N 1
ATOM 2907 C CA . LEU A 1 376 ? 19.056 13.581 13.870 1.00 90.06 376 LEU A CA 1
ATOM 2908 C C . LEU A 1 376 ? 17.892 13.658 14.868 1.00 90.06 376 LEU A C 1
ATOM 2910 O O . LEU A 1 376 ? 16.750 13.841 14.458 1.00 90.06 376 LEU A O 1
ATOM 2914 N N . LEU A 1 377 ? 18.182 13.609 16.172 1.00 91.25 377 LEU A N 1
ATOM 2915 C CA . LEU A 1 377 ? 17.160 13.699 17.222 1.00 91.25 377 LEU A CA 1
ATOM 2916 C C . LEU A 1 377 ? 16.384 15.018 17.163 1.00 91.25 377 LEU A C 1
ATOM 2918 O O . LEU A 1 377 ? 15.171 15.027 17.353 1.00 91.25 377 LEU A O 1
ATOM 2922 N N . ARG A 1 378 ? 17.061 16.129 16.856 1.00 91.56 378 ARG A N 1
ATOM 2923 C CA . ARG A 1 378 ? 16.417 17.430 16.654 1.00 91.56 378 ARG A CA 1
ATOM 2924 C C . ARG A 1 378 ? 15.448 17.405 15.475 1.00 91.56 378 ARG A C 1
ATOM 2926 O O . ARG A 1 378 ? 14.339 17.918 15.596 1.00 91.56 378 ARG A O 1
ATOM 2933 N N . SER A 1 379 ? 15.874 16.841 14.345 1.00 90.50 379 SER A N 1
ATOM 2934 C CA . SER A 1 379 ? 15.042 16.715 13.144 1.00 90.50 379 SER A CA 1
ATOM 2935 C C . SER A 1 379 ? 13.796 15.869 13.415 1.00 90.50 379 SER A C 1
ATOM 2937 O O . SER A 1 379 ? 12.685 16.261 13.049 1.00 90.50 379 SER A O 1
ATOM 2939 N N . ASP A 1 380 ? 13.962 14.741 14.104 1.00 89.88 380 ASP A N 1
ATOM 2940 C CA . ASP A 1 380 ? 12.853 13.855 14.457 1.00 89.88 380 ASP A CA 1
ATOM 2941 C C . ASP A 1 380 ? 11.910 14.515 15.473 1.00 89.88 380 ASP A C 1
ATOM 2943 O O . ASP A 1 380 ? 10.696 14.500 15.272 1.00 89.88 380 ASP A O 1
ATOM 2947 N N . ALA A 1 381 ? 12.436 15.184 16.505 1.00 91.31 381 ALA A N 1
ATOM 2948 C CA . ALA A 1 381 ? 11.619 15.902 17.483 1.00 91.31 381 ALA A CA 1
ATOM 2949 C C . ALA A 1 381 ? 10.803 17.029 16.832 1.00 91.31 381 ALA A C 1
ATOM 2951 O O . ALA A 1 381 ? 9.604 17.153 17.080 1.00 91.31 381 ALA A O 1
ATOM 2952 N N . ALA A 1 382 ? 11.424 17.808 15.939 1.00 90.44 382 ALA A N 1
ATOM 2953 C CA . ALA A 1 382 ? 10.740 18.847 15.174 1.00 90.44 382 ALA A CA 1
ATOM 2954 C C . ALA A 1 382 ? 9.634 18.273 14.274 1.00 90.44 382 ALA A C 1
ATOM 2956 O O . ALA A 1 382 ? 8.566 18.874 14.154 1.00 90.44 382 ALA A O 1
ATOM 2957 N N . SER A 1 383 ? 9.867 17.102 13.679 1.00 89.94 383 SER A N 1
ATOM 2958 C CA . SER A 1 383 ? 8.869 16.409 12.859 1.00 89.94 383 SER A CA 1
ATOM 2959 C C . SER A 1 383 ? 7.688 15.919 13.702 1.00 89.94 383 SER A C 1
ATOM 2961 O O . SER A 1 383 ? 6.538 16.127 13.323 1.00 89.94 383 SER A O 1
ATOM 2963 N N . LEU A 1 384 ? 7.950 15.333 14.874 1.00 89.56 384 LEU A N 1
ATOM 2964 C CA . LEU A 1 384 ? 6.910 14.868 15.797 1.00 89.56 384 LEU A CA 1
ATOM 2965 C C . LEU A 1 384 ? 6.064 16.015 16.360 1.00 89.56 384 LEU A C 1
ATOM 2967 O O . LEU A 1 384 ? 4.859 15.855 16.518 1.00 89.56 384 LEU A O 1
ATOM 2971 N N . LEU A 1 385 ? 6.642 17.199 16.579 1.00 90.62 385 LEU A N 1
ATOM 2972 C CA . LEU A 1 385 ? 5.873 18.384 16.979 1.00 90.62 385 LEU A CA 1
ATOM 2973 C C . LEU A 1 385 ? 4.805 18.789 15.955 1.00 90.62 385 LEU A C 1
ATOM 2975 O O . LEU A 1 385 ? 3.806 19.389 16.341 1.00 90.62 385 LEU A O 1
ATOM 2979 N N . GLN A 1 386 ? 4.992 18.467 14.674 1.00 89.44 386 GLN A N 1
ATOM 2980 C CA . GLN A 1 386 ? 4.019 18.750 13.614 1.00 89.44 386 GLN A CA 1
ATOM 2981 C C . GLN A 1 386 ? 3.039 17.596 13.365 1.00 89.44 386 GLN A C 1
ATOM 2983 O O . GLN A 1 386 ? 2.142 17.737 12.538 1.00 89.44 386 GLN A O 1
ATOM 2988 N N . ALA A 1 387 ? 3.217 16.455 14.034 1.00 87.00 387 ALA A N 1
ATOM 2989 C CA . ALA A 1 387 ? 2.338 15.309 13.863 1.00 87.00 387 ALA A CA 1
ATOM 2990 C C . ALA A 1 387 ? 0.978 15.540 14.535 1.00 87.00 387 ALA A C 1
ATOM 2992 O O . ALA A 1 387 ? 0.871 16.318 15.485 1.00 87.00 387 ALA A O 1
ATOM 2993 N N . ASP A 1 388 ? -0.045 14.844 14.044 1.00 85.88 388 ASP A N 1
ATOM 2994 C CA . ASP A 1 388 ? -1.395 14.897 14.601 1.00 85.88 388 ASP A CA 1
ATOM 2995 C C . ASP A 1 388 ? -1.436 14.321 16.030 1.00 85.88 388 ASP A C 1
ATOM 2997 O O . ASP A 1 388 ? -0.625 13.468 16.407 1.00 85.88 388 ASP A O 1
ATOM 3001 N N . ASP A 1 389 ? -2.387 14.797 16.833 1.00 86.56 389 ASP A N 1
ATOM 3002 C CA . ASP A 1 389 ? -2.528 14.411 18.242 1.00 86.56 389 ASP A CA 1
ATOM 3003 C C . ASP A 1 389 ? -2.792 12.909 18.419 1.00 86.56 389 ASP A C 1
ATOM 3005 O O . ASP A 1 389 ? -2.190 12.277 19.289 1.00 86.56 389 ASP A O 1
ATOM 3009 N N . ASP A 1 390 ? -3.634 12.324 17.562 1.00 81.19 390 ASP A N 1
ATOM 3010 C CA . ASP A 1 390 ? -3.925 10.888 17.554 1.00 81.19 390 ASP A CA 1
ATOM 3011 C C . ASP A 1 390 ? -2.671 10.071 17.217 1.00 81.19 390 ASP A C 1
ATOM 3013 O O . ASP A 1 390 ? -2.371 9.090 17.892 1.00 81.19 390 ASP A O 1
ATOM 3017 N N . TYR A 1 391 ? -1.885 10.510 16.232 1.00 82.62 391 TYR A N 1
ATOM 3018 C CA . TYR A 1 391 ? -0.633 9.848 15.878 1.00 82.62 391 TYR A CA 1
ATOM 3019 C C . TYR A 1 391 ? 0.365 9.862 17.042 1.00 82.62 391 TYR A C 1
ATOM 3021 O O . TYR A 1 391 ? 0.960 8.833 17.350 1.00 82.62 391 TYR A O 1
ATOM 3029 N N . LEU A 1 392 ? 0.563 10.998 17.719 1.00 84.38 392 LEU A N 1
ATOM 3030 C CA . LEU A 1 392 ? 1.483 11.050 18.862 1.00 84.38 392 LEU A CA 1
ATOM 3031 C C . LEU A 1 392 ? 1.014 10.172 20.022 1.00 84.38 392 LEU A C 1
ATOM 3033 O O . LEU A 1 392 ? 1.843 9.522 20.660 1.00 84.38 392 LEU A O 1
ATOM 3037 N N . LEU A 1 393 ? -0.292 10.135 20.282 1.00 83.06 393 LEU A N 1
ATOM 3038 C CA . LEU A 1 393 ? -0.856 9.288 21.323 1.00 83.06 393 LEU A CA 1
ATOM 3039 C C . LEU A 1 393 ? -0.640 7.805 21.014 1.00 83.06 393 LEU A C 1
ATOM 3041 O O . LEU A 1 393 ? 0.046 7.130 21.780 1.00 83.06 393 LEU A O 1
ATOM 3045 N N . HIS A 1 394 ? -1.128 7.336 19.867 1.00 81.00 394 HIS A N 1
ATOM 3046 C CA . HIS A 1 394 ? -1.135 5.912 19.514 1.00 81.00 394 HIS A CA 1
ATOM 3047 C C . HIS A 1 394 ? 0.247 5.376 19.106 1.00 81.00 394 HIS A C 1
ATOM 3049 O O . HIS A 1 394 ? 0.539 4.209 19.327 1.00 81.00 394 HIS A O 1
ATOM 3055 N N . GLU A 1 395 ? 1.141 6.215 18.568 1.00 79.06 395 GLU A N 1
ATOM 3056 C CA . GLU A 1 395 ? 2.479 5.784 18.126 1.00 79.06 395 GLU A CA 1
ATOM 3057 C C . GLU A 1 395 ? 3.579 6.079 19.174 1.00 79.06 395 GLU A C 1
ATOM 3059 O O . GLU A 1 395 ? 4.545 5.332 19.321 1.00 79.06 395 GLU A O 1
ATOM 3064 N N . HIS A 1 396 ? 3.500 7.171 19.941 1.00 81.19 396 HIS A N 1
ATOM 3065 C CA . HIS A 1 396 ? 4.606 7.592 20.827 1.00 81.19 396 HIS A CA 1
ATOM 3066 C C . HIS A 1 396 ? 4.271 7.539 22.318 1.00 81.19 396 HIS A C 1
ATOM 3068 O O . HIS A 1 396 ? 5.193 7.463 23.125 1.00 81.19 396 HIS A O 1
ATOM 3074 N N . LEU A 1 397 ? 2.994 7.541 22.701 1.00 84.12 397 LEU A N 1
ATOM 3075 C CA . LEU A 1 397 ? 2.583 7.522 24.110 1.00 84.12 397 LEU A CA 1
ATOM 3076 C C . LEU A 1 397 ? 1.820 6.260 24.522 1.00 84.12 397 LEU A C 1
ATOM 3078 O O . LEU A 1 397 ? 1.607 6.055 25.722 1.00 84.12 397 LEU A O 1
ATOM 3082 N N . GLU A 1 398 ? 1.458 5.407 23.564 1.00 83.12 398 GLU A N 1
ATOM 3083 C CA . GLU A 1 398 ? 0.896 4.083 23.823 1.00 83.12 398 GLU A CA 1
ATOM 3084 C C . GLU A 1 398 ? 1.824 3.266 24.730 1.00 83.12 398 GLU A C 1
ATOM 3086 O O . GLU A 1 398 ? 3.039 3.476 24.717 1.00 83.12 398 GLU A O 1
ATOM 3091 N N . ALA A 1 399 ? 1.287 2.361 25.544 1.00 77.00 399 ALA A N 1
ATOM 3092 C CA . ALA A 1 399 ? 2.127 1.560 26.440 1.00 77.00 399 ALA A CA 1
ATOM 3093 C C . ALA A 1 399 ? 2.895 0.485 25.659 1.00 77.00 399 ALA A C 1
ATOM 3095 O O . ALA A 1 399 ? 4.111 0.339 25.795 1.00 77.00 399 ALA A O 1
ATOM 3096 N N . GLU A 1 400 ? 2.189 -0.211 24.776 1.00 83.75 400 GLU A N 1
ATOM 3097 C CA . GLU A 1 400 ? 2.746 -1.281 23.965 1.00 83.75 400 GLU A CA 1
ATOM 3098 C C . GLU A 1 400 ? 3.470 -0.703 22.745 1.00 83.75 400 GLU A C 1
ATOM 3100 O O . GLU A 1 400 ? 3.000 0.235 22.108 1.00 83.75 400 GLU A O 1
ATOM 3105 N N . ASN A 1 401 ? 4.651 -1.229 22.429 1.00 90.81 401 ASN A N 1
ATOM 3106 C CA . ASN A 1 401 ? 5.268 -1.144 21.108 1.00 90.81 401 ASN A CA 1
ATOM 3107 C C . ASN A 1 401 ? 6.405 -2.164 21.032 1.00 90.81 401 ASN A C 1
ATOM 3109 O O . ASN A 1 401 ? 7.371 -2.077 21.790 1.00 90.81 401 ASN A O 1
ATOM 3113 N N . HIS A 1 402 ? 6.320 -3.096 20.087 1.00 93.25 402 HIS A N 1
ATOM 3114 C CA . HIS A 1 402 ? 7.257 -4.208 19.929 1.00 93.25 402 HIS A CA 1
ATOM 3115 C C . HIS A 1 402 ? 7.893 -4.186 18.539 1.00 93.25 402 HIS A C 1
ATOM 3117 O O . HIS A 1 402 ? 7.443 -4.890 17.628 1.00 93.25 402 HIS A O 1
ATOM 3123 N N . PRO A 1 403 ? 8.923 -3.352 18.334 1.00 95.25 403 PRO A N 1
ATOM 3124 C CA . PRO A 1 403 ? 9.770 -3.437 17.160 1.00 95.25 403 PRO A CA 1
ATOM 3125 C C . PRO A 1 403 ? 10.629 -4.695 17.218 1.00 95.25 403 PRO A C 1
ATOM 3127 O O . PRO A 1 403 ? 11.092 -5.086 18.290 1.00 95.25 403 PRO A O 1
ATOM 3130 N N . VAL A 1 404 ? 10.881 -5.293 16.060 1.00 97.69 404 VAL A N 1
ATOM 3131 C CA . VAL A 1 404 ? 11.670 -6.527 15.937 1.00 97.69 404 VAL A CA 1
ATOM 3132 C C . VAL A 1 404 ? 12.672 -6.429 14.796 1.00 97.69 404 VAL A C 1
ATOM 3134 O O . VAL A 1 404 ? 12.541 -5.594 13.894 1.00 97.69 404 VAL A O 1
ATOM 3137 N N . TRP A 1 405 ? 13.682 -7.291 14.807 1.00 98.44 405 TRP A N 1
ATOM 3138 C CA . TRP A 1 405 ? 14.482 -7.525 13.612 1.00 98.44 405 TRP A CA 1
ATOM 3139 C C . TRP A 1 405 ? 13.642 -8.283 12.579 1.00 98.44 405 TRP A C 1
ATOM 3141 O O . TRP A 1 405 ? 12.796 -9.114 12.917 1.00 98.44 405 TRP A O 1
ATOM 3151 N N . PHE A 1 406 ? 13.871 -8.023 11.292 1.00 98.62 406 PHE A N 1
ATOM 3152 C CA . PHE A 1 406 ? 13.112 -8.679 10.228 1.00 98.62 406 PHE A CA 1
ATOM 3153 C C . PHE A 1 406 ? 13.244 -10.205 10.276 1.00 98.62 406 PHE A C 1
ATOM 3155 O O . PHE A 1 406 ? 12.257 -10.913 10.082 1.00 98.62 406 PHE A O 1
ATOM 3162 N N . HIS A 1 407 ? 14.437 -10.723 10.579 1.00 98.62 407 HIS A N 1
ATOM 3163 C CA . HIS A 1 407 ? 14.634 -12.170 10.674 1.00 98.62 407 HIS A CA 1
ATOM 3164 C C . HIS A 1 407 ? 13.834 -12.815 11.821 1.00 98.62 407 HIS A C 1
ATOM 3166 O O . HIS A 1 407 ? 13.433 -13.968 11.697 1.00 98.62 407 HIS A O 1
ATOM 3172 N N . GLU A 1 408 ? 13.569 -12.089 12.912 1.00 98.56 408 GLU A N 1
ATOM 3173 C CA . GLU A 1 408 ? 12.751 -12.569 14.037 1.00 98.56 408 GLU A CA 1
ATOM 3174 C C . GLU A 1 408 ? 11.274 -12.608 13.650 1.00 98.56 408 GLU A C 1
ATOM 3176 O O . GLU A 1 408 ? 10.597 -13.605 13.893 1.00 98.56 408 GLU A O 1
ATOM 3181 N N . PHE A 1 409 ? 10.788 -11.557 12.980 1.00 98.62 409 PHE A N 1
ATOM 3182 C CA . PHE A 1 409 ? 9.440 -11.536 12.409 1.00 98.62 409 PHE A CA 1
ATOM 3183 C C . PHE A 1 409 ? 9.235 -12.697 11.426 1.00 98.62 409 PHE A C 1
ATOM 3185 O O . PHE A 1 409 ? 8.245 -13.423 11.504 1.00 98.62 409 PHE A O 1
ATOM 3192 N N . ALA A 1 410 ? 10.190 -12.897 10.513 1.00 98.69 410 ALA A N 1
ATOM 3193 C CA . ALA A 1 410 ? 10.130 -13.963 9.520 1.00 98.69 410 ALA A CA 1
ATOM 3194 C C . ALA A 1 410 ? 10.156 -15.359 10.162 1.00 98.69 410 ALA A C 1
ATOM 3196 O O . ALA A 1 410 ? 9.447 -16.247 9.691 1.00 98.69 410 ALA A O 1
ATOM 3197 N N . ALA A 1 411 ? 10.926 -15.550 11.239 1.00 98.62 411 ALA A N 1
ATOM 3198 C CA . ALA A 1 411 ? 10.949 -16.801 11.993 1.00 98.62 411 ALA A CA 1
ATOM 3199 C C . ALA A 1 411 ? 9.590 -17.094 12.653 1.00 98.62 411 ALA A C 1
ATOM 3201 O O . ALA A 1 411 ? 9.055 -18.184 12.465 1.00 98.62 411 ALA A O 1
ATOM 3202 N N . GLN A 1 412 ? 8.981 -16.109 13.321 1.00 98.38 412 GLN A N 1
ATOM 3203 C CA . GLN A 1 412 ? 7.656 -16.268 13.936 1.00 98.38 412 GLN A CA 1
ATOM 3204 C C . GLN A 1 412 ? 6.562 -16.564 12.897 1.00 98.38 412 GLN A C 1
ATOM 3206 O O . GLN A 1 412 ? 5.701 -17.416 13.114 1.00 98.38 412 GLN A O 1
ATOM 3211 N N . ALA A 1 413 ? 6.610 -15.908 11.734 1.00 98.69 413 ALA A N 1
ATOM 3212 C CA . ALA A 1 413 ? 5.704 -16.220 10.630 1.00 98.69 413 ALA A CA 1
ATOM 3213 C C . ALA A 1 413 ? 5.923 -17.654 10.100 1.00 98.69 413 ALA A C 1
ATOM 3215 O O . ALA A 1 413 ? 4.960 -18.371 9.824 1.00 98.69 41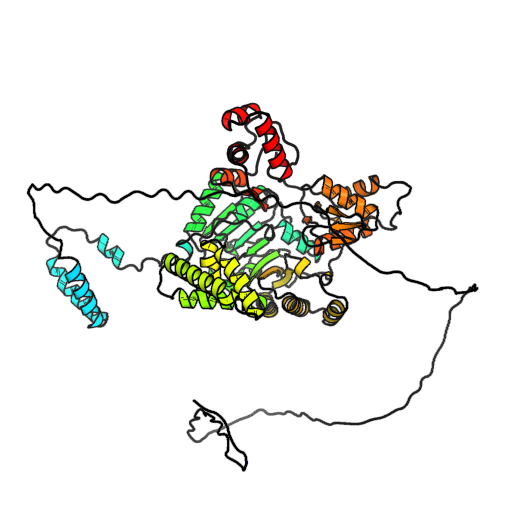3 ALA A O 1
ATOM 3216 N N . ALA A 1 414 ? 7.181 -18.096 9.993 1.00 98.62 414 ALA A N 1
ATOM 3217 C CA . ALA A 1 414 ? 7.528 -19.441 9.538 1.00 98.62 414 ALA A CA 1
ATOM 3218 C C . ALA A 1 414 ? 7.063 -20.545 10.497 1.00 98.62 414 ALA A C 1
ATOM 3220 O O . ALA A 1 414 ? 6.599 -21.591 10.033 1.00 98.62 414 ALA A O 1
ATOM 3221 N N . GLU A 1 415 ? 7.131 -20.309 11.808 1.00 98.38 415 GLU A N 1
ATOM 3222 C CA . GLU A 1 415 ? 6.590 -21.206 12.839 1.00 98.38 415 GLU A CA 1
ATOM 3223 C C . GLU A 1 415 ? 5.076 -21.409 12.688 1.00 98.38 415 GLU A C 1
ATOM 3225 O O . GLU A 1 415 ? 4.576 -22.512 12.895 1.00 98.38 415 GLU A O 1
ATOM 3230 N N . ALA A 1 416 ? 4.355 -20.382 12.231 1.00 98.19 416 ALA A N 1
ATOM 3231 C CA . ALA A 1 416 ? 2.927 -20.456 11.928 1.00 98.19 416 ALA A CA 1
ATOM 3232 C C . ALA A 1 416 ? 2.606 -21.066 10.545 1.00 98.19 416 ALA A C 1
ATOM 3234 O O . ALA A 1 416 ? 1.448 -21.088 10.136 1.00 98.19 416 ALA A O 1
ATOM 3235 N N . GLY A 1 417 ? 3.596 -21.556 9.789 1.00 98.56 417 GLY A N 1
ATOM 3236 C CA . GLY A 1 417 ? 3.373 -22.135 8.457 1.00 98.56 417 GLY A CA 1
ATOM 3237 C C . GLY A 1 417 ? 3.164 -21.098 7.347 1.00 98.56 417 GLY A C 1
ATOM 3238 O O . GLY A 1 417 ? 2.536 -21.396 6.324 1.00 98.56 417 GLY A O 1
ATOM 3239 N N . LEU A 1 418 ? 3.683 -19.885 7.533 1.00 98.81 418 LEU A N 1
ATOM 3240 C CA . LEU A 1 418 ? 3.739 -18.838 6.514 1.00 98.81 418 LEU A CA 1
ATOM 3241 C C . LEU A 1 418 ? 5.168 -18.698 5.972 1.00 98.81 418 LEU A C 1
ATOM 3243 O O . LEU A 1 418 ? 6.132 -19.183 6.557 1.00 98.81 418 LEU A O 1
ATOM 3247 N N . GLN A 1 419 ? 5.323 -18.023 4.843 1.00 98.50 419 GLN A N 1
ATOM 3248 C CA . GLN A 1 419 ? 6.626 -17.638 4.311 1.00 98.50 419 GLN A CA 1
ATOM 3249 C C . GLN A 1 419 ? 6.606 -16.198 3.808 1.00 98.50 419 GLN A C 1
ATOM 3251 O O . GLN A 1 419 ? 5.563 -15.666 3.422 1.00 98.50 419 GLN A O 1
ATOM 3256 N N . TYR A 1 420 ? 7.784 -15.580 3.780 1.00 98.62 420 TYR A N 1
ATOM 3257 C CA . TYR A 1 420 ? 7.979 -14.242 3.238 1.00 98.62 420 TYR A CA 1
ATOM 3258 C C . TYR A 1 420 ? 7.805 -14.224 1.715 1.00 98.62 420 TYR A C 1
ATOM 3260 O O . TYR A 1 420 ? 8.561 -14.880 0.995 1.00 98.62 420 TYR A O 1
ATOM 3268 N N . LEU A 1 421 ? 6.852 -13.427 1.226 1.00 97.88 421 LEU A N 1
ATOM 3269 C CA . LEU A 1 421 ? 6.647 -13.169 -0.199 1.00 97.88 421 LEU A CA 1
ATOM 3270 C C . LEU A 1 421 ? 7.543 -12.014 -0.667 1.00 97.88 421 LEU A C 1
ATOM 3272 O O . LEU A 1 421 ? 8.450 -12.212 -1.477 1.00 97.88 421 LEU A O 1
ATOM 3276 N N . SER A 1 422 ? 7.318 -10.817 -0.135 1.00 97.00 422 SER A N 1
ATOM 3277 C CA . SER A 1 422 ? 8.067 -9.592 -0.440 1.00 97.00 422 SER A CA 1
ATOM 3278 C C . SER A 1 422 ? 7.691 -8.508 0.573 1.00 97.00 422 SER A C 1
ATOM 3280 O O . SER A 1 422 ? 6.884 -8.738 1.467 1.00 97.00 422 SER A O 1
ATOM 3282 N N . ASP A 1 423 ? 8.247 -7.311 0.440 1.00 96.31 423 ASP A N 1
ATOM 3283 C CA . ASP A 1 423 ? 7.662 -6.095 1.005 1.00 96.31 423 ASP A CA 1
ATOM 3284 C C . ASP A 1 423 ? 6.818 -5.373 -0.063 1.00 96.31 423 ASP A C 1
ATOM 3286 O O . ASP A 1 423 ? 7.116 -5.490 -1.256 1.00 96.31 423 ASP A O 1
ATOM 3290 N N . CYS A 1 424 ? 5.783 -4.629 0.342 1.00 92.88 424 CYS A N 1
ATOM 3291 C CA . CYS A 1 424 ? 4.956 -3.831 -0.574 1.00 92.88 424 CYS A CA 1
ATOM 3292 C C . CYS A 1 424 ? 5.746 -2.728 -1.280 1.00 92.88 424 CYS A C 1
ATOM 3294 O O . CYS A 1 424 ? 5.384 -2.301 -2.376 1.00 92.88 424 CYS A O 1
ATOM 3296 N N . GLN A 1 425 ? 6.810 -2.227 -0.654 1.00 90.00 425 GLN A N 1
ATOM 3297 C CA . GLN A 1 425 ? 7.642 -1.188 -1.234 1.00 90.00 425 GLN A CA 1
ATOM 3298 C C . GLN A 1 425 ? 8.830 -1.820 -1.956 1.00 90.00 425 GLN A C 1
ATOM 3300 O O . GLN A 1 425 ? 9.915 -1.945 -1.387 1.00 90.00 425 GLN A O 1
ATOM 3305 N N . LEU A 1 426 ? 8.657 -2.207 -3.224 1.00 90.88 426 LEU A N 1
ATOM 3306 C CA . LEU A 1 426 ? 9.686 -2.961 -3.956 1.00 90.88 426 LEU A CA 1
ATOM 3307 C C . LEU A 1 426 ? 11.028 -2.220 -4.114 1.00 90.88 426 LEU A C 1
ATOM 3309 O O . LEU A 1 426 ? 12.091 -2.843 -4.140 1.00 90.88 426 LEU A O 1
ATOM 3313 N N . HIS A 1 427 ? 11.007 -0.887 -4.113 1.00 87.19 427 HIS A N 1
ATOM 3314 C CA . HIS A 1 427 ? 12.221 -0.068 -4.096 1.00 87.19 427 HIS A CA 1
ATOM 3315 C C . HIS A 1 427 ? 13.058 -0.256 -2.815 1.00 87.19 427 HIS A C 1
ATOM 3317 O O . HIS A 1 427 ? 14.242 0.082 -2.785 1.00 87.19 427 HIS A O 1
ATOM 3323 N N . THR A 1 428 ? 12.470 -0.802 -1.745 1.00 87.94 428 THR A N 1
ATOM 3324 C CA . THR A 1 428 ? 13.188 -1.090 -0.499 1.00 87.94 428 THR A CA 1
ATOM 3325 C C . THR A 1 428 ? 13.971 -2.397 -0.545 1.00 87.94 428 THR A C 1
ATOM 3327 O O . THR A 1 428 ? 14.997 -2.489 0.127 1.00 87.94 428 THR A O 1
ATOM 3330 N N . VAL A 1 429 ? 13.530 -3.350 -1.371 1.00 88.69 429 VAL A N 1
ATOM 3331 C CA . VAL A 1 429 ? 14.074 -4.717 -1.479 1.00 88.69 429 VAL A CA 1
ATOM 3332 C C . VAL A 1 429 ? 14.941 -4.926 -2.726 1.00 88.69 429 VAL A C 1
ATOM 3334 O O . VAL A 1 429 ? 15.513 -5.995 -2.942 1.00 88.69 429 VAL A O 1
ATOM 3337 N N . THR A 1 430 ? 15.054 -3.905 -3.578 1.00 88.62 430 THR A N 1
ATOM 3338 C CA . THR A 1 430 ? 15.889 -3.961 -4.780 1.00 88.62 430 THR A CA 1
ATOM 3339 C C . THR A 1 430 ? 17.361 -3.746 -4.471 1.00 88.62 430 THR A C 1
ATOM 3341 O O . THR A 1 430 ? 17.739 -2.816 -3.762 1.00 88.62 430 THR A O 1
ATOM 3344 N N . LEU A 1 431 ? 18.221 -4.556 -5.092 1.00 90.00 431 LEU A N 1
ATOM 3345 C CA . LEU A 1 431 ? 19.670 -4.356 -5.033 1.00 90.00 431 LEU A CA 1
ATOM 3346 C C . LEU A 1 431 ? 20.120 -3.122 -5.824 1.00 90.00 431 LEU A C 1
ATOM 3348 O O . LEU A 1 431 ? 21.172 -2.564 -5.523 1.00 90.00 431 LEU A O 1
ATOM 3352 N N . ALA A 1 432 ? 19.327 -2.674 -6.805 1.00 85.75 432 ALA A N 1
ATOM 3353 C CA . ALA A 1 432 ? 19.681 -1.575 -7.706 1.00 85.75 432 ALA A CA 1
ATOM 3354 C C . ALA A 1 432 ? 19.945 -0.246 -6.978 1.00 85.75 432 ALA A C 1
ATOM 3356 O O . ALA A 1 432 ? 20.628 0.624 -7.510 1.00 85.75 432 ALA A O 1
ATOM 3357 N N . ARG A 1 433 ? 19.454 -0.102 -5.742 1.00 86.06 433 ARG A N 1
ATOM 3358 C CA . ARG A 1 433 ? 19.686 1.079 -4.903 1.00 86.06 433 ARG A CA 1
ATOM 3359 C C . ARG A 1 433 ? 21.103 1.177 -4.329 1.00 86.06 433 ARG A C 1
ATOM 3361 O O . ARG A 1 433 ? 21.474 2.231 -3.820 1.00 86.06 433 ARG A O 1
ATOM 3368 N N . PHE A 1 434 ? 21.867 0.085 -4.336 1.00 91.38 434 PHE A N 1
ATOM 3369 C CA . PHE A 1 434 ? 23.199 0.026 -3.739 1.00 91.38 434 PHE A CA 1
ATOM 3370 C C . PHE A 1 434 ? 24.303 0.099 -4.795 1.00 91.38 434 PHE A C 1
ATOM 3372 O O . PHE A 1 434 ? 24.088 -0.205 -5.966 1.00 91.38 434 PHE A O 1
ATOM 3379 N N . THR A 1 435 ? 25.516 0.455 -4.373 1.00 94.44 435 THR A N 1
ATOM 3380 C CA . THR A 1 435 ? 26.695 0.462 -5.250 1.00 94.44 435 THR A CA 1
ATOM 3381 C C . THR A 1 435 ? 27.069 -0.961 -5.696 1.00 94.44 435 THR A C 1
ATOM 3383 O O . THR A 1 435 ? 26.797 -1.918 -4.964 1.00 94.44 435 THR A O 1
ATOM 3386 N N . PRO A 1 436 ? 27.740 -1.143 -6.852 1.00 95.75 436 PRO A N 1
ATOM 3387 C CA . PRO A 1 436 ? 28.111 -2.474 -7.342 1.00 95.75 436 PRO A CA 1
ATOM 3388 C C . PRO A 1 436 ? 28.861 -3.358 -6.325 1.00 95.75 436 PRO A C 1
ATOM 3390 O O . PRO A 1 436 ? 28.506 -4.532 -6.220 1.00 95.75 436 PRO A O 1
ATOM 3393 N N . PRO A 1 437 ? 29.810 -2.843 -5.508 1.00 97.06 437 PRO A N 1
ATOM 3394 C CA . PRO A 1 437 ? 30.455 -3.650 -4.469 1.00 97.06 437 PRO A CA 1
ATOM 3395 C C . PRO A 1 437 ? 29.487 -4.174 -3.399 1.00 97.06 437 PRO A C 1
ATOM 3397 O O . PRO A 1 437 ? 29.607 -5.318 -2.964 1.00 97.06 437 PRO A O 1
ATOM 3400 N N . VAL A 1 438 ? 28.506 -3.362 -2.989 1.00 96.56 438 VAL A N 1
ATOM 3401 C CA . VAL A 1 438 ? 27.486 -3.768 -2.009 1.00 96.56 438 VAL A CA 1
ATOM 3402 C C . VAL A 1 438 ? 26.532 -4.787 -2.624 1.00 96.56 438 VAL A C 1
ATOM 3404 O O . VAL A 1 438 ? 26.214 -5.787 -1.985 1.00 96.56 438 VAL A O 1
ATOM 3407 N N . GLN A 1 439 ? 26.114 -4.580 -3.876 1.00 95.44 439 GLN A N 1
ATOM 3408 C CA . GLN A 1 439 ? 25.284 -5.550 -4.592 1.00 95.44 439 GLN A CA 1
ATOM 3409 C C . GLN A 1 439 ? 25.978 -6.911 -4.692 1.00 95.44 439 GLN A C 1
ATOM 3411 O O . GLN A 1 439 ? 25.366 -7.937 -4.414 1.00 95.44 439 GLN A O 1
ATOM 3416 N N . GLU A 1 440 ? 27.256 -6.918 -5.068 1.00 95.94 440 GLU A N 1
ATOM 3417 C CA . GLU A 1 440 ? 28.069 -8.128 -5.165 1.00 95.94 440 GLU A CA 1
ATOM 3418 C C . GLU A 1 440 ? 28.190 -8.834 -3.810 1.00 95.94 440 GLU A C 1
ATOM 3420 O O . GLU A 1 440 ? 27.961 -10.038 -3.711 1.00 95.94 440 GLU A O 1
ATOM 3425 N N . TRP A 1 441 ? 28.452 -8.085 -2.737 1.00 96.81 441 TRP A N 1
ATOM 3426 C CA . TRP A 1 441 ? 28.490 -8.648 -1.389 1.00 96.81 441 TRP A CA 1
ATOM 3427 C C . TRP A 1 441 ? 27.144 -9.266 -0.971 1.00 96.81 441 TRP A C 1
ATOM 3429 O O . TRP A 1 441 ? 27.115 -10.386 -0.464 1.00 96.81 441 TRP A O 1
ATOM 3439 N N . LEU A 1 442 ? 26.023 -8.589 -1.245 1.00 95.50 442 LEU A N 1
ATOM 3440 C CA . LEU A 1 442 ? 24.678 -9.096 -0.947 1.00 95.50 442 LEU A CA 1
ATOM 3441 C C . LEU A 1 442 ? 24.318 -10.336 -1.782 1.00 95.50 442 LEU A C 1
ATOM 3443 O O . LEU A 1 442 ? 23.640 -11.230 -1.276 1.00 95.50 442 LEU A O 1
ATOM 3447 N N . ARG A 1 443 ? 24.778 -10.431 -3.039 1.00 93.69 443 ARG A N 1
ATOM 3448 C CA . ARG A 1 443 ? 24.576 -11.620 -3.891 1.00 93.69 443 ARG A CA 1
ATOM 3449 C C . ARG A 1 443 ? 25.294 -12.854 -3.340 1.00 93.69 443 ARG A C 1
ATOM 3451 O O . ARG A 1 443 ? 24.751 -13.952 -3.429 1.00 93.69 443 ARG A O 1
ATOM 3458 N N . ARG A 1 444 ? 26.459 -12.686 -2.701 1.00 95.06 444 ARG A N 1
ATOM 3459 C CA . ARG A 1 444 ? 27.225 -13.789 -2.080 1.00 95.06 444 ARG A CA 1
ATOM 3460 C C . ARG A 1 444 ? 26.513 -14.465 -0.908 1.00 95.06 444 ARG A C 1
ATOM 3462 O O . ARG A 1 444 ? 26.898 -15.567 -0.535 1.00 95.06 444 ARG A O 1
ATOM 3469 N N . LEU A 1 445 ? 25.470 -13.846 -0.349 1.00 93.06 445 LEU A N 1
ATOM 3470 C CA . LEU A 1 445 ? 24.611 -14.474 0.663 1.00 93.06 445 LEU A CA 1
ATOM 3471 C C . LEU A 1 445 ? 23.750 -15.616 0.087 1.00 93.06 445 LEU A C 1
ATOM 3473 O O . LEU A 1 445 ? 23.150 -16.373 0.847 1.00 93.06 445 LEU A O 1
ATOM 3477 N N . GLY A 1 446 ? 23.701 -15.765 -1.241 1.00 90.12 446 GLY A N 1
ATOM 3478 C CA . GLY A 1 446 ? 23.026 -16.872 -1.908 1.00 90.12 446 GLY A CA 1
ATOM 3479 C C . GLY A 1 446 ? 21.493 -16.781 -1.825 1.00 90.12 446 GLY A C 1
ATOM 3480 O O . GLY A 1 446 ? 20.931 -15.684 -1.940 1.00 90.12 446 GLY A O 1
ATOM 3481 N N . PRO A 1 447 ? 20.789 -17.921 -1.676 1.00 90.56 447 PRO A N 1
ATOM 3482 C CA . PRO A 1 447 ? 19.328 -17.975 -1.742 1.00 90.56 447 PRO A CA 1
ATOM 3483 C C . PRO A 1 447 ? 18.623 -17.495 -0.463 1.00 90.56 447 PRO A C 1
ATOM 3485 O O . PRO A 1 447 ? 17.404 -17.340 -0.480 1.00 90.56 447 PRO A O 1
ATOM 3488 N N . ASP A 1 448 ? 19.355 -17.239 0.628 1.00 93.75 448 ASP A N 1
ATOM 3489 C CA . ASP A 1 448 ? 18.793 -16.788 1.906 1.00 93.75 448 ASP A CA 1
ATOM 3490 C C . ASP A 1 448 ? 18.275 -15.343 1.807 1.00 93.75 448 ASP A C 1
ATOM 3492 O O . ASP A 1 448 ? 18.967 -14.356 2.086 1.00 93.75 448 ASP A O 1
ATOM 3496 N N . VAL A 1 449 ? 17.027 -15.224 1.352 1.00 95.12 449 VAL A N 1
ATOM 3497 C CA . VAL A 1 449 ? 16.345 -13.942 1.171 1.00 95.12 449 VAL A CA 1
ATOM 3498 C C . VAL A 1 449 ? 16.167 -13.208 2.494 1.00 95.12 449 VAL A C 1
ATOM 3500 O O . VAL A 1 449 ? 16.329 -11.993 2.513 1.00 95.12 449 VAL A O 1
ATOM 3503 N N . ILE A 1 450 ? 15.908 -13.920 3.596 1.00 97.81 450 ILE A N 1
ATOM 3504 C CA . ILE A 1 450 ? 15.672 -13.302 4.904 1.00 97.81 450 ILE A CA 1
ATOM 3505 C C . ILE A 1 450 ? 16.939 -12.619 5.398 1.00 97.81 450 ILE A C 1
ATOM 3507 O O . ILE A 1 450 ? 16.912 -11.454 5.797 1.00 97.81 450 ILE A O 1
ATOM 3511 N N . ARG A 1 451 ? 18.078 -13.306 5.298 1.00 97.12 451 ARG A N 1
ATOM 3512 C CA . ARG A 1 451 ? 19.369 -12.732 5.667 1.00 97.12 451 ARG A CA 1
ATOM 3513 C C . ARG A 1 451 ? 19.756 -11.565 4.767 1.00 97.12 451 ARG A C 1
ATOM 3515 O O . ARG A 1 451 ? 20.244 -10.553 5.267 1.00 97.12 451 ARG A O 1
ATOM 3522 N N . ARG A 1 452 ? 19.531 -11.675 3.454 1.00 96.62 452 ARG A N 1
ATOM 3523 C CA . ARG A 1 452 ? 19.806 -10.582 2.509 1.00 96.62 452 ARG A CA 1
ATOM 3524 C C . ARG A 1 452 ? 18.976 -9.337 2.827 1.00 96.62 452 ARG A C 1
ATOM 3526 O O . ARG A 1 452 ? 19.541 -8.255 2.941 1.00 96.62 452 ARG A O 1
ATOM 3533 N N . GLU A 1 453 ? 17.670 -9.495 3.017 1.00 96.88 453 GLU A N 1
ATOM 3534 C CA . GLU A 1 453 ? 16.745 -8.440 3.454 1.00 96.88 453 GLU A CA 1
ATOM 3535 C C . GLU A 1 453 ? 17.169 -7.801 4.777 1.00 96.88 453 GLU A C 1
ATOM 3537 O O . GLU A 1 453 ? 17.181 -6.578 4.895 1.00 96.88 453 GLU A O 1
ATOM 3542 N N . GLN A 1 454 ? 17.593 -8.608 5.751 1.00 97.94 454 GLN A N 1
ATOM 3543 C CA . GLN A 1 454 ? 18.046 -8.094 7.039 1.00 97.94 454 GLN A CA 1
ATOM 3544 C C . GLN A 1 454 ? 19.294 -7.208 6.906 1.00 97.94 454 GLN A C 1
ATOM 3546 O O . GLN A 1 454 ? 19.393 -6.179 7.576 1.00 97.94 454 GLN A O 1
ATOM 3551 N N . TYR A 1 455 ? 20.244 -7.568 6.037 1.00 97.25 455 TYR A N 1
ATOM 3552 C CA . TYR A 1 455 ? 21.381 -6.691 5.746 1.00 97.25 455 TYR A CA 1
ATOM 3553 C C . TYR A 1 455 ? 20.961 -5.428 5.000 1.00 97.25 455 TYR A C 1
ATOM 3555 O O . TYR A 1 455 ? 21.497 -4.357 5.278 1.00 97.25 455 TYR A O 1
ATOM 3563 N N . MET A 1 456 ? 19.992 -5.518 4.088 1.00 96.38 456 MET A N 1
ATOM 3564 C CA . MET A 1 456 ? 19.453 -4.325 3.435 1.00 96.38 456 MET A CA 1
ATOM 3565 C C . MET A 1 456 ? 18.809 -3.379 4.454 1.00 96.38 456 MET A C 1
ATOM 3567 O O . MET A 1 456 ? 19.077 -2.183 4.383 1.00 96.38 456 MET A O 1
ATOM 3571 N N . ASP A 1 457 ? 18.076 -3.887 5.449 1.00 97.00 457 ASP A N 1
ATOM 3572 C CA . ASP A 1 457 ? 17.518 -3.068 6.538 1.00 97.00 457 ASP A CA 1
ATOM 3573 C C . ASP A 1 457 ? 18.579 -2.323 7.335 1.00 97.00 457 ASP A C 1
ATOM 3575 O O . ASP A 1 457 ? 18.368 -1.165 7.698 1.00 97.00 457 ASP A O 1
ATOM 3579 N N . LEU A 1 458 ? 19.721 -2.973 7.587 1.00 95.69 458 LEU A N 1
ATOM 3580 C CA . LEU A 1 458 ? 20.865 -2.346 8.246 1.00 95.69 458 LEU A CA 1
ATOM 3581 C C . LEU A 1 458 ? 21.436 -1.207 7.395 1.00 95.69 458 LEU A C 1
ATOM 3583 O O . LEU A 1 458 ? 21.707 -0.131 7.917 1.00 95.69 458 LEU A O 1
ATOM 3587 N N . LEU A 1 459 ? 21.590 -1.427 6.087 1.00 94.94 459 LEU A N 1
ATOM 3588 C CA . LEU A 1 459 ? 22.166 -0.442 5.167 1.00 94.94 459 LEU A CA 1
ATOM 3589 C C . LEU A 1 459 ? 21.269 0.784 4.953 1.00 94.94 459 LEU A C 1
ATOM 3591 O O . LEU A 1 459 ? 21.777 1.855 4.630 1.00 94.94 459 LEU A O 1
ATOM 3595 N N . ILE A 1 460 ? 19.951 0.629 5.100 1.00 92.62 460 ILE A N 1
ATOM 3596 C CA . ILE A 1 460 ? 18.966 1.696 4.845 1.00 92.62 460 ILE A CA 1
ATOM 3597 C C . ILE A 1 460 ? 18.342 2.237 6.134 1.00 92.62 460 ILE A C 1
ATOM 3599 O O . ILE A 1 460 ? 17.446 3.076 6.068 1.00 92.62 460 ILE A O 1
ATOM 3603 N N . THR A 1 461 ? 18.789 1.739 7.290 1.00 94.38 461 THR A N 1
ATOM 3604 C CA . THR A 1 461 ? 18.282 2.092 8.622 1.00 94.38 461 THR A CA 1
ATOM 3605 C C . THR A 1 461 ? 16.757 1.981 8.696 1.00 94.38 461 THR A C 1
ATOM 3607 O O . THR A 1 461 ? 16.048 2.912 9.083 1.00 94.38 461 THR A O 1
ATOM 3610 N N . ARG A 1 462 ? 16.220 0.834 8.266 1.00 94.94 462 ARG A N 1
ATOM 3611 C CA . ARG A 1 462 ? 14.771 0.645 8.139 1.00 94.94 462 ARG A CA 1
ATOM 3612 C C . ARG A 1 462 ? 14.090 0.693 9.506 1.00 94.94 462 ARG A C 1
ATOM 3614 O O . ARG A 1 462 ? 14.500 -0.017 10.417 1.00 94.94 462 ARG A O 1
ATOM 3621 N N . ALA A 1 463 ? 13.054 1.525 9.633 1.00 94.75 463 ALA A N 1
ATOM 3622 C CA . ALA A 1 463 ? 12.275 1.687 10.868 1.00 94.75 463 ALA A CA 1
ATOM 3623 C C . ALA A 1 463 ? 10.885 1.031 10.813 1.00 94.75 463 ALA A C 1
ATOM 3625 O O . ALA A 1 463 ? 10.260 0.840 11.851 1.00 94.75 463 ALA A O 1
ATOM 3626 N N . PHE A 1 464 ? 10.393 0.705 9.615 1.00 95.88 464 PHE A N 1
ATOM 3627 C CA . PHE A 1 464 ? 9.049 0.178 9.390 1.00 95.88 464 PHE A CA 1
ATOM 3628 C C . PHE A 1 464 ? 9.041 -0.773 8.190 1.00 95.88 464 PHE A C 1
ATOM 3630 O O . PHE A 1 464 ? 9.685 -0.503 7.166 1.00 95.88 464 PHE A O 1
ATOM 3637 N N . ARG A 1 465 ? 8.322 -1.888 8.314 1.00 97.88 465 ARG A N 1
ATOM 3638 C CA . ARG A 1 465 ? 8.130 -2.887 7.258 1.00 97.88 465 ARG A CA 1
ATOM 3639 C C . ARG A 1 465 ? 6.659 -3.059 6.925 1.00 97.88 465 ARG A C 1
ATOM 3641 O O . ARG A 1 465 ? 5.795 -2.888 7.779 1.00 97.88 465 ARG A O 1
ATOM 3648 N N . GLN A 1 466 ? 6.401 -3.397 5.668 1.00 98.00 466 GLN A N 1
ATOM 3649 C CA . GLN A 1 466 ? 5.081 -3.619 5.091 1.00 98.00 466 GLN A CA 1
ATOM 3650 C C . GLN A 1 466 ? 5.129 -4.953 4.357 1.00 98.00 466 GLN A C 1
ATOM 3652 O O . GLN A 1 466 ? 5.246 -5.023 3.134 1.00 98.00 466 GLN A O 1
ATOM 3657 N N . THR A 1 467 ? 5.149 -6.019 5.147 1.00 98.69 467 THR A N 1
ATOM 3658 C CA . THR A 1 467 ? 5.540 -7.343 4.687 1.00 98.69 467 THR A CA 1
ATOM 3659 C C . THR A 1 467 ? 4.347 -8.099 4.129 1.00 98.69 467 THR A C 1
ATOM 3661 O O . THR A 1 467 ? 3.289 -8.168 4.750 1.00 98.69 467 THR A O 1
ATOM 3664 N N . LEU A 1 468 ? 4.561 -8.727 2.978 1.00 98.81 468 LEU A N 1
ATOM 3665 C CA . LEU A 1 468 ? 3.667 -9.710 2.399 1.00 98.81 468 LEU A CA 1
ATOM 3666 C C . LEU A 1 468 ? 4.096 -11.119 2.800 1.00 98.81 468 LEU A C 1
ATOM 3668 O O . LEU A 1 468 ? 5.268 -11.495 2.688 1.00 98.81 468 LEU A O 1
ATOM 3672 N N . LEU A 1 469 ? 3.120 -11.909 3.220 1.00 98.88 469 LEU A N 1
ATOM 3673 C CA . LEU A 1 469 ? 3.235 -13.309 3.582 1.00 98.88 469 LEU A CA 1
ATOM 3674 C C . LEU A 1 469 ? 2.295 -14.137 2.704 1.00 98.88 469 LEU A C 1
ATOM 3676 O O . LEU A 1 469 ? 1.229 -13.679 2.298 1.00 98.88 469 LEU A O 1
ATOM 3680 N N . CYS A 1 470 ? 2.681 -15.377 2.447 1.00 98.75 470 CYS A N 1
ATOM 3681 C CA . CYS A 1 470 ? 1.813 -16.389 1.852 1.00 98.75 470 CYS A CA 1
ATOM 3682 C C . CYS A 1 470 ? 1.995 -17.712 2.600 1.00 98.75 470 CYS A C 1
ATOM 3684 O O . CYS A 1 470 ? 2.865 -17.833 3.470 1.00 98.75 470 CYS A O 1
ATOM 3686 N N . ARG A 1 471 ? 1.170 -18.710 2.289 1.00 98.56 471 ARG A N 1
ATOM 3687 C CA . ARG A 1 471 ? 1.318 -20.054 2.850 1.00 98.56 471 ARG A CA 1
ATOM 3688 C C . ARG A 1 471 ? 2.678 -20.653 2.467 1.00 98.56 471 ARG A C 1
ATOM 3690 O O . ARG A 1 471 ? 3.151 -20.464 1.347 1.00 98.56 471 ARG A O 1
ATOM 3697 N N . LYS A 1 472 ? 3.323 -21.367 3.394 1.00 97.94 472 LYS A N 1
ATOM 3698 C CA . LYS A 1 472 ? 4.668 -21.951 3.211 1.00 97.94 472 LYS A CA 1
ATOM 3699 C C . LYS A 1 472 ? 4.759 -22.946 2.044 1.00 97.94 472 LYS A C 1
ATOM 3701 O O . LYS A 1 472 ? 5.840 -23.182 1.518 1.00 97.94 472 LYS A O 1
ATOM 3706 N N . GLU A 1 473 ? 3.638 -23.534 1.649 1.00 97.06 473 GLU A N 1
ATOM 3707 C CA . GLU A 1 473 ? 3.556 -24.525 0.578 1.00 97.06 473 GLU A CA 1
ATOM 3708 C C . GLU A 1 473 ? 3.682 -23.906 -0.821 1.00 97.06 473 GLU A C 1
ATOM 3710 O O . GLU A 1 473 ? 4.002 -24.611 -1.779 1.00 97.06 473 GLU A O 1
ATOM 3715 N N . VAL A 1 474 ? 3.465 -22.593 -0.951 1.00 96.31 474 VAL A N 1
ATOM 3716 C CA . VAL A 1 474 ? 3.473 -21.923 -2.251 1.00 96.31 474 VAL A CA 1
ATOM 3717 C C . VAL A 1 474 ? 4.896 -21.792 -2.798 1.00 96.31 474 VAL A C 1
ATOM 3719 O O . VAL A 1 474 ? 5.826 -21.409 -2.091 1.00 96.31 474 VAL A O 1
ATOM 3722 N N . GLN A 1 475 ? 5.083 -22.088 -4.081 1.00 94.94 475 GLN A N 1
ATOM 3723 C CA . GLN A 1 475 ? 6.381 -21.941 -4.736 1.00 94.94 475 GLN A CA 1
ATOM 3724 C C . GLN A 1 475 ? 6.572 -20.509 -5.236 1.00 94.94 475 GLN A C 1
ATOM 3726 O O . GLN A 1 475 ? 5.793 -20.012 -6.047 1.00 94.94 475 GLN A O 1
ATOM 3731 N N . LEU A 1 476 ? 7.633 -19.854 -4.763 1.00 95.19 476 LEU A N 1
ATOM 3732 C CA . LEU A 1 476 ? 7.999 -18.496 -5.160 1.00 95.19 476 LEU A CA 1
ATOM 3733 C C . LEU A 1 476 ? 9.150 -18.508 -6.166 1.00 95.19 476 LEU A C 1
ATOM 3735 O O . LEU A 1 476 ? 10.105 -19.271 -6.035 1.00 95.19 476 LEU A O 1
ATOM 3739 N N . THR A 1 477 ? 9.099 -17.600 -7.137 1.00 93.12 477 THR A N 1
ATOM 3740 C CA . THR A 1 477 ? 10.165 -17.376 -8.122 1.00 93.12 477 THR A CA 1
ATOM 3741 C C . THR A 1 477 ? 10.957 -16.123 -7.759 1.00 93.12 477 THR A C 1
ATOM 3743 O O . THR A 1 477 ? 10.381 -15.061 -7.531 1.00 93.12 477 THR A O 1
ATOM 3746 N N . ARG A 1 478 ? 12.289 -16.236 -7.690 1.00 89.62 478 ARG A N 1
ATOM 3747 C CA . ARG A 1 478 ? 13.208 -15.113 -7.434 1.00 89.62 478 ARG A CA 1
ATOM 3748 C C . ARG A 1 478 ? 14.422 -15.216 -8.374 1.00 89.62 478 ARG A C 1
ATOM 3750 O O . ARG A 1 478 ? 14.974 -16.311 -8.471 1.00 89.62 478 ARG A O 1
ATOM 3757 N N . PRO A 1 479 ? 14.899 -14.120 -9.002 1.00 89.44 479 PRO A N 1
ATOM 3758 C CA . PRO A 1 479 ? 14.369 -12.749 -8.959 1.00 89.44 479 PRO A CA 1
ATOM 3759 C C . PRO A 1 479 ? 13.006 -12.620 -9.668 1.00 89.44 479 PRO A C 1
ATOM 3761 O O . PRO A 1 479 ? 12.479 -13.611 -10.164 1.00 89.44 479 PRO A O 1
ATOM 3764 N N . ILE A 1 480 ? 12.435 -11.408 -9.684 1.00 91.25 480 ILE A N 1
ATOM 3765 C CA . ILE A 1 480 ? 11.210 -11.100 -10.443 1.00 91.25 480 ILE A CA 1
ATOM 3766 C C . ILE A 1 480 ? 11.400 -11.540 -11.898 1.00 91.25 480 ILE A C 1
ATOM 3768 O O . ILE A 1 480 ? 12.404 -11.176 -12.510 1.00 91.25 480 ILE A O 1
ATOM 3772 N N . ASP A 1 481 ? 10.437 -12.290 -12.437 1.00 91.50 481 ASP A N 1
ATOM 3773 C CA . ASP A 1 481 ? 10.394 -12.663 -13.853 1.00 91.50 481 ASP A CA 1
ATOM 3774 C C . ASP A 1 481 ? 9.661 -11.567 -14.645 1.00 91.50 481 ASP A C 1
ATOM 3776 O O . ASP A 1 481 ? 8.439 -11.438 -14.513 1.00 91.50 481 ASP A O 1
ATOM 3780 N N . PRO A 1 482 ? 10.358 -10.781 -15.486 1.00 94.62 482 PRO A N 1
ATOM 3781 C CA . PRO A 1 482 ? 9.738 -9.683 -16.221 1.00 94.62 482 PRO A CA 1
ATOM 3782 C C . PRO A 1 482 ? 8.623 -10.145 -17.160 1.00 94.62 482 PRO A C 1
ATOM 3784 O O . PRO A 1 482 ? 7.699 -9.382 -17.419 1.00 94.62 482 PRO A O 1
ATOM 3787 N N . ARG A 1 483 ? 8.632 -11.412 -17.601 1.00 95.81 483 ARG A N 1
ATOM 3788 C CA . ARG A 1 483 ? 7.577 -11.971 -18.463 1.00 95.81 483 ARG A CA 1
ATOM 3789 C C . ARG A 1 483 ? 6.197 -11.948 -17.808 1.00 95.81 483 ARG A C 1
ATOM 3791 O O . ARG A 1 483 ? 5.186 -11.962 -18.502 1.00 95.81 483 ARG A O 1
ATOM 3798 N N . ARG A 1 484 ? 6.136 -11.869 -16.475 1.00 9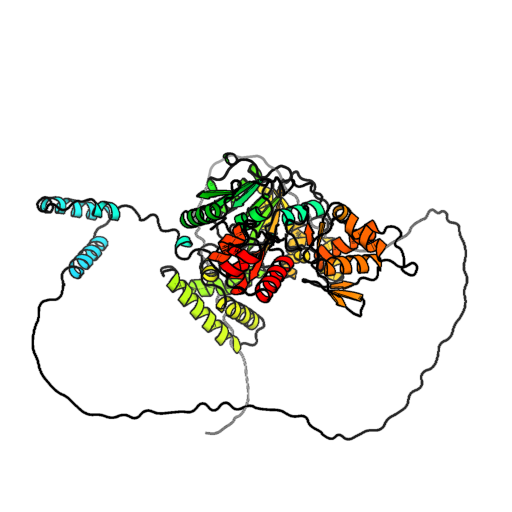5.94 484 ARG A N 1
ATOM 3799 C CA . ARG A 1 484 ? 4.883 -11.739 -15.719 1.00 95.94 484 ARG A CA 1
ATOM 3800 C C . ARG A 1 484 ? 4.176 -10.404 -15.963 1.00 95.94 484 ARG A C 1
ATOM 3802 O O . ARG A 1 484 ? 2.967 -10.337 -15.778 1.00 95.94 484 ARG A O 1
ATOM 3809 N N . VAL A 1 485 ? 4.888 -9.380 -16.439 1.00 97.62 485 VAL A N 1
ATOM 3810 C CA . VAL A 1 485 ? 4.299 -8.088 -16.832 1.00 97.62 485 VAL A CA 1
ATOM 3811 C C . VAL A 1 485 ? 3.309 -8.243 -17.992 1.00 97.62 485 VAL A C 1
ATOM 3813 O O . VAL A 1 485 ? 2.365 -7.464 -18.073 1.00 97.62 485 VAL A O 1
ATOM 3816 N N . ALA A 1 486 ? 3.459 -9.268 -18.842 1.00 97.19 486 ALA A N 1
ATOM 3817 C CA . ALA A 1 486 ? 2.590 -9.483 -20.000 1.00 97.19 486 ALA A CA 1
ATOM 3818 C C . ALA A 1 486 ? 1.093 -9.569 -19.656 1.00 97.19 486 ALA A C 1
ATOM 3820 O O . ALA A 1 486 ? 0.258 -9.175 -20.466 1.00 97.19 486 ALA A O 1
ATOM 3821 N N . GLY A 1 487 ? 0.763 -10.090 -18.470 1.00 96.06 487 GLY A N 1
ATOM 3822 C CA . GLY A 1 487 ? -0.614 -10.255 -17.998 1.00 96.06 487 GLY A CA 1
ATOM 3823 C C . GLY A 1 487 ? -1.134 -9.105 -17.134 1.00 96.06 487 GLY A C 1
ATOM 3824 O O . GLY A 1 487 ? -2.191 -9.252 -16.530 1.00 96.06 487 GLY A O 1
ATOM 3825 N N . LEU A 1 488 ? -0.392 -8.001 -17.016 1.00 98.06 488 LEU A N 1
ATOM 3826 C CA . LEU A 1 488 ? -0.708 -6.901 -16.106 1.00 98.06 488 LEU A CA 1
ATOM 3827 C C . LEU A 1 488 ? -1.107 -5.630 -16.859 1.00 98.06 488 LEU A C 1
ATOM 3829 O O . LEU A 1 488 ? -0.790 -5.429 -18.035 1.00 98.06 488 LEU A O 1
ATOM 3833 N N . TYR A 1 489 ? -1.778 -4.741 -16.135 1.00 97.88 489 TYR A N 1
ATOM 3834 C CA . TYR A 1 489 ? -2.014 -3.365 -16.541 1.00 97.88 489 TYR A CA 1
ATOM 3835 C C . TYR A 1 489 ? -0.890 -2.473 -16.022 1.00 97.88 489 TYR A C 1
ATOM 3837 O O . TYR A 1 489 ? -0.379 -2.672 -14.920 1.00 97.88 489 TYR A O 1
ATOM 3845 N N . VAL A 1 490 ? -0.531 -1.464 -16.806 1.00 97.69 490 VAL A N 1
ATOM 3846 C CA . VAL A 1 490 ? 0.594 -0.565 -16.559 1.00 97.69 490 VAL A CA 1
ATOM 3847 C C . VAL A 1 490 ? 0.076 0.866 -16.488 1.00 97.69 490 VAL A C 1
ATOM 3849 O O . VAL A 1 490 ? -0.642 1.312 -17.384 1.00 97.69 490 VAL A O 1
ATOM 3852 N N . SER A 1 491 ? 0.454 1.586 -15.434 1.00 95.00 491 SER A N 1
ATOM 3853 C CA . SER A 1 491 ? 0.270 3.033 -15.307 1.00 95.00 491 SER A CA 1
ATOM 3854 C C . SER A 1 491 ? 1.572 3.686 -14.884 1.00 95.00 491 SER A C 1
ATOM 3856 O O . SER A 1 491 ? 2.422 3.063 -14.256 1.00 95.00 491 SER A O 1
ATOM 3858 N N . GLY A 1 492 ? 1.742 4.962 -15.180 1.00 92.88 492 GLY A N 1
ATOM 3859 C CA . GLY A 1 492 ? 2.858 5.707 -14.629 1.00 92.88 492 GLY A CA 1
ATOM 3860 C C . GLY A 1 492 ? 2.961 7.097 -15.208 1.00 92.88 492 GLY A C 1
ATOM 3861 O O . GLY A 1 492 ? 2.613 7.342 -16.360 1.00 92.88 492 GLY A O 1
ATOM 3862 N N . ARG A 1 493 ? 3.505 8.004 -14.407 1.00 92.19 493 ARG A N 1
ATOM 3863 C CA . ARG A 1 493 ? 3.886 9.334 -14.857 1.00 92.19 493 ARG A CA 1
ATOM 3864 C C . ARG A 1 493 ? 5.387 9.491 -14.704 1.00 92.19 493 ARG A C 1
ATOM 3866 O O . ARG A 1 493 ? 5.878 9.694 -13.597 1.00 92.19 493 ARG A O 1
ATOM 3873 N N . LEU A 1 494 ? 6.091 9.388 -15.826 1.00 93.62 494 LEU A N 1
ATOM 3874 C CA . LEU A 1 494 ? 7.524 9.629 -15.898 1.00 93.62 494 LEU A CA 1
ATOM 3875 C C . LEU A 1 494 ? 7.777 10.881 -16.727 1.00 93.62 494 LEU A C 1
ATOM 3877 O O . LEU A 1 494 ? 7.290 10.995 -17.850 1.00 93.62 494 LEU A O 1
ATOM 3881 N N . GLU A 1 495 ? 8.539 11.817 -16.178 1.00 95.44 495 GLU A N 1
ATOM 3882 C CA . GLU A 1 495 ? 8.916 13.045 -16.865 1.00 95.44 495 GLU A CA 1
ATOM 3883 C C . GLU A 1 495 ? 10.242 12.820 -17.616 1.00 95.44 495 GLU A C 1
ATOM 3885 O O . GLU A 1 495 ? 11.243 12.438 -16.996 1.00 95.44 495 GLU A O 1
ATOM 3890 N N . PRO A 1 496 ? 10.279 13.016 -18.947 1.00 95.50 496 PRO A N 1
ATOM 3891 C CA . PRO A 1 496 ? 11.507 12.870 -19.717 1.00 95.50 496 PRO A CA 1
ATOM 3892 C C . PRO A 1 496 ? 12.500 13.998 -19.403 1.00 95.50 496 PRO A C 1
ATOM 3894 O O . PRO A 1 496 ? 12.119 15.137 -19.126 1.00 95.50 496 PRO A O 1
ATOM 3897 N N . ARG A 1 497 ? 13.790 13.682 -19.496 1.00 94.88 497 ARG A N 1
ATOM 3898 C CA . ARG A 1 497 ? 14.924 14.606 -19.391 1.00 94.88 497 ARG A CA 1
ATOM 3899 C C . ARG A 1 497 ? 15.688 14.649 -20.719 1.00 94.88 497 ARG A C 1
ATOM 3901 O O . ARG A 1 497 ? 15.708 13.667 -21.465 1.00 94.88 497 ARG A O 1
ATOM 3908 N N . ASP A 1 498 ? 16.368 15.765 -20.980 1.00 90.88 498 ASP A N 1
ATOM 3909 C CA . ASP A 1 498 ? 17.137 15.983 -22.220 1.00 90.88 498 ASP A CA 1
ATOM 3910 C C . ASP A 1 498 ? 18.279 14.972 -22.396 1.00 90.88 498 ASP A C 1
ATOM 3912 O O . ASP A 1 498 ? 18.658 14.620 -23.509 1.00 90.88 498 ASP A O 1
ATOM 3916 N N . ASP A 1 499 ? 18.791 14.439 -21.288 1.00 91.06 499 ASP A N 1
ATOM 3917 C CA . ASP A 1 499 ? 19.825 13.410 -21.264 1.00 91.06 499 ASP A CA 1
ATOM 3918 C C . ASP A 1 499 ? 19.268 11.983 -21.405 1.00 91.06 499 ASP A C 1
ATOM 3920 O O . ASP A 1 499 ? 19.921 11.026 -21.004 1.00 91.06 499 ASP A O 1
ATOM 3924 N N . GLY A 1 500 ? 18.052 11.800 -21.923 1.00 90.31 500 GLY A N 1
ATOM 3925 C CA . GLY A 1 500 ? 17.465 10.477 -22.163 1.00 90.31 500 GLY A CA 1
ATOM 3926 C C . GLY A 1 500 ? 17.066 9.705 -20.901 1.00 90.31 500 GLY A C 1
ATOM 3927 O O . GLY A 1 500 ? 16.727 8.522 -20.993 1.00 90.31 500 GLY A O 1
ATOM 3928 N N . ARG A 1 501 ? 17.099 10.335 -19.722 1.00 95.12 501 ARG A N 1
ATOM 3929 C CA . ARG A 1 501 ? 16.510 9.770 -18.505 1.00 95.12 501 ARG A CA 1
ATOM 3930 C C . ARG A 1 501 ? 15.018 10.067 -18.419 1.00 95.12 501 ARG A C 1
ATOM 3932 O O . ARG A 1 501 ? 14.533 11.070 -18.928 1.00 95.12 501 ARG A O 1
ATOM 3939 N N . PHE A 1 502 ? 14.309 9.193 -17.723 1.00 95.81 502 PHE A N 1
ATOM 3940 C CA . PHE A 1 502 ? 12.920 9.358 -17.325 1.00 95.81 502 PHE A CA 1
ATOM 3941 C C . PHE A 1 502 ? 12.855 9.359 -15.806 1.00 95.81 502 PHE A C 1
ATOM 3943 O O . PHE A 1 502 ? 13.320 8.414 -15.170 1.00 95.81 502 PHE A O 1
ATOM 3950 N N . GLU A 1 503 ? 12.309 10.423 -15.233 1.00 94.88 503 GLU A N 1
ATOM 3951 C CA . GLU A 1 503 ? 12.201 10.617 -13.790 1.00 94.88 503 GLU A CA 1
ATOM 3952 C C . GLU A 1 503 ? 10.782 10.332 -13.321 1.00 94.88 503 GLU A C 1
ATOM 3954 O O . GLU A 1 503 ? 9.820 10.845 -13.887 1.00 94.88 503 GLU A O 1
ATOM 3959 N N . GLY A 1 504 ? 10.655 9.505 -12.292 1.00 91.00 504 GLY A N 1
ATOM 3960 C CA . GLY A 1 504 ? 9.387 9.237 -11.631 1.00 91.00 504 GLY A CA 1
ATOM 3961 C C . GLY A 1 504 ? 9.433 9.651 -10.165 1.00 91.00 504 GLY A C 1
ATOM 3962 O O . GLY A 1 504 ? 10.208 10.514 -9.760 1.00 91.00 504 GLY A O 1
ATOM 3963 N N . THR A 1 505 ? 8.586 9.037 -9.348 1.00 83.88 505 THR A N 1
ATOM 3964 C CA . THR A 1 505 ? 8.386 9.437 -7.948 1.00 83.88 505 THR A CA 1
ATOM 3965 C C . THR A 1 505 ? 9.517 9.011 -7.014 1.00 83.88 505 THR A C 1
ATOM 3967 O O . THR A 1 505 ? 9.728 9.653 -5.988 1.00 83.88 505 THR A O 1
ATOM 3970 N N . VAL A 1 506 ? 10.235 7.933 -7.347 1.00 79.81 506 VAL A N 1
ATOM 3971 C CA . VAL A 1 506 ? 11.262 7.328 -6.473 1.00 79.81 506 VAL A CA 1
ATOM 3972 C C . VAL A 1 506 ? 12.682 7.529 -7.012 1.00 79.81 506 VAL A C 1
ATOM 3974 O O . VAL A 1 506 ? 13.648 7.507 -6.250 1.00 79.81 506 VAL A O 1
ATOM 3977 N N . GLY A 1 507 ? 12.829 7.743 -8.319 1.00 86.81 507 GLY A N 1
ATOM 3978 C CA . GLY A 1 507 ? 14.131 7.797 -8.968 1.00 86.81 507 GLY A CA 1
ATOM 3979 C C . GLY A 1 507 ? 14.022 8.035 -10.465 1.00 86.81 507 GLY A C 1
ATOM 3980 O O . GLY A 1 507 ? 13.067 8.643 -10.944 1.00 86.81 507 GLY A O 1
ATOM 3981 N N . TRP A 1 508 ? 15.007 7.546 -11.211 1.00 91.75 508 TRP A N 1
ATOM 3982 C CA . TRP A 1 508 ? 15.062 7.692 -12.660 1.00 91.75 508 TRP A CA 1
ATOM 3983 C C . TRP A 1 508 ? 15.563 6.417 -13.336 1.00 91.75 508 TRP A C 1
ATOM 3985 O O . TRP A 1 508 ? 16.262 5.607 -12.727 1.00 91.75 508 TRP A O 1
ATOM 3995 N N . ILE A 1 509 ? 15.231 6.265 -14.616 1.00 92.06 509 ILE A N 1
ATOM 3996 C CA . ILE A 1 509 ? 15.742 5.208 -15.494 1.00 92.06 509 ILE A CA 1
ATOM 3997 C C . ILE A 1 509 ? 16.255 5.819 -16.792 1.00 92.06 509 ILE A C 1
ATOM 3999 O O . ILE A 1 509 ? 15.660 6.746 -17.338 1.00 92.06 509 ILE A O 1
ATOM 4003 N N . ARG A 1 510 ? 17.392 5.320 -17.275 1.00 93.62 510 ARG A N 1
ATOM 4004 C CA . ARG A 1 510 ? 17.916 5.667 -18.597 1.00 93.62 510 ARG A CA 1
ATOM 4005 C C . ARG A 1 510 ? 17.150 4.869 -19.651 1.00 93.62 510 ARG A C 1
ATOM 4007 O O . ARG A 1 510 ? 17.023 3.656 -19.514 1.00 93.62 510 ARG A O 1
ATOM 4014 N N . VAL A 1 511 ? 16.646 5.548 -20.679 1.00 94.19 511 VAL A N 1
ATOM 4015 C CA . VAL A 1 511 ? 15.849 4.927 -21.742 1.00 94.19 511 VAL A CA 1
ATOM 4016 C C . VAL A 1 511 ? 16.458 5.249 -23.100 1.00 94.19 511 VAL A C 1
ATOM 4018 O O . VAL A 1 511 ? 16.244 6.324 -23.668 1.00 94.19 511 VAL A O 1
ATOM 4021 N N . ASP A 1 512 ? 17.213 4.286 -23.619 1.00 91.62 512 ASP A N 1
ATOM 4022 C CA . ASP A 1 512 ? 17.832 4.384 -24.943 1.00 91.62 512 ASP A CA 1
ATOM 4023 C C . ASP A 1 512 ? 16.945 3.767 -26.043 1.00 91.62 512 ASP A C 1
ATOM 4025 O O . ASP A 1 512 ? 16.986 4.224 -27.179 1.00 91.62 512 ASP A O 1
ATOM 4029 N N . SER A 1 513 ? 16.083 2.796 -25.705 1.00 95.06 513 SER A N 1
ATOM 4030 C CA . SER A 1 513 ? 15.135 2.182 -26.650 1.00 95.06 513 SER A CA 1
ATOM 4031 C C . SER A 1 513 ? 14.045 3.181 -27.087 1.00 95.06 513 SER A C 1
ATOM 4033 O O . SER A 1 513 ? 13.328 3.718 -26.227 1.00 95.06 513 SER A O 1
ATOM 4035 N N . PRO A 1 514 ? 13.859 3.410 -28.406 1.00 96.31 514 PRO A N 1
ATOM 4036 C CA . PRO A 1 514 ? 12.742 4.193 -28.932 1.00 96.31 514 PRO A CA 1
ATOM 4037 C C . PRO A 1 514 ? 11.373 3.620 -28.540 1.00 96.31 514 PRO A C 1
ATOM 4039 O O . PRO A 1 514 ? 10.471 4.385 -28.195 1.00 96.31 514 PRO A O 1
ATOM 4042 N N . LEU A 1 515 ? 11.227 2.289 -28.505 1.00 97.62 515 LEU A N 1
ATOM 4043 C CA . LEU A 1 515 ? 9.996 1.610 -28.088 1.00 97.62 515 LEU A CA 1
ATOM 4044 C C . LEU A 1 515 ? 9.636 1.929 -26.636 1.00 97.62 515 LEU A C 1
ATOM 4046 O O . LEU A 1 515 ? 8.512 2.337 -26.342 1.00 97.62 515 LEU A O 1
ATOM 4050 N N . VAL A 1 516 ? 10.593 1.774 -25.719 1.00 97.19 516 VAL A N 1
ATOM 4051 C CA . VAL A 1 516 ? 10.376 2.038 -24.288 1.00 97.19 516 VAL A CA 1
ATOM 4052 C C . VAL A 1 516 ? 10.087 3.521 -24.057 1.00 97.19 516 VAL A C 1
ATOM 4054 O O . VAL A 1 516 ? 9.195 3.865 -23.279 1.00 97.19 516 VAL A O 1
ATOM 4057 N N . ARG A 1 517 ? 10.777 4.411 -24.781 1.00 96.88 517 ARG A N 1
ATOM 4058 C CA . ARG A 1 517 ? 10.505 5.855 -24.764 1.00 96.88 517 ARG A CA 1
ATOM 4059 C C . ARG A 1 517 ? 9.070 6.150 -25.198 1.00 96.88 517 ARG A C 1
ATOM 4061 O O . ARG A 1 517 ? 8.374 6.888 -24.503 1.00 96.88 517 ARG A O 1
ATOM 4068 N N . ALA A 1 518 ? 8.620 5.569 -26.309 1.00 97.50 518 ALA A N 1
ATOM 4069 C CA . ALA A 1 518 ? 7.254 5.732 -26.796 1.00 97.50 518 ALA A CA 1
ATOM 4070 C C . ALA A 1 518 ? 6.227 5.231 -25.769 1.00 97.50 518 ALA A C 1
ATOM 4072 O O . ALA A 1 518 ? 5.261 5.938 -25.483 1.00 97.50 518 ALA A O 1
ATOM 4073 N N . ALA A 1 519 ? 6.468 4.068 -25.158 1.00 97.94 519 ALA A N 1
ATOM 4074 C CA . ALA A 1 519 ? 5.605 3.512 -24.120 1.00 97.94 519 ALA A CA 1
ATOM 4075 C C . ALA A 1 519 ? 5.496 4.430 -22.889 1.00 97.94 519 ALA A C 1
ATOM 4077 O O . ALA A 1 519 ? 4.390 4.734 -22.446 1.00 97.94 519 ALA A O 1
ATOM 4078 N N . PHE A 1 520 ? 6.613 4.933 -22.353 1.00 97.62 520 PHE A N 1
ATOM 4079 C CA . PHE A 1 520 ? 6.584 5.836 -21.194 1.00 97.62 520 PHE A CA 1
ATOM 4080 C C . PHE A 1 520 ? 5.930 7.186 -21.506 1.00 97.62 520 PHE A C 1
ATOM 4082 O O . PHE A 1 520 ? 5.230 7.732 -20.653 1.00 97.62 520 PHE A O 1
ATOM 4089 N N . MET A 1 521 ? 6.083 7.698 -22.731 1.00 97.31 521 MET A N 1
ATOM 4090 C CA . MET A 1 521 ? 5.360 8.892 -23.177 1.00 97.31 521 MET A CA 1
ATOM 4091 C C . MET A 1 521 ? 3.848 8.651 -23.263 1.00 97.31 521 MET A C 1
ATOM 4093 O O . MET A 1 521 ? 3.084 9.485 -22.786 1.00 97.31 521 MET A O 1
ATOM 4097 N N . ILE A 1 522 ? 3.411 7.494 -23.780 1.00 97.38 522 ILE A N 1
ATOM 4098 C CA . ILE A 1 522 ? 1.990 7.105 -23.784 1.00 97.38 522 ILE A CA 1
ATOM 4099 C C . ILE A 1 522 ? 1.439 7.076 -22.356 1.00 97.38 522 ILE A C 1
ATOM 4101 O O . ILE A 1 522 ? 0.402 7.682 -22.101 1.00 97.38 522 ILE A O 1
ATOM 4105 N N . LEU A 1 523 ? 2.130 6.410 -21.424 1.00 96.31 523 LEU A N 1
ATOM 4106 C CA . LEU A 1 523 ? 1.696 6.324 -20.024 1.00 96.31 523 LEU A CA 1
ATOM 4107 C C . LEU A 1 523 ? 1.560 7.713 -19.382 1.00 96.31 523 LEU A C 1
ATOM 4109 O O . LEU A 1 523 ? 0.551 8.001 -18.742 1.00 96.31 523 LEU A O 1
ATOM 4113 N N . ARG A 1 524 ? 2.530 8.602 -19.627 1.00 95.12 524 ARG A N 1
ATOM 4114 C CA . ARG A 1 524 ? 2.497 9.994 -19.159 1.00 95.12 524 ARG A CA 1
ATOM 4115 C C . ARG A 1 524 ? 1.286 10.762 -19.691 1.00 95.12 524 ARG A C 1
ATOM 4117 O O . ARG A 1 524 ? 0.686 11.522 -18.939 1.00 95.12 524 ARG A O 1
ATOM 4124 N N . GLU A 1 525 ? 0.951 10.595 -20.968 1.00 94.12 525 GLU A N 1
ATOM 4125 C CA . GLU A 1 525 ? -0.165 11.296 -21.617 1.00 94.12 525 GLU A CA 1
ATOM 4126 C C . GLU A 1 525 ? -1.533 10.842 -21.099 1.00 94.12 525 GLU A C 1
ATOM 4128 O O . GLU A 1 525 ? -2.444 11.660 -20.994 1.00 94.12 525 GLU A O 1
ATOM 4133 N N . ILE A 1 526 ? -1.681 9.555 -20.774 1.00 91.31 526 ILE A N 1
ATOM 4134 C CA . ILE A 1 526 ? -2.959 8.997 -20.307 1.00 91.31 526 ILE A CA 1
ATOM 4135 C C . ILE A 1 526 ? -3.116 9.024 -18.782 1.00 91.31 526 ILE A C 1
ATOM 4137 O O . ILE A 1 526 ? -4.204 8.736 -18.284 1.00 91.31 526 ILE A O 1
ATOM 4141 N N . TRP A 1 527 ? -2.054 9.339 -18.035 1.00 89.31 527 TRP A N 1
ATOM 4142 C CA . TRP A 1 527 ? -2.057 9.334 -16.573 1.00 89.31 527 TRP A CA 1
ATOM 4143 C C . TRP A 1 527 ? -3.261 10.113 -15.996 1.00 89.31 527 TRP A C 1
ATOM 4145 O O . TRP A 1 527 ? -3.500 11.249 -16.414 1.00 89.31 527 TRP A O 1
ATOM 4155 N N . PRO A 1 528 ? -4.007 9.562 -15.013 1.00 87.31 528 PRO A N 1
ATOM 4156 C CA . PRO A 1 528 ? -3.708 8.356 -14.227 1.00 87.31 528 PRO A CA 1
ATOM 4157 C C . PRO A 1 528 ? -4.115 7.008 -14.842 1.00 87.31 528 PRO A C 1
ATOM 4159 O O . PRO A 1 528 ? -3.822 5.978 -14.234 1.00 87.31 528 PRO A O 1
ATOM 4162 N N . GLN A 1 529 ? -4.735 6.987 -16.030 1.00 89.25 529 GLN A N 1
ATOM 4163 C CA . GLN A 1 529 ? -5.245 5.759 -16.658 1.00 89.25 529 GLN A CA 1
ATOM 4164 C C . GLN A 1 529 ? -4.166 4.683 -16.834 1.00 89.25 529 GLN A C 1
ATOM 4166 O O . GLN A 1 529 ? -2.977 4.975 -16.950 1.00 89.25 529 GLN A O 1
ATOM 4171 N N . ARG A 1 530 ? -4.604 3.423 -16.893 1.00 93.25 530 ARG A N 1
ATOM 4172 C CA . ARG A 1 530 ? -3.737 2.252 -17.091 1.00 93.25 530 ARG A CA 1
ATOM 4173 C C . ARG A 1 530 ? -4.128 1.466 -18.338 1.00 93.25 530 ARG A C 1
ATOM 4175 O O . ARG A 1 530 ? -5.307 1.391 -18.671 1.00 93.25 530 ARG A O 1
ATOM 4182 N N . LEU A 1 531 ? -3.143 0.871 -19.010 1.00 95.88 531 LEU A N 1
ATOM 4183 C CA . LEU A 1 531 ? -3.331 0.025 -20.198 1.00 95.88 531 LEU A CA 1
ATOM 4184 C C . LEU A 1 531 ? -2.890 -1.402 -19.916 1.00 95.88 531 LEU A C 1
ATOM 4186 O O . LEU A 1 531 ? -1.890 -1.598 -19.230 1.00 95.88 531 LEU A O 1
ATOM 4190 N N . ALA A 1 532 ? -3.581 -2.386 -20.493 1.00 97.69 532 ALA A N 1
ATOM 4191 C CA . ALA A 1 532 ? -3.055 -3.743 -20.539 1.00 97.69 532 ALA A CA 1
ATOM 4192 C C . ALA A 1 532 ? -1.714 -3.738 -21.290 1.00 97.69 532 ALA A C 1
ATOM 4194 O O . ALA A 1 532 ? -1.548 -3.004 -22.270 1.00 97.69 532 ALA A O 1
ATOM 4195 N N . PHE A 1 533 ? -0.752 -4.547 -20.846 1.00 98.44 533 PHE A N 1
ATOM 4196 C CA . PHE A 1 533 ? 0.566 -4.603 -21.478 1.00 98.44 533 PHE A CA 1
ATOM 4197 C C . PHE A 1 533 ? 0.517 -4.805 -23.011 1.00 98.44 533 PHE A C 1
ATOM 4199 O O . PHE A 1 533 ? 1.214 -4.060 -23.706 1.00 98.44 533 PHE A O 1
ATOM 4206 N N . PRO A 1 534 ? -0.306 -5.720 -23.573 1.00 98.25 534 PRO A N 1
ATOM 4207 C CA . PRO A 1 534 ? -0.383 -5.902 -25.025 1.00 98.25 534 PRO A CA 1
ATOM 4208 C C . PRO A 1 534 ? -0.807 -4.631 -25.773 1.00 98.25 534 PRO A C 1
ATOM 4210 O O . PRO A 1 534 ? -0.244 -4.314 -26.821 1.00 98.25 534 PRO A O 1
ATOM 4213 N N . ASP A 1 535 ? -1.736 -3.858 -25.205 1.00 98.12 535 ASP A N 1
ATOM 4214 C CA . ASP A 1 535 ? -2.198 -2.599 -25.796 1.00 98.12 535 ASP A CA 1
ATOM 4215 C C . ASP A 1 535 ? -1.122 -1.516 -25.729 1.00 98.12 535 ASP A C 1
ATOM 4217 O O . ASP A 1 535 ? -0.946 -0.749 -26.678 1.00 98.12 535 ASP A O 1
ATOM 4221 N N . LEU A 1 536 ? -0.383 -1.444 -24.616 1.00 98.44 536 LEU A N 1
ATOM 4222 C CA . LEU A 1 536 ? 0.741 -0.522 -24.481 1.00 98.44 536 LEU A CA 1
ATOM 4223 C C . LEU A 1 536 ? 1.834 -0.840 -25.506 1.00 98.44 536 LEU A C 1
ATOM 4225 O O . LEU A 1 536 ? 2.329 0.076 -26.162 1.00 98.44 536 LEU A O 1
ATOM 4229 N N . LEU A 1 537 ? 2.174 -2.122 -25.672 1.00 98.44 537 LEU A N 1
ATOM 4230 C CA . LEU A 1 537 ? 3.152 -2.578 -26.656 1.00 98.44 537 LEU A CA 1
ATOM 4231 C C . LEU A 1 537 ? 2.721 -2.198 -28.078 1.00 98.44 537 LEU A C 1
ATOM 4233 O O . LEU A 1 537 ? 3.485 -1.546 -28.788 1.00 98.44 537 LEU A O 1
ATOM 4237 N N . ALA A 1 538 ? 1.486 -2.527 -28.466 1.00 98.12 538 ALA A N 1
ATOM 4238 C CA . ALA A 1 538 ? 0.963 -2.221 -29.795 1.00 98.12 538 ALA A CA 1
ATOM 4239 C C . ALA A 1 538 ? 0.948 -0.707 -30.078 1.00 98.12 538 ALA A C 1
ATOM 4241 O O . ALA A 1 538 ? 1.381 -0.260 -31.142 1.00 98.12 538 ALA A O 1
ATOM 4242 N N . ARG A 1 539 ? 0.508 0.110 -29.109 1.00 98.19 539 ARG A N 1
ATOM 4243 C CA . ARG A 1 539 ? 0.503 1.578 -29.243 1.00 98.19 539 ARG A CA 1
ATOM 4244 C C . ARG A 1 539 ? 1.912 2.161 -29.309 1.00 98.19 539 ARG A C 1
ATOM 4246 O O . ARG A 1 539 ? 2.129 3.111 -30.056 1.00 98.19 539 ARG A O 1
ATOM 4253 N N . ALA A 1 540 ? 2.858 1.620 -28.543 1.00 97.81 540 ALA A N 1
ATOM 4254 C CA . ALA A 1 540 ? 4.249 2.060 -28.576 1.00 97.81 540 ALA A CA 1
ATOM 4255 C C . ALA A 1 540 ? 4.899 1.734 -29.928 1.00 97.81 540 ALA A C 1
ATOM 4257 O O . ALA A 1 540 ? 5.522 2.609 -30.522 1.00 97.81 540 ALA A O 1
ATOM 4258 N N . GLN A 1 541 ? 4.672 0.528 -30.459 1.00 96.81 541 GLN A N 1
ATOM 4259 C CA . GLN A 1 541 ? 5.142 0.124 -31.788 1.00 96.81 541 GLN A CA 1
ATOM 4260 C C . GLN A 1 541 ? 4.564 1.008 -32.899 1.00 96.81 541 GLN A C 1
ATOM 4262 O O . GLN A 1 541 ? 5.290 1.402 -33.807 1.00 96.81 541 GLN A O 1
ATOM 4267 N N . ALA A 1 542 ? 3.285 1.382 -32.803 1.00 97.00 542 ALA A N 1
ATOM 4268 C CA . ALA A 1 542 ? 2.637 2.265 -33.773 1.00 97.00 542 ALA A CA 1
ATOM 4269 C C . ALA A 1 542 ? 3.201 3.701 -33.792 1.00 97.00 542 ALA A C 1
ATOM 4271 O O . ALA A 1 542 ? 2.990 4.420 -34.766 1.00 97.00 542 ALA A O 1
ATOM 4272 N N . ARG A 1 543 ? 3.911 4.133 -32.737 1.00 96.31 543 ARG A N 1
ATOM 4273 C CA . ARG A 1 543 ? 4.589 5.442 -32.689 1.00 96.31 543 ARG A CA 1
ATOM 4274 C C . ARG A 1 543 ? 5.999 5.426 -33.280 1.00 96.31 543 ARG A C 1
ATOM 4276 O O . ARG A 1 543 ? 6.588 6.496 -33.415 1.00 96.31 543 ARG A O 1
ATOM 4283 N N . LEU A 1 544 ? 6.543 4.253 -33.601 1.00 95.38 544 LEU A N 1
ATOM 4284 C CA . LEU A 1 544 ? 7.884 4.137 -34.165 1.00 95.38 544 LEU A CA 1
ATOM 4285 C C . LEU A 1 544 ? 7.899 4.539 -35.640 1.00 95.38 544 LEU A C 1
ATOM 4287 O O . LEU A 1 544 ? 7.003 4.213 -36.418 1.00 95.38 544 LEU A O 1
ATOM 4291 N N . THR A 1 545 ? 8.964 5.223 -36.033 1.00 92.06 545 THR A N 1
ATOM 4292 C CA . THR A 1 545 ? 9.254 5.611 -37.412 1.00 92.06 545 THR A CA 1
ATOM 4293 C C . THR A 1 545 ? 10.154 4.572 -38.094 1.00 92.06 545 THR A C 1
ATOM 4295 O O . THR A 1 545 ? 10.828 3.796 -37.416 1.00 92.06 545 THR A O 1
ATOM 4298 N N . PRO A 1 546 ? 10.234 4.541 -39.440 1.00 87.25 546 PRO A N 1
ATOM 4299 C CA . PRO A 1 546 ? 11.163 3.650 -40.145 1.00 87.25 546 PRO A CA 1
ATOM 4300 C C . PRO A 1 546 ? 12.645 3.866 -39.795 1.00 87.25 546 PRO A C 1
ATOM 4302 O O . PRO A 1 546 ? 13.448 2.964 -40.012 1.00 87.25 546 PRO A O 1
ATOM 4305 N N . SER A 1 547 ? 13.006 5.046 -39.280 1.00 85.88 547 SER A N 1
ATOM 4306 C CA . SER A 1 547 ? 14.363 5.378 -38.830 1.00 85.88 547 SER A CA 1
ATOM 4307 C C . SER A 1 547 ? 14.696 4.891 -37.419 1.00 85.88 547 SER A C 1
ATOM 4309 O O . SER A 1 547 ? 15.867 4.904 -37.047 1.00 85.88 547 SER A O 1
ATOM 4311 N N . ASP A 1 548 ? 13.702 4.484 -36.626 1.00 89.69 548 ASP A N 1
ATOM 4312 C CA . ASP A 1 548 ? 13.940 4.005 -35.266 1.00 89.69 548 ASP A CA 1
ATOM 4313 C C . ASP A 1 548 ? 14.537 2.595 -35.271 1.00 89.69 548 ASP A C 1
ATOM 4315 O O . ASP A 1 548 ? 14.117 1.716 -36.032 1.00 89.69 548 ASP A O 1
ATOM 4319 N N . SER A 1 549 ? 15.505 2.357 -34.382 1.00 82.31 549 SER A N 1
ATOM 4320 C CA . SER A 1 549 ? 16.032 1.010 -34.167 1.00 82.31 549 SER A CA 1
ATOM 4321 C C . SER A 1 549 ? 14.933 0.097 -33.631 1.00 82.31 549 SER A C 1
ATOM 4323 O O . SER A 1 549 ? 14.197 0.478 -32.719 1.00 82.31 549 SER A O 1
ATOM 4325 N N . ARG A 1 550 ? 14.852 -1.118 -34.176 1.00 85.88 550 ARG A N 1
ATOM 4326 C CA . ARG A 1 550 ? 13.890 -2.141 -33.758 1.00 85.88 550 ARG A CA 1
ATOM 4327 C C . ARG A 1 550 ? 14.572 -3.174 -32.878 1.00 85.88 550 ARG A C 1
ATOM 4329 O O . ARG A 1 550 ? 15.695 -3.577 -33.164 1.00 85.88 550 ARG A O 1
ATOM 4336 N N . GLU A 1 551 ? 13.887 -3.591 -31.823 1.00 87.31 551 GLU A N 1
ATOM 4337 C CA . GLU A 1 551 ? 14.319 -4.706 -30.991 1.00 87.31 551 GLU A CA 1
ATOM 4338 C C . GLU A 1 551 ? 14.009 -6.052 -31.661 1.00 87.31 551 GLU A C 1
ATOM 4340 O O . GLU A 1 551 ? 12.973 -6.197 -32.313 1.00 87.31 551 GLU A O 1
ATOM 4345 N N . ASP A 1 552 ? 14.869 -7.051 -31.440 1.00 89.44 552 ASP A N 1
ATOM 4346 C CA . ASP A 1 552 ? 14.623 -8.433 -31.881 1.00 89.44 552 ASP A CA 1
ATOM 4347 C C . ASP A 1 552 ? 13.401 -9.041 -31.171 1.00 89.44 552 ASP A C 1
ATOM 4349 O O . ASP A 1 552 ? 12.593 -9.737 -31.784 1.00 89.44 552 ASP A O 1
ATOM 4353 N N . ASP A 1 553 ? 13.241 -8.729 -29.879 1.00 95.44 553 ASP A N 1
ATOM 4354 C CA . ASP A 1 553 ? 12.059 -9.058 -29.078 1.00 95.44 553 ASP A CA 1
ATOM 4355 C C . ASP A 1 553 ? 11.519 -7.790 -28.382 1.00 95.44 553 ASP A C 1
ATOM 4357 O O . ASP A 1 553 ? 11.893 -7.480 -27.240 1.00 95.44 553 ASP A O 1
ATOM 4361 N N . PRO A 1 554 ? 10.638 -7.030 -29.064 1.00 95.50 554 PRO A N 1
ATOM 4362 C CA . PRO A 1 554 ? 10.020 -5.818 -28.524 1.00 95.50 554 PRO A CA 1
ATOM 4363 C C . PRO A 1 554 ? 9.261 -6.059 -27.216 1.00 95.50 554 PRO A C 1
ATOM 4365 O O . PRO A 1 554 ? 9.266 -5.212 -26.320 1.00 95.50 554 PRO A O 1
ATOM 4368 N N . ALA A 1 555 ? 8.614 -7.222 -27.086 1.00 97.38 555 ALA A N 1
ATOM 4369 C CA . ALA A 1 555 ? 7.832 -7.551 -25.906 1.00 97.38 555 ALA A CA 1
ATOM 4370 C C . ALA A 1 555 ? 8.751 -7.771 -24.700 1.00 97.38 555 ALA A C 1
ATOM 4372 O O . ALA A 1 555 ? 8.544 -7.151 -23.655 1.00 97.38 555 ALA A O 1
ATOM 4373 N N . ALA A 1 556 ? 9.792 -8.597 -24.839 1.00 96.94 556 ALA A N 1
ATOM 4374 C CA . ALA A 1 556 ? 10.749 -8.833 -23.763 1.00 96.94 556 ALA A CA 1
ATOM 4375 C C . ALA A 1 556 ? 11.484 -7.552 -23.352 1.00 96.94 556 ALA A C 1
ATOM 4377 O O . ALA A 1 556 ? 11.627 -7.291 -22.154 1.00 96.94 556 ALA A O 1
ATOM 4378 N N . ALA A 1 557 ? 11.902 -6.727 -24.317 1.00 96.31 557 ALA A N 1
ATOM 4379 C CA . ALA A 1 557 ? 12.544 -5.445 -24.040 1.00 96.31 557 ALA A CA 1
ATOM 4380 C C . ALA A 1 557 ? 11.641 -4.531 -23.195 1.00 96.31 557 ALA A C 1
ATOM 4382 O O . ALA A 1 557 ? 12.057 -4.050 -22.137 1.00 96.31 557 ALA A O 1
ATOM 4383 N N . LEU A 1 558 ? 10.380 -4.357 -23.607 1.00 97.75 558 LEU A N 1
ATOM 4384 C CA . LEU A 1 558 ? 9.437 -3.503 -22.892 1.00 97.75 558 LEU A CA 1
ATOM 4385 C C . LEU A 1 558 ? 9.077 -4.062 -21.505 1.00 97.75 558 LEU A C 1
ATOM 4387 O O . LEU A 1 558 ? 9.060 -3.306 -20.533 1.00 97.75 558 LEU A O 1
ATOM 4391 N N . MET A 1 559 ? 8.852 -5.374 -21.379 1.00 97.94 559 MET A N 1
ATOM 4392 C CA . MET A 1 559 ? 8.589 -6.023 -20.086 1.00 97.94 559 MET A CA 1
ATOM 4393 C C . MET A 1 559 ? 9.737 -5.821 -19.095 1.00 97.94 559 MET A C 1
ATOM 4395 O O . MET A 1 559 ? 9.498 -5.476 -17.937 1.00 97.94 559 MET A O 1
ATOM 4399 N N . ASN A 1 560 ? 10.984 -5.977 -19.550 1.00 95.69 560 ASN A N 1
ATOM 4400 C CA . ASN A 1 560 ? 12.172 -5.748 -18.729 1.00 95.69 560 ASN A CA 1
ATOM 4401 C C . ASN A 1 560 ? 12.234 -4.305 -18.216 1.00 95.69 560 ASN A C 1
ATOM 4403 O O . ASN A 1 560 ? 12.423 -4.085 -17.017 1.00 95.69 560 ASN A O 1
ATOM 4407 N N . SER A 1 561 ? 12.040 -3.321 -19.097 1.00 96.25 561 SER A N 1
ATOM 4408 C CA . SER A 1 561 ? 12.066 -1.908 -18.711 1.00 96.25 561 SER A CA 1
ATOM 4409 C C . SER A 1 561 ? 10.918 -1.529 -17.776 1.00 96.25 561 SER A C 1
ATOM 4411 O O . SER A 1 561 ? 11.142 -0.785 -16.822 1.00 96.25 561 SER A O 1
ATOM 4413 N N . ILE A 1 562 ? 9.714 -2.068 -17.988 1.00 97.19 562 ILE A N 1
ATOM 4414 C CA . ILE A 1 562 ? 8.567 -1.842 -17.099 1.00 97.19 562 ILE A CA 1
ATOM 4415 C C . ILE A 1 562 ? 8.813 -2.463 -15.722 1.00 97.19 562 ILE A C 1
ATOM 4417 O O . ILE A 1 562 ? 8.609 -1.788 -14.716 1.00 97.19 562 ILE A O 1
ATOM 4421 N N . ALA A 1 563 ? 9.303 -3.705 -15.647 1.00 95.44 563 ALA A N 1
ATOM 4422 C CA . ALA A 1 563 ? 9.618 -4.353 -14.374 1.00 95.44 563 ALA A CA 1
ATOM 4423 C C . ALA A 1 563 ? 10.683 -3.568 -13.584 1.00 95.44 563 ALA A C 1
ATOM 4425 O O . ALA A 1 563 ? 10.536 -3.347 -12.381 1.00 95.44 563 ALA A O 1
ATOM 4426 N N . GLN A 1 564 ? 11.730 -3.080 -14.257 1.00 93.19 564 GLN A N 1
ATOM 4427 C CA . GLN A 1 564 ? 12.750 -2.229 -13.634 1.00 93.19 564 GLN A CA 1
ATOM 4428 C C . GLN A 1 564 ? 12.172 -0.891 -13.156 1.00 93.19 564 GLN A C 1
ATOM 4430 O O . GLN A 1 564 ? 12.436 -0.470 -12.027 1.00 93.19 564 GLN A O 1
ATOM 4435 N N . ALA A 1 565 ? 11.358 -0.236 -13.986 1.00 94.56 565 ALA A N 1
ATOM 4436 C CA . ALA A 1 565 ? 10.733 1.035 -13.644 1.00 94.56 565 ALA A CA 1
ATOM 4437 C C . ALA A 1 565 ? 9.709 0.897 -12.504 1.00 94.56 565 ALA A C 1
ATOM 4439 O O . ALA A 1 565 ? 9.593 1.803 -11.676 1.00 94.56 565 ALA A O 1
ATOM 4440 N N . HIS A 1 566 ? 9.023 -0.245 -12.407 1.00 94.56 566 HIS A N 1
ATOM 4441 C CA . HIS A 1 566 ? 8.113 -0.542 -11.304 1.00 94.56 566 HIS A CA 1
ATOM 4442 C C . HIS A 1 566 ? 8.848 -0.619 -9.967 1.00 94.56 566 HIS A C 1
ATOM 4444 O O . HIS A 1 566 ? 8.423 -0.047 -8.966 1.00 94.56 566 HIS A O 1
ATOM 4450 N N . VAL A 1 567 ? 10.010 -1.268 -9.971 1.00 91.06 567 VAL A N 1
ATOM 4451 C CA . VAL A 1 567 ? 10.824 -1.445 -8.771 1.00 91.06 567 VAL A CA 1
ATOM 4452 C C . VAL A 1 567 ? 11.567 -0.165 -8.371 1.00 91.06 567 VAL A C 1
ATOM 4454 O O . VAL A 1 567 ? 11.739 0.075 -7.180 1.00 91.06 567 VAL A O 1
ATOM 4457 N N . GLY A 1 568 ? 12.047 0.641 -9.326 1.00 85.69 568 GLY A N 1
ATOM 4458 C CA . GLY A 1 568 ? 13.007 1.720 -9.041 1.00 85.69 568 GLY A CA 1
ATOM 4459 C C . GLY A 1 568 ? 12.544 3.153 -9.307 1.00 85.69 568 GLY A C 1
ATOM 4460 O O . GLY A 1 568 ? 13.189 4.084 -8.830 1.00 85.69 568 GLY A O 1
ATOM 4461 N N . VAL A 1 569 ? 11.473 3.354 -10.076 1.00 86.62 569 VAL A N 1
ATOM 4462 C CA . VAL A 1 569 ? 11.148 4.676 -10.650 1.00 86.62 569 VAL A CA 1
ATOM 4463 C C . VAL A 1 569 ? 9.712 5.106 -10.365 1.00 86.62 569 VAL A C 1
ATOM 4465 O O . VAL A 1 569 ? 9.443 6.301 -10.323 1.00 86.62 569 VAL A O 1
ATOM 4468 N N . GLY A 1 570 ? 8.809 4.163 -10.088 1.00 84.69 570 GLY A N 1
ATOM 4469 C CA . GLY A 1 570 ? 7.419 4.455 -9.731 1.00 84.69 570 GLY A CA 1
ATOM 4470 C C . GLY A 1 570 ? 6.414 4.236 -10.862 1.00 84.69 570 GLY A C 1
ATOM 4471 O O . GLY A 1 570 ? 5.347 4.842 -10.838 1.00 84.69 570 GLY A O 1
ATOM 4472 N N . VAL A 1 571 ? 6.732 3.383 -11.845 1.00 94.06 571 VAL A N 1
ATOM 4473 C CA . VAL A 1 571 ? 5.693 2.775 -12.699 1.00 94.06 571 VAL A CA 1
ATOM 4474 C C . VAL A 1 571 ? 4.832 1.865 -11.824 1.00 94.06 571 VAL A C 1
ATOM 4476 O O . VAL A 1 571 ? 5.345 1.120 -10.995 1.00 94.06 571 VAL A O 1
ATOM 4479 N N . GLU A 1 572 ? 3.521 1.905 -11.985 1.00 94.19 572 GLU A N 1
ATOM 4480 C CA . GLU A 1 572 ? 2.592 1.061 -11.244 1.00 94.19 572 GLU A CA 1
ATOM 4481 C C . GLU A 1 572 ? 2.078 -0.073 -12.131 1.00 94.19 572 GLU A C 1
ATOM 4483 O O . GLU A 1 572 ? 1.789 0.111 -13.315 1.00 94.19 572 GLU A O 1
ATOM 4488 N N . LEU A 1 573 ? 1.986 -1.256 -11.532 1.00 96.44 573 LEU A N 1
ATOM 4489 C CA . LEU A 1 573 ? 1.460 -2.462 -12.150 1.00 96.44 573 LEU A CA 1
ATOM 4490 C C . LEU A 1 573 ? 0.209 -2.902 -11.399 1.00 96.44 573 LEU A C 1
ATOM 4492 O O . LEU A 1 573 ? 0.099 -2.676 -10.191 1.00 96.44 573 LEU A O 1
ATOM 4496 N N . PHE A 1 574 ? -0.720 -3.505 -12.131 1.00 96.19 574 PHE A N 1
ATOM 4497 C CA . PHE A 1 574 ? -2.036 -3.861 -11.620 1.00 96.19 574 PHE A CA 1
ATOM 4498 C C . PHE A 1 574 ? -2.563 -5.138 -12.272 1.00 96.19 574 PHE A C 1
ATOM 4500 O O . PHE A 1 574 ? -2.273 -5.416 -13.436 1.00 96.19 574 PHE A O 1
ATOM 4507 N N . THR A 1 575 ? -3.369 -5.892 -11.535 1.00 96.44 575 THR A N 1
ATOM 4508 C CA . THR A 1 575 ? -4.019 -7.127 -11.997 1.00 96.44 575 THR A CA 1
ATOM 4509 C C . THR A 1 575 ? -5.399 -6.887 -12.608 1.00 96.44 575 THR A C 1
ATOM 4511 O O . THR A 1 575 ? -5.863 -7.718 -13.383 1.00 96.44 575 THR A O 1
ATOM 4514 N N . CYS A 1 576 ? -6.035 -5.742 -12.332 1.00 92.56 576 CYS A N 1
ATOM 4515 C CA . CYS A 1 576 ? -7.363 -5.406 -12.851 1.00 92.56 576 CYS A CA 1
ATOM 4516 C C . CYS A 1 576 ? -7.376 -4.115 -13.707 1.00 92.56 576 CYS A C 1
ATOM 4518 O O . CYS A 1 576 ? -6.502 -3.250 -13.555 1.00 92.56 576 CYS A O 1
ATOM 4520 N N . PRO A 1 577 ? -8.363 -3.954 -14.615 1.00 90.75 577 PRO A N 1
ATOM 4521 C CA . PRO A 1 577 ? -8.527 -2.742 -15.426 1.00 90.75 577 PRO A CA 1
ATOM 4522 C C . PRO A 1 577 ? -8.849 -1.507 -14.566 1.00 90.75 577 PRO A C 1
ATOM 4524 O O . PRO A 1 577 ? -9.223 -1.651 -13.401 1.00 90.75 577 PRO A O 1
ATOM 4527 N N . PRO A 1 578 ? -8.692 -0.266 -15.081 1.00 84.88 578 PRO A N 1
ATOM 4528 C CA . PRO A 1 578 ? -9.087 0.938 -14.346 1.00 84.88 578 PRO A CA 1
ATOM 4529 C C . PRO A 1 578 ? -10.549 0.864 -13.891 1.00 84.88 578 PRO A C 1
ATOM 4531 O O . PRO A 1 578 ? -11.422 0.447 -14.644 1.00 84.88 578 PRO A O 1
ATOM 4534 N N . VAL A 1 579 ? -10.799 1.296 -12.657 1.00 87.12 579 VAL A N 1
ATOM 4535 C CA . VAL A 1 579 ? -12.130 1.307 -12.019 1.00 87.12 579 VAL A CA 1
ATOM 4536 C C . VAL A 1 579 ? -12.748 2.714 -12.025 1.00 87.12 579 VAL A C 1
ATOM 4538 O O . VAL A 1 579 ? -13.623 3.027 -11.230 1.00 87.12 579 VAL A O 1
ATOM 4541 N N . TYR A 1 580 ? -12.241 3.593 -12.892 1.00 90.06 580 TYR A N 1
ATOM 4542 C CA . TYR A 1 580 ? -12.610 5.004 -12.986 1.00 90.06 580 TYR A CA 1
ATOM 4543 C C . TYR A 1 580 ? -12.506 5.505 -14.429 1.00 90.06 580 TYR A C 1
ATOM 4545 O O . TYR A 1 580 ? -11.787 4.942 -15.259 1.00 90.06 580 TYR A O 1
ATOM 4553 N N . VAL A 1 581 ? -13.184 6.614 -14.712 1.00 90.19 581 VAL A N 1
ATOM 4554 C CA . VAL A 1 581 ? -13.255 7.229 -16.040 1.00 90.19 581 VAL A CA 1
ATOM 4555 C C . VAL A 1 581 ? -12.546 8.582 -16.065 1.00 90.19 581 VAL A C 1
ATOM 4557 O O . VAL A 1 581 ? -12.570 9.343 -15.101 1.00 90.19 581 VAL A O 1
ATOM 4560 N N . SER A 1 582 ? -11.899 8.891 -17.190 1.00 86.56 582 SER A N 1
ATOM 4561 C CA . SER A 1 582 ? -11.269 10.198 -17.448 1.00 86.56 582 SER A CA 1
ATOM 4562 C C . SER A 1 582 ? -12.139 11.133 -18.290 1.00 86.56 582 SER A C 1
ATOM 4564 O O . SER A 1 582 ? -11.751 12.273 -18.535 1.00 86.56 582 SER A O 1
ATOM 4566 N N . THR A 1 583 ? -13.303 10.665 -18.746 1.00 90.00 583 THR A N 1
ATOM 4567 C CA . THR A 1 583 ? -14.259 11.463 -19.519 1.00 90.00 583 THR A CA 1
ATOM 4568 C C . THR A 1 583 ? -15.462 11.781 -18.647 1.00 90.00 583 THR A C 1
ATOM 4570 O O . THR A 1 583 ? -15.989 10.902 -17.973 1.00 90.00 583 THR A O 1
ATOM 4573 N N . VAL A 1 584 ? -15.879 13.043 -18.656 1.00 94.69 584 VAL A N 1
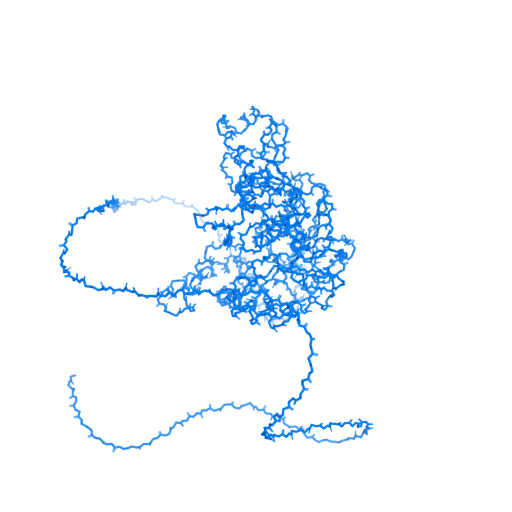ATOM 4574 C CA . VAL A 1 584 ? -17.043 13.517 -17.904 1.00 94.69 584 VAL A CA 1
ATOM 4575 C C . VAL A 1 584 ? -18.304 13.179 -18.695 1.00 94.69 584 VAL A C 1
ATOM 4577 O O . VAL A 1 584 ? -18.444 13.630 -19.831 1.00 94.69 584 VAL A O 1
ATOM 4580 N N . SER A 1 585 ? -19.209 12.400 -18.107 1.00 95.94 585 SER A N 1
ATOM 4581 C CA . SER A 1 585 ? -20.516 12.109 -18.699 1.00 95.94 585 SER A CA 1
ATOM 4582 C C . SER A 1 585 ? -21.513 13.250 -18.461 1.00 95.94 585 SER A C 1
ATOM 4584 O O . SER A 1 585 ? -21.276 14.157 -17.656 1.00 95.94 585 SER A O 1
ATOM 4586 N N . ASP A 1 586 ? -22.660 13.205 -19.143 1.00 96.19 586 ASP A N 1
ATOM 4587 C CA . ASP A 1 586 ? -23.760 14.156 -18.917 1.00 96.19 586 ASP A CA 1
ATOM 4588 C C . ASP A 1 586 ? -24.330 14.053 -17.498 1.00 96.19 586 ASP A C 1
ATOM 4590 O O . ASP A 1 586 ? -24.880 15.022 -16.974 1.00 96.19 586 ASP A O 1
ATOM 4594 N N . ARG A 1 587 ? -24.188 12.877 -16.877 1.00 97.88 587 ARG A N 1
ATOM 4595 C CA . ARG A 1 587 ? -24.686 12.538 -15.542 1.00 97.88 587 ARG A CA 1
ATOM 4596 C C . ARG A 1 587 ? -23.566 11.893 -14.719 1.00 97.88 587 ARG A C 1
ATOM 4598 O O . ARG A 1 587 ? -23.582 10.680 -14.522 1.00 97.88 587 ARG A O 1
ATOM 4605 N N . PRO A 1 588 ? -22.592 12.694 -14.260 1.00 97.50 588 PRO A N 1
ATOM 4606 C CA . PRO A 1 588 ? -21.377 12.181 -13.641 1.00 97.50 588 PRO A CA 1
ATOM 4607 C C . PRO A 1 588 ? -21.635 11.467 -12.307 1.00 97.50 588 PRO A C 1
ATOM 4609 O O . PRO A 1 588 ? -22.460 11.894 -11.490 1.00 97.50 588 PRO A O 1
ATOM 4612 N N . VAL A 1 589 ? -20.856 10.414 -12.065 1.00 96.81 589 VAL A N 1
ATOM 4613 C CA . VAL A 1 589 ? -20.875 9.577 -10.863 1.00 96.81 589 VAL A CA 1
ATOM 4614 C C . VAL A 1 589 ? -19.499 9.597 -10.201 1.00 96.81 589 VAL A C 1
ATOM 4616 O O . VAL A 1 589 ? -18.491 9.316 -10.846 1.00 96.81 589 VAL A O 1
ATOM 4619 N N . ALA A 1 590 ? -19.447 9.885 -8.902 1.00 96.44 590 ALA A N 1
ATOM 4620 C CA . ALA A 1 590 ? -18.264 9.694 -8.063 1.00 96.44 590 ALA A CA 1
ATOM 4621 C C . ALA A 1 590 ? -18.429 8.474 -7.143 1.00 96.44 590 ALA A C 1
ATOM 4623 O O . ALA A 1 590 ? -19.554 8.071 -6.840 1.00 96.44 590 ALA A O 1
ATOM 4624 N N . GLY A 1 591 ? -17.307 7.924 -6.663 1.00 94.31 591 GLY A N 1
ATOM 4625 C CA . GLY A 1 591 ? -17.291 6.792 -5.725 1.00 94.31 591 GLY A CA 1
ATOM 4626 C C . GLY A 1 591 ? -18.217 7.014 -4.514 1.00 94.31 591 GLY A C 1
ATOM 4627 O O . GLY A 1 591 ? -18.151 8.086 -3.894 1.00 94.31 591 GLY A O 1
ATOM 4628 N N . PRO A 1 592 ? -19.112 6.066 -4.171 1.00 95.19 592 PRO A N 1
ATOM 4629 C CA . PRO A 1 592 ? -20.024 6.197 -3.037 1.00 95.19 592 PRO A CA 1
ATOM 4630 C C . PRO A 1 592 ? -19.365 6.623 -1.718 1.00 95.19 592 PRO A C 1
ATOM 4632 O O . PRO A 1 592 ? -19.905 7.497 -1.034 1.00 95.19 592 PRO A O 1
ATOM 4635 N N . PHE A 1 593 ? -18.201 6.075 -1.360 1.00 95.75 593 PHE A N 1
ATOM 4636 C CA . PHE A 1 593 ? -17.510 6.469 -0.132 1.00 95.75 593 PHE A CA 1
ATOM 4637 C C . PHE A 1 593 ? -16.855 7.847 -0.249 1.00 95.75 593 PHE A C 1
ATOM 4639 O O . PHE A 1 593 ? -16.989 8.666 0.664 1.00 95.75 593 PHE A O 1
ATOM 4646 N N . ALA A 1 594 ? -16.257 8.174 -1.396 1.00 95.81 594 ALA A N 1
ATOM 4647 C CA . ALA A 1 594 ? -15.750 9.520 -1.661 1.00 95.81 594 ALA A CA 1
ATOM 4648 C C . ALA A 1 594 ? -16.834 10.610 -1.498 1.00 95.81 594 ALA A C 1
ATOM 4650 O O . ALA A 1 594 ? -16.570 11.697 -0.972 1.00 95.81 594 ALA A O 1
ATOM 4651 N N . ARG A 1 595 ? -18.082 10.310 -1.887 1.00 96.88 595 ARG A N 1
ATOM 4652 C CA . ARG A 1 595 ? -19.244 11.190 -1.669 1.00 96.88 595 ARG A CA 1
ATOM 4653 C C . ARG A 1 595 ? -19.593 11.370 -0.199 1.00 96.88 595 ARG A C 1
ATOM 4655 O O . ARG A 1 595 ? -19.939 12.482 0.201 1.00 96.88 595 ARG A O 1
ATOM 4662 N N . VAL A 1 596 ? -19.513 10.302 0.595 1.00 96.00 596 VAL A N 1
ATOM 4663 C CA . VAL A 1 596 ? -19.697 10.362 2.053 1.00 96.00 596 VAL A CA 1
ATOM 4664 C C . VAL A 1 596 ? -18.616 11.242 2.681 1.00 96.00 596 VAL A C 1
ATOM 4666 O O . VAL A 1 596 ? -18.943 12.202 3.375 1.00 96.00 596 VAL A O 1
ATOM 4669 N N . GLN A 1 597 ? -17.345 11.008 2.346 1.00 95.69 597 GLN A N 1
ATOM 4670 C CA . GLN A 1 597 ? -16.224 11.793 2.869 1.00 95.69 597 GLN A CA 1
ATOM 4671 C C . GLN A 1 597 ? -16.331 13.284 2.518 1.00 95.69 597 GLN A C 1
ATOM 4673 O O . GLN A 1 597 ? -16.067 14.134 3.367 1.00 95.69 597 GLN A O 1
ATOM 4678 N N . ALA A 1 598 ? -16.764 13.627 1.299 1.00 96.56 598 ALA A N 1
ATOM 4679 C CA . ALA A 1 598 ? -16.912 15.021 0.872 1.00 96.56 598 ALA A CA 1
ATOM 4680 C C . ALA A 1 598 ? -17.942 15.810 1.708 1.00 96.56 598 ALA A C 1
ATOM 4682 O O . ALA A 1 598 ? -17.808 17.026 1.875 1.00 96.56 598 ALA A O 1
ATOM 4683 N N . ARG A 1 599 ? -18.953 15.132 2.273 1.00 95.12 599 ARG A N 1
ATOM 4684 C CA . ARG A 1 599 ? -19.930 15.752 3.189 1.00 95.12 599 ARG A CA 1
ATOM 4685 C C . ARG A 1 599 ? -19.311 16.098 4.542 1.00 95.12 599 ARG A C 1
ATOM 4687 O O . ARG A 1 599 ? -19.720 17.074 5.163 1.00 95.12 599 ARG A O 1
ATOM 4694 N N . GLU A 1 600 ? -18.333 15.314 4.985 1.00 90.88 600 GLU A N 1
ATOM 4695 C CA . GLU A 1 600 ? -17.679 15.461 6.289 1.00 90.88 600 GLU A CA 1
ATOM 4696 C C . GLU A 1 600 ? -16.444 16.374 6.221 1.00 90.88 600 GLU A C 1
ATOM 4698 O O . GLU A 1 600 ? -16.118 17.065 7.186 1.00 90.88 600 GLU A O 1
ATOM 4703 N N . GLY A 1 601 ? -15.762 16.430 5.074 1.00 92.44 601 GLY A N 1
ATOM 4704 C CA . GLY A 1 601 ? -14.536 17.200 4.929 1.00 92.44 601 GLY A CA 1
ATOM 4705 C C . GLY A 1 601 ? -14.052 17.364 3.491 1.00 92.44 601 GLY A C 1
ATOM 4706 O O . GLY A 1 601 ? -14.703 16.991 2.523 1.00 92.44 601 GLY A O 1
ATOM 4707 N N . ARG A 1 602 ? -12.870 17.973 3.353 1.00 94.69 602 ARG A N 1
ATOM 4708 C CA . ARG A 1 602 ? -12.232 18.244 2.051 1.00 94.69 602 ARG A CA 1
ATOM 4709 C C . ARG A 1 602 ? -11.176 17.220 1.658 1.00 94.69 602 ARG A C 1
ATOM 4711 O O . ARG A 1 602 ? -10.603 17.352 0.588 1.00 94.69 602 ARG A O 1
ATOM 4718 N N . ILE A 1 603 ? -10.854 16.261 2.517 1.00 94.44 603 ILE A N 1
ATOM 4719 C CA . ILE A 1 603 ? -9.904 15.198 2.189 1.00 94.44 603 ILE A CA 1
ATOM 4720 C C . ILE A 1 603 ? -10.726 13.948 1.925 1.00 94.44 603 ILE A C 1
ATOM 4722 O O . ILE A 1 603 ? -11.387 13.450 2.830 1.00 94.44 603 ILE A O 1
ATOM 4726 N N . VAL A 1 604 ? -10.688 13.481 0.685 1.00 95.25 604 VAL A N 1
ATOM 4727 C CA . VAL A 1 604 ? -11.418 12.302 0.211 1.00 95.25 604 VAL A CA 1
ATOM 4728 C C . VAL A 1 604 ? -10.439 11.304 -0.390 1.00 95.25 604 VAL A C 1
ATOM 4730 O O . VAL A 1 604 ? -9.299 11.663 -0.692 1.00 95.25 604 VAL A O 1
ATOM 4733 N N . THR A 1 605 ? -10.869 10.067 -0.578 1.00 95.12 605 THR A N 1
ATOM 4734 C CA . THR A 1 605 ? -10.083 9.021 -1.228 1.00 95.12 605 THR A CA 1
ATOM 4735 C C . THR A 1 605 ? -10.621 8.785 -2.635 1.00 95.12 605 THR A C 1
ATOM 4737 O O . THR A 1 605 ? -11.823 8.639 -2.821 1.00 95.12 605 THR A O 1
ATOM 4740 N N . ASN A 1 606 ? -9.739 8.793 -3.634 1.00 93.06 606 ASN A N 1
ATOM 4741 C CA . ASN A 1 606 ? -10.105 8.505 -5.019 1.00 93.06 606 ASN A CA 1
ATOM 4742 C C . ASN A 1 606 ? -10.087 6.998 -5.317 1.00 93.06 606 ASN A C 1
ATOM 4744 O O . ASN A 1 606 ? -9.622 6.194 -4.509 1.00 93.06 606 ASN A O 1
ATOM 4748 N N . ASN A 1 607 ? -10.487 6.620 -6.531 1.00 91.44 607 ASN A N 1
ATOM 4749 C CA . ASN A 1 607 ? -10.545 5.217 -6.951 1.00 91.44 607 ASN A CA 1
ATOM 4750 C C . ASN A 1 607 ? -9.161 4.575 -7.204 1.00 91.44 607 ASN A C 1
ATOM 4752 O O . ASN A 1 607 ? -9.073 3.391 -7.518 1.00 91.44 607 ASN A O 1
ATOM 4756 N N . CYS A 1 608 ? -8.065 5.329 -7.048 1.00 88.25 608 CYS A N 1
ATOM 4757 C CA . CYS A 1 608 ? -6.697 4.795 -6.976 1.00 88.25 608 CYS A CA 1
ATOM 4758 C C . CYS A 1 608 ? -6.242 4.533 -5.525 1.00 88.25 608 CYS A C 1
ATOM 4760 O O . CYS A 1 608 ? -5.059 4.259 -5.278 1.00 88.25 608 CYS A O 1
ATOM 4762 N N . HIS A 1 609 ? -7.161 4.648 -4.559 1.00 92.50 609 HIS A N 1
ATOM 4763 C CA . HIS A 1 609 ? -6.915 4.563 -3.118 1.00 92.50 609 HIS A CA 1
ATOM 4764 C C . HIS A 1 609 ? -5.956 5.647 -2.592 1.00 92.50 609 HIS A C 1
ATOM 4766 O O . HIS A 1 609 ? -5.180 5.427 -1.659 1.00 92.50 609 HIS A O 1
ATOM 4772 N N . MET A 1 610 ? -5.978 6.831 -3.215 1.00 90.62 610 MET A N 1
ATOM 4773 C CA . MET A 1 610 ? -5.130 7.983 -2.889 1.00 90.62 610 MET A CA 1
ATOM 4774 C C . MET A 1 610 ? -5.955 9.132 -2.313 1.00 90.62 610 MET A C 1
ATOM 4776 O O . MET A 1 610 ? -7.075 9.392 -2.744 1.00 90.62 610 MET A O 1
ATOM 4780 N N . ARG A 1 611 ? -5.375 9.869 -1.359 1.00 92.19 611 ARG A N 1
ATOM 4781 C CA . ARG A 1 611 ? -6.026 11.047 -0.773 1.00 92.19 611 ARG A CA 1
ATOM 4782 C C . ARG A 1 611 ? -5.980 12.231 -1.735 1.00 92.19 611 ARG A C 1
ATOM 4784 O O . ARG A 1 611 ? -4.906 12.614 -2.197 1.00 92.19 611 ARG A O 1
ATOM 4791 N N . VAL A 1 612 ? -7.130 12.853 -1.955 1.00 93.88 612 VAL A N 1
ATOM 4792 C CA . VAL A 1 612 ? -7.317 14.053 -2.769 1.00 93.88 612 VAL A CA 1
ATOM 4793 C C . VAL A 1 612 ? -7.887 15.156 -1.885 1.00 93.88 612 VAL A C 1
ATOM 4795 O O . VAL A 1 612 ? -8.808 14.936 -1.098 1.00 93.88 612 VAL A O 1
ATOM 4798 N N . LYS A 1 613 ? -7.317 16.358 -1.994 1.00 96.19 613 LYS A N 1
ATOM 4799 C CA . LYS A 1 613 ? -7.810 17.542 -1.290 1.00 96.19 613 LYS A CA 1
ATOM 4800 C C . LYS A 1 613 ? -8.716 18.343 -2.217 1.00 96.19 613 LYS A C 1
ATOM 4802 O O . LYS A 1 613 ? -8.230 18.935 -3.173 1.00 96.19 613 LYS A O 1
ATOM 4807 N N . LEU A 1 614 ? -9.994 18.394 -1.877 1.00 96.88 614 LEU A N 1
ATOM 4808 C CA . LEU A 1 614 ? -11.021 19.132 -2.592 1.00 96.88 614 LEU A CA 1
ATOM 4809 C C . LEU A 1 614 ? -10.950 20.637 -2.299 1.00 96.88 614 LEU A C 1
ATOM 4811 O O . LEU A 1 614 ? -10.711 21.080 -1.164 1.00 96.88 614 LEU A O 1
ATOM 4815 N N . SER A 1 615 ? -11.220 21.437 -3.324 1.00 97.38 615 SER A N 1
ATOM 4816 C CA . SER A 1 615 ? -11.588 22.841 -3.185 1.00 97.38 615 SER A CA 1
ATOM 4817 C C . SER A 1 615 ? -12.983 22.977 -2.547 1.00 97.38 615 SER A C 1
ATOM 4819 O O . SER A 1 615 ? -13.761 22.021 -2.522 1.00 97.38 615 SER A O 1
ATOM 4821 N N . PRO A 1 616 ? -13.360 24.163 -2.030 1.00 96.81 616 PRO A N 1
ATOM 4822 C CA . PRO A 1 616 ? -14.722 24.387 -1.542 1.00 96.81 616 PRO A CA 1
ATOM 4823 C C . PRO A 1 616 ? -15.806 24.156 -2.607 1.00 96.81 616 PRO A C 1
ATOM 4825 O O . PRO A 1 616 ? -16.933 23.825 -2.253 1.00 96.81 616 PRO A O 1
ATOM 4828 N N . ALA A 1 617 ? -15.482 24.351 -3.891 1.00 96.81 617 ALA A N 1
ATOM 4829 C CA . ALA A 1 617 ? -16.394 24.081 -5.000 1.00 96.81 617 ALA A CA 1
ATOM 4830 C C . ALA A 1 617 ? -16.597 22.571 -5.184 1.00 96.81 617 ALA A C 1
ATOM 4832 O O . ALA A 1 617 ? -17.729 22.095 -5.145 1.00 96.81 617 ALA A O 1
ATOM 4833 N N . GLU A 1 618 ? -15.505 21.808 -5.278 1.00 98.12 618 GLU A N 1
ATOM 4834 C CA . GLU A 1 618 ? -15.569 20.348 -5.397 1.00 98.12 618 GLU A CA 1
ATOM 4835 C C . GLU A 1 618 ? -16.236 19.700 -4.179 1.00 98.12 618 GLU A C 1
ATOM 4837 O O . GLU A 1 618 ? -17.014 18.769 -4.344 1.00 98.12 618 GLU A O 1
ATOM 4842 N N . GLN A 1 619 ? -15.997 20.205 -2.964 1.00 97.38 619 GLN A N 1
ATOM 4843 C CA . GLN A 1 619 ? -16.633 19.672 -1.757 1.00 97.38 619 GLN A CA 1
ATOM 4844 C C . GLN A 1 619 ? -18.167 19.777 -1.811 1.00 97.38 619 GLN A C 1
ATOM 4846 O O . GLN A 1 619 ? -18.857 18.876 -1.343 1.00 97.38 619 GLN A O 1
ATOM 4851 N N . ARG A 1 620 ? -18.711 20.854 -2.397 1.00 97.00 620 ARG A N 1
ATOM 4852 C CA . ARG A 1 620 ? -20.162 20.986 -2.615 1.00 97.00 620 ARG A CA 1
ATOM 4853 C C . ARG A 1 620 ? -20.658 20.112 -3.763 1.00 97.00 620 ARG A C 1
ATOM 4855 O O . ARG A 1 620 ? -21.776 19.616 -3.700 1.00 97.00 620 ARG A O 1
ATOM 4862 N N . LEU A 1 621 ? -19.838 19.934 -4.798 1.00 98.25 621 LEU A N 1
ATOM 4863 C CA . LEU A 1 621 ? -20.202 19.199 -6.006 1.00 98.25 621 LEU A CA 1
ATOM 4864 C C . LEU A 1 621 ? -20.197 17.679 -5.803 1.00 98.25 621 LEU A C 1
ATOM 4866 O O . LEU A 1 621 ? -21.177 17.025 -6.140 1.00 98.25 621 LEU A O 1
ATOM 4870 N N . VAL A 1 622 ? -19.119 17.114 -5.247 1.00 98.12 622 VAL A N 1
ATOM 4871 C CA . VAL A 1 622 ? -18.896 15.659 -5.146 1.00 98.12 622 VAL A CA 1
ATOM 4872 C C . VAL A 1 622 ? -20.086 14.913 -4.521 1.00 98.12 622 VAL A C 1
ATOM 4874 O O . VAL A 1 622 ? -20.524 13.930 -5.118 1.00 98.12 622 VAL A O 1
ATOM 4877 N N . PRO A 1 623 ? -20.701 15.364 -3.408 1.00 97.88 623 PRO A N 1
ATOM 4878 C CA . PRO A 1 623 ? -21.870 14.698 -2.831 1.00 97.88 623 PRO A CA 1
ATOM 4879 C C . PRO A 1 623 ? -23.073 14.550 -3.778 1.00 97.88 623 PRO A C 1
ATOM 4881 O O . PRO A 1 623 ? -23.901 13.665 -3.550 1.00 97.88 623 PRO A O 1
ATOM 4884 N N . LEU A 1 624 ? -23.176 15.382 -4.821 1.00 98.06 624 LEU A N 1
ATOM 4885 C CA . LEU A 1 624 ? -24.267 15.395 -5.803 1.00 98.06 624 LEU A CA 1
ATOM 4886 C C . LEU A 1 624 ? -24.018 14.468 -7.009 1.00 98.06 624 LEU A C 1
ATOM 4888 O O . LEU A 1 624 ? -24.943 14.226 -7.780 1.00 98.06 624 LEU A O 1
ATOM 4892 N N . LEU A 1 625 ? -22.795 13.948 -7.171 1.00 97.81 625 LEU A N 1
ATOM 4893 C CA . LEU A 1 625 ? -22.374 13.119 -8.310 1.00 97.81 625 LEU A CA 1
ATOM 4894 C C . LEU A 1 625 ? -22.807 11.655 -8.139 1.00 97.81 625 LEU A C 1
ATOM 4896 O O . LEU A 1 625 ? -21.983 10.775 -7.909 1.00 97.81 625 LEU A O 1
ATOM 4900 N N . ASP A 1 626 ? -24.109 11.392 -8.185 1.00 95.88 626 ASP A N 1
ATOM 4901 C CA . ASP A 1 626 ? -24.705 10.051 -8.071 1.00 95.88 626 ASP A CA 1
ATOM 4902 C C . ASP A 1 626 ? -25.315 9.532 -9.383 1.00 95.88 626 ASP A C 1
ATOM 4904 O O . ASP A 1 626 ? -26.027 8.531 -9.377 1.00 95.88 626 ASP A O 1
ATOM 4908 N N . GLY A 1 627 ? -25.068 10.218 -10.503 1.00 96.94 627 GLY A N 1
ATOM 4909 C CA . GLY A 1 627 ? -25.622 9.864 -11.814 1.00 96.94 627 GLY A CA 1
ATOM 4910 C C . GLY A 1 627 ? -27.088 10.249 -12.023 1.00 96.94 627 GLY A C 1
ATOM 4911 O O . GLY A 1 627 ? -27.630 10.065 -13.113 1.00 96.94 627 GLY A O 1
ATOM 4912 N N . THR A 1 628 ? -27.758 10.828 -11.021 1.00 97.38 628 THR A N 1
ATOM 4913 C CA . THR A 1 628 ? -29.173 11.229 -11.142 1.00 97.38 628 THR A CA 1
ATOM 4914 C C . THR A 1 628 ? -29.358 12.664 -11.634 1.00 97.38 628 THR A C 1
ATOM 4916 O O . THR A 1 628 ? -30.455 13.035 -12.059 1.00 97.38 628 THR A O 1
ATOM 4919 N N . ARG A 1 629 ? -28.290 13.469 -11.642 1.00 97.94 629 ARG A N 1
ATOM 4920 C CA . ARG A 1 629 ? -28.303 14.892 -12.010 1.00 97.94 629 ARG A CA 1
ATOM 4921 C C . ARG A 1 629 ? -27.512 15.134 -13.283 1.00 97.94 629 ARG A C 1
ATOM 4923 O O . ARG A 1 629 ? -26.410 14.615 -13.429 1.00 97.94 629 ARG A O 1
ATOM 4930 N N . ASP A 1 630 ? -28.074 15.943 -14.173 1.00 98.12 630 ASP A N 1
ATOM 4931 C CA . ASP A 1 630 ? -27.332 16.494 -15.303 1.00 98.12 630 ASP A CA 1
ATOM 4932 C C . ASP A 1 630 ? -26.550 17.754 -14.898 1.00 98.12 630 ASP A C 1
ATOM 4934 O O . ASP A 1 630 ? -26.650 18.245 -13.770 1.00 98.12 630 ASP A O 1
ATOM 4938 N N . HIS A 1 631 ? -25.763 18.308 -15.821 1.00 98.00 631 HIS A N 1
ATOM 4939 C CA . HIS A 1 631 ? -24.936 19.488 -15.540 1.00 98.00 631 HIS A CA 1
ATOM 4940 C C . HIS A 1 631 ? -25.761 20.719 -15.133 1.00 98.00 631 HIS A C 1
ATOM 4942 O O . HIS A 1 631 ? -25.283 21.526 -14.338 1.00 98.00 631 HIS A O 1
ATOM 4948 N N . ALA A 1 632 ? -26.993 20.871 -15.629 1.00 97.75 632 ALA A N 1
ATOM 4949 C CA . ALA A 1 632 ? -27.853 21.998 -15.269 1.00 97.75 632 ALA A CA 1
ATOM 4950 C C . ALA A 1 632 ? -28.350 21.881 -13.821 1.00 97.75 632 ALA A C 1
ATOM 4952 O O . ALA A 1 632 ? -28.242 22.842 -13.056 1.00 97.75 632 ALA A O 1
ATOM 4953 N N . ALA A 1 633 ? -28.814 20.692 -13.426 1.00 98.12 633 ALA A N 1
ATOM 4954 C CA . ALA A 1 633 ? -29.191 20.395 -12.048 1.00 98.12 633 ALA A CA 1
ATOM 4955 C C . ALA A 1 633 ? -27.996 20.535 -11.090 1.00 98.12 633 ALA A C 1
ATOM 4957 O O . ALA A 1 633 ? -28.123 21.136 -10.023 1.00 98.12 633 ALA A O 1
ATOM 4958 N N . LEU A 1 634 ? -26.807 20.069 -11.496 1.00 98.25 634 LEU A N 1
ATOM 4959 C CA . LEU A 1 634 ? -25.585 20.220 -10.705 1.00 98.25 634 LEU A CA 1
ATOM 4960 C C . LEU A 1 634 ? -25.224 21.690 -10.474 1.00 98.25 634 LEU A C 1
ATOM 4962 O O . LEU A 1 634 ? -24.901 22.041 -9.341 1.00 98.25 634 LEU A O 1
ATOM 4966 N N . MET A 1 635 ? -25.303 22.564 -11.485 1.00 98.12 635 MET A N 1
ATOM 4967 C CA . MET A 1 635 ? -25.081 24.009 -11.293 1.00 98.12 635 MET A CA 1
ATOM 4968 C C . MET A 1 635 ? -26.093 24.608 -10.310 1.00 98.12 635 MET A C 1
ATOM 4970 O O . MET A 1 635 ? -25.700 25.334 -9.396 1.00 98.12 635 MET A O 1
ATOM 4974 N N . ALA A 1 636 ? -27.377 24.269 -10.465 1.00 97.50 636 ALA A N 1
ATOM 4975 C CA . ALA A 1 636 ? -28.446 24.790 -9.618 1.00 97.50 636 ALA A CA 1
ATOM 4976 C C . ALA A 1 636 ? -28.282 24.388 -8.140 1.00 97.50 636 ALA A C 1
ATOM 4978 O O . ALA A 1 636 ? -28.413 25.236 -7.260 1.00 97.50 636 ALA A O 1
ATOM 4979 N N . GLU A 1 637 ? -27.958 23.123 -7.859 1.00 97.69 637 GLU A N 1
ATOM 4980 C CA . GLU A 1 637 ? -27.835 22.606 -6.487 1.00 97.69 637 GLU A CA 1
ATOM 4981 C C . GLU A 1 637 ? -26.481 22.932 -5.831 1.00 97.69 637 GLU A C 1
ATOM 4983 O O . GLU A 1 637 ? -26.421 23.184 -4.628 1.00 97.69 637 GLU A O 1
ATOM 4988 N N . SER A 1 638 ? -25.383 22.952 -6.596 1.00 96.50 638 SER A N 1
ATOM 4989 C CA . SER A 1 638 ? -24.041 23.252 -6.056 1.00 96.50 638 SER A CA 1
ATOM 4990 C C . SER A 1 638 ? -23.741 24.753 -5.938 1.00 96.50 638 SER A C 1
ATOM 4992 O O . SER A 1 638 ? -22.799 25.146 -5.231 1.00 96.50 638 SER A O 1
ATOM 4994 N N . GLY A 1 639 ? -24.517 25.587 -6.643 1.00 96.94 639 GLY A N 1
ATOM 4995 C CA . GLY A 1 639 ? -24.300 27.027 -6.776 1.00 96.94 639 GLY A CA 1
ATOM 4996 C C . GLY A 1 639 ? -23.066 27.391 -7.607 1.00 96.94 639 GLY A C 1
ATOM 4997 O O . GLY A 1 639 ? -22.523 28.482 -7.434 1.00 96.94 639 GLY A O 1
ATOM 4998 N N . LEU A 1 640 ? -22.573 26.473 -8.443 1.00 97.44 640 LEU A N 1
ATOM 4999 C CA . LEU A 1 640 ? -21.430 26.705 -9.326 1.00 97.44 640 LEU A CA 1
ATOM 5000 C C . LEU A 1 640 ? -21.881 27.306 -10.656 1.00 97.44 640 LEU A C 1
ATOM 5002 O O . LEU A 1 640 ? -22.889 26.891 -11.228 1.00 97.44 640 LEU A O 1
ATOM 5006 N N . ASP A 1 641 ? -21.097 28.248 -11.178 1.00 97.50 641 ASP A N 1
ATOM 5007 C CA . ASP A 1 641 ? -21.261 28.689 -12.562 1.00 97.50 641 ASP A CA 1
ATOM 5008 C C . ASP A 1 641 ? -20.744 27.631 -13.559 1.00 97.50 641 ASP A C 1
ATOM 5010 O O . ASP A 1 641 ? -20.086 26.649 -13.196 1.00 97.50 641 ASP A O 1
ATOM 5014 N N . ARG A 1 642 ? -21.022 27.838 -14.851 1.00 97.38 642 ARG A N 1
ATOM 5015 C CA . ARG A 1 642 ? -20.644 26.898 -15.917 1.00 97.38 642 ARG A CA 1
ATOM 5016 C C . ARG A 1 642 ? -19.138 26.630 -15.981 1.00 97.38 642 ARG A C 1
ATOM 5018 O O . ARG A 1 642 ? -18.736 25.501 -16.254 1.00 97.38 642 ARG A O 1
ATOM 5025 N N . LYS A 1 643 ? -18.307 27.653 -15.764 1.00 97.31 643 LYS A N 1
ATOM 5026 C CA . LYS A 1 643 ? -16.848 27.517 -15.822 1.00 97.31 643 LYS A CA 1
ATOM 5027 C C . LYS A 1 643 ? -16.349 26.741 -14.607 1.00 97.31 643 LYS A C 1
ATOM 5029 O O . LYS A 1 643 ? -15.569 25.811 -14.766 1.00 97.31 643 LYS A O 1
ATOM 5034 N N . GLN A 1 644 ? -16.834 27.082 -13.416 1.00 97.75 644 GLN A N 1
ATOM 5035 C CA . GLN A 1 644 ? -16.500 26.388 -12.175 1.00 97.75 644 GLN A CA 1
ATOM 5036 C C . GLN A 1 644 ? -16.894 24.912 -12.228 1.00 97.75 644 GLN A C 1
ATOM 5038 O O . GLN A 1 644 ? -16.082 24.065 -11.866 1.00 97.75 644 GLN A O 1
ATOM 5043 N N . LEU A 1 645 ? -18.098 24.590 -12.717 1.00 98.19 645 LEU A N 1
ATOM 5044 C CA . LEU A 1 645 ? -18.528 23.202 -12.879 1.00 98.19 645 LEU A CA 1
ATOM 5045 C C . LEU A 1 645 ? -17.594 22.441 -13.830 1.00 98.19 645 LEU A C 1
ATOM 5047 O O . LEU A 1 645 ? -17.142 21.348 -13.496 1.00 98.19 645 LEU A O 1
ATOM 5051 N N . HIS A 1 646 ? -17.282 23.023 -14.992 1.00 97.44 646 HIS A N 1
ATOM 5052 C CA . HIS A 1 646 ? -16.389 22.405 -15.971 1.00 97.44 646 HIS A CA 1
ATOM 5053 C C . HIS A 1 646 ? -14.982 22.163 -15.404 1.00 97.44 646 HIS A C 1
ATOM 5055 O O . HIS A 1 646 ? -14.458 21.053 -15.518 1.00 97.44 646 HIS A O 1
ATOM 5061 N N . ASP A 1 647 ? -14.394 23.171 -14.755 1.00 97.62 647 ASP A N 1
ATOM 5062 C CA . ASP A 1 647 ? -13.065 23.082 -14.144 1.00 97.62 647 ASP A CA 1
ATOM 5063 C C . ASP A 1 647 ? -13.049 22.007 -13.036 1.00 97.62 647 ASP A C 1
ATOM 5065 O O . ASP A 1 647 ? -12.142 21.173 -12.991 1.00 97.62 647 ASP A O 1
ATOM 5069 N N . SER A 1 648 ? -14.081 21.964 -12.181 1.00 97.94 648 SER A N 1
ATOM 5070 C CA . SER A 1 648 ? -14.205 20.964 -11.114 1.00 97.94 648 SER A CA 1
ATOM 5071 C C . SER A 1 648 ? -14.398 19.545 -11.651 1.00 97.94 648 SER A C 1
ATOM 5073 O O . SER A 1 648 ? -13.710 18.636 -11.196 1.00 97.94 648 SER A O 1
ATOM 5075 N N . LEU A 1 649 ? -15.282 19.321 -12.629 1.00 97.50 649 LEU A N 1
ATOM 5076 C CA . LEU A 1 649 ? -15.474 17.988 -13.219 1.00 97.50 649 LEU A CA 1
ATOM 5077 C C . LEU A 1 649 ? -14.213 17.505 -13.948 1.00 97.50 649 LEU A C 1
ATOM 5079 O O . LEU A 1 649 ? -13.850 16.335 -13.831 1.00 97.50 649 LEU A O 1
ATOM 5083 N N . THR A 1 650 ? -13.501 18.408 -14.626 1.00 95.69 650 THR A N 1
ATOM 5084 C CA . THR A 1 650 ? -12.213 18.103 -15.266 1.00 95.69 650 THR A CA 1
ATOM 5085 C C . THR A 1 650 ? -11.168 17.686 -14.234 1.00 95.69 650 THR A C 1
ATOM 5087 O O . THR A 1 650 ? -10.504 16.664 -14.406 1.00 95.69 650 THR A O 1
ATOM 5090 N N . PHE A 1 651 ? -11.055 18.423 -13.126 1.00 95.94 651 PHE A N 1
ATOM 5091 C CA . PHE A 1 651 ? -10.175 18.056 -12.018 1.00 95.94 651 PHE A CA 1
ATOM 5092 C C . PHE A 1 651 ? -10.530 16.681 -11.431 1.00 95.94 651 PHE A C 1
ATOM 5094 O O . PHE A 1 651 ? -9.644 15.851 -11.220 1.00 95.94 651 PHE A O 1
ATOM 5101 N N . LEU A 1 652 ? -11.817 16.403 -11.201 1.00 96.25 652 LEU A N 1
ATOM 5102 C CA . LEU A 1 652 ? -12.278 15.118 -10.664 1.00 96.25 652 LEU A CA 1
ATOM 5103 C C . LEU A 1 652 ? -11.970 13.951 -11.620 1.00 96.25 652 LEU A C 1
ATOM 5105 O O . LEU A 1 652 ? -11.519 12.895 -11.175 1.00 96.25 652 LEU A O 1
ATOM 5109 N N . ALA A 1 653 ? -12.124 14.149 -12.931 1.00 93.50 653 ALA A N 1
ATOM 5110 C CA . ALA A 1 653 ? -11.739 13.162 -13.939 1.00 93.50 653 ALA A CA 1
ATOM 5111 C C . ALA A 1 653 ? -10.218 12.904 -13.945 1.00 93.50 653 ALA A C 1
ATOM 5113 O O . ALA A 1 653 ? -9.770 11.758 -13.920 1.00 93.50 653 ALA A O 1
ATOM 5114 N N . GLN A 1 654 ? -9.406 13.967 -13.900 1.00 91.44 654 GLN A N 1
ATOM 5115 C CA . GLN A 1 654 ? -7.937 13.883 -13.867 1.00 91.44 654 GLN A CA 1
ATOM 5116 C C . GLN A 1 654 ? -7.389 13.280 -12.567 1.00 91.44 654 GLN A C 1
ATOM 5118 O O . GLN A 1 654 ? -6.260 12.793 -12.532 1.00 91.44 654 GLN A O 1
ATOM 5123 N N . THR A 1 655 ? -8.178 13.303 -11.494 1.00 92.00 655 THR A N 1
ATOM 5124 C CA . THR A 1 655 ? -7.813 12.749 -10.185 1.00 92.00 655 THR A CA 1
ATOM 5125 C C . THR A 1 655 ? -8.470 11.401 -9.900 1.00 92.00 655 THR A C 1
ATOM 5127 O O . THR A 1 655 ? -8.432 10.955 -8.755 1.00 92.00 655 THR A O 1
ATOM 5130 N N . ALA A 1 656 ? -9.014 10.722 -10.919 1.00 92.75 656 ALA A N 1
ATOM 5131 C CA . ALA A 1 656 ? -9.620 9.391 -10.803 1.00 92.75 656 ALA A CA 1
ATOM 5132 C C . ALA A 1 656 ? -10.776 9.321 -9.783 1.00 92.75 656 ALA A C 1
ATOM 5134 O O . ALA A 1 656 ? -10.958 8.313 -9.100 1.00 92.75 656 ALA A O 1
ATOM 5135 N N . MET A 1 657 ? -11.552 10.398 -9.648 1.00 94.44 657 MET A N 1
ATOM 5136 C CA . MET A 1 657 ? -12.700 10.470 -8.734 1.00 94.44 657 MET A CA 1
ATOM 5137 C C . MET A 1 657 ? -14.011 10.000 -9.376 1.00 94.44 657 MET A C 1
ATOM 5139 O O . MET A 1 657 ? -14.936 9.632 -8.653 1.00 94.44 657 MET A O 1
ATOM 5143 N N . LEU A 1 658 ? -14.097 10.024 -10.710 1.00 94.88 658 LEU A N 1
ATOM 5144 C CA . LEU A 1 658 ? -15.310 9.685 -11.456 1.00 94.88 658 LEU A CA 1
ATOM 5145 C C . LEU A 1 658 ? -15.320 8.214 -11.877 1.00 94.88 658 LEU A C 1
ATOM 5147 O O . LEU A 1 658 ? -14.296 7.694 -12.312 1.00 94.88 658 LEU A O 1
ATOM 5151 N N . ILE A 1 659 ? -16.480 7.566 -11.791 1.00 93.25 659 ILE A N 1
ATOM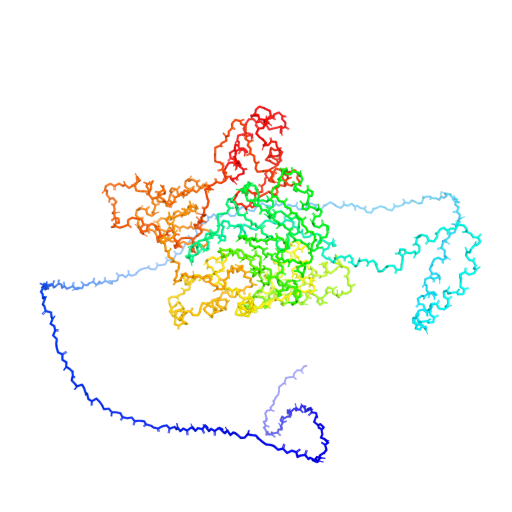 5152 C CA . ILE A 1 659 ? -16.688 6.154 -12.157 1.00 93.25 659 ILE A CA 1
ATOM 5153 C C . ILE A 1 659 ? -17.729 5.955 -13.268 1.00 93.25 659 ILE A C 1
ATOM 5155 O O . ILE A 1 659 ? -17.860 4.846 -13.777 1.00 93.25 659 ILE A O 1
ATOM 5159 N N . GLY A 1 660 ? -18.450 7.009 -13.660 1.00 87.19 660 GLY A N 1
ATOM 5160 C CA . GLY A 1 660 ? -19.501 6.969 -14.678 1.00 87.19 660 GLY A CA 1
ATOM 5161 C C . GLY A 1 660 ? -19.983 8.350 -15.068 1.00 87.19 660 GLY A C 1
ATOM 5162 O O . GLY A 1 660 ? -19.708 9.306 -14.309 1.00 87.19 660 GLY A O 1
#

Secondary structure (DSSP, 8-state):
-------------PPP----PPP--------------------------------------------------------------------------------------------------------SHHHHHHHHHHHHTTS-HHHHHHHHHHTTTSSTTS---STTTGGGTS------GGGGSPPP----GGG-HHHHHHHHHHTT--PPPGGG-EEEEES-TTSHHHHHHHHH-TTSEEEEEES-HHHHHHHHHHHHHHT-SSEEEEE--TTT-SGGG--EEEEEE-S-GGGS-HHHHHHHHHHHHHSEEEEEEEEEEEEBTTHHHHHHHHHHHHHHHH-TTS-HHHHHHHHHHHHHHHHHHTTS---HHHHHHHHHHHHHHTS-HHHIIIIII-S----B-HHHHHHHHHHTTEEEEEES-HHHH-GGGS-HHHHHHHHTTTT-HHHHHHHHHHHHT--EEEEEEEETTSPPPSS--GGGGGGSEEE---EE-TTSEEE-SS-EEE---HHHHHHHHHHHHHTT--EEHHHHHHHHHHT--TTSPPPSSHHHHHHHHHHHHHHHT--EEESS--SS-SS--SS-BB-HHHHHHHHH-SEEE-TTS-EEE--HHHHHHGGG-BSS--HHHHHHHHT--HHHHHHHHHHHHHTT-B--

Foldseek 3Di:
DDDDDDDDDDDDDDDDDDDDDDDDDDDDDYDDDDDDDDDDDDDDDDDDDDDDDDDDDDDDDDDDDDDDDDDDDDDDDDDDDDDDDDDDDDDDDDDDDDDDDDDDDDDDDDDDDDDDDDDDDDDDDDPDVVVVVVVVVVVPVVDDPVVVVVVVVVVPVPPVPDPDDCVVVVVVPDPPPPQPLCVVDAFPQAADLLQQQFLQCQLLLLFPFPFPDSLQFEEEEEQCFLVQHVQLSCLLRLNYAYEYEHQDPVRQVNNVVLCVQLVRPRYHYDNDQLLPDACVVPAGQEYEYPPPLQQDDPSSVLSLLLNQLGRYDQRHKYKHKAWAPDLVVLVVVLLVQLQVQLDDPDRLVSSLVSSLVVLVVLLVVLPPPPDPSSVSSNVVSVVLNPDDSSCCRRPRHRPTGHYYQQLVVQVSSVVSQKHFSDFSQLLLLDLVVDDPVVSVVLCVVPPPSSVSSSVSCVVVRGGMTTTMMHGNPDDTHPDGDLLSLQQKKKAAAWDADPQQWTAADFGIDRDPAQLLVLLNVVRNVPPPFIDRLVVSNVRSVVPDDPPGDDDPDSSSVNSVVQVVCVNGHPIDIGNDGQQFALDADQQWAFRSSQLSVLQVAQWGAASSSDTDGHDLLLSLQHVRRHSPDGPVRSCVRSVDDPVSSVVSSNVCSNVRGTRD

Radius of gyration: 36.56 Å; chains: 1; bounding box: 100×104×101 Å

Sequence (660 aa):
MAVVGKSLPHQIAQRLVLVISLPVATVDRQPLGLGPHRSHLRVQRFLRSAGRGTPVPQDHCHQPGGQAQQHDGRHPGDPTNGPVAGGGLLARRGRWLHRCRIIRRGKRRQQVGRPASATQDRLPVVLCGRVQFLAADSASRRFGPERFLLWLGHFSGAICACGLSLLPLLGLLYPRMAANPYDSVPYTNRTHSVTHPDRLATTAVLFGLSPPDVQTSRVLELGCAGGANLLAITDGLPNARFIGIDYSATQIELARKQAAQTGFANVQFHQMDLLEVGPSLGTFDYIICHGVWSWVDEQRRRAIFRICRECLSENGVAYVSFNAFPGWHIRRILREVMLYHAGESAEPHVRLARGREVLGFLAESLAQEKSPVSALLRSDAASLLQADDDYLLHEHLEAENHPVWFHEFAAQAAEAGLQYLSDCQLHTVTLARFTPPVQEWLRRLGPDVIRREQYMDLLITRAFRQTLLCRKEVQLTRPIDPRRVAGLYVSGRLEPRDDGRFEGTVGWIRVDSPLVRAAFMILREIWPQRLAFPDLLARAQARLTPSDSREDDPAAALMNSIAQAHVGVGVELFTCPPVYVSTVSDRPVAGPFARVQAREGRIVTNNCHMRVKLSPAEQRLVPLLDGTRDHAALMAESGLDRKQLHDSLTFLAQTAMLIG

pLDDT: mean 76.4, std 28.89, range [21.64, 98.88]